Protein AF-0000000068948613 (afdb_homodimer)

InterPro domains:
  IPR011032 GroES-like superfamily [SSF50129] (6-147)
  IPR013149 Alcohol dehydrogenase-like, C-terminal [PF00107] (147-268)
  IPR013154 Alcohol dehydrogenase-like, N-terminal [PF08240] (27-106)
  IPR020843 Enoylreductase domain [SM00829] (12-320)
  IPR036291 NAD(P)-binding domain superfamily [SSF51735] (107-283)

Solvent-accessible surface area (backbone atoms only — not comparable to full-atom values): 31608 Å² total; per-residue (Å²): 69,55,29,37,29,29,37,42,24,88,89,16,25,48,78,44,75,40,79,43,82,74,83,76,49,46,75,52,21,26,24,28,41,29,41,12,16,32,61,58,70,65,53,58,54,51,30,52,65,28,40,64,78,68,68,40,55,41,36,41,14,21,8,30,29,30,66,40,71,16,56,88,53,74,96,70,51,68,66,42,49,32,21,25,48,57,64,30,26,38,26,40,54,34,70,40,51,68,59,33,50,39,79,51,50,88,87,62,50,48,65,49,41,11,54,38,39,54,29,40,30,52,20,37,41,41,43,43,68,69,50,55,66,50,66,58,38,23,35,36,30,36,53,32,52,40,42,40,35,43,34,33,41,34,51,38,36,76,55,41,31,42,49,27,32,34,27,26,71,40,63,70,54,45,64,66,47,40,82,50,43,46,70,40,80,41,42,57,72,78,44,58,65,40,62,54,38,22,65,72,40,80,65,49,26,30,42,30,34,44,31,36,33,33,21,88,47,41,56,50,50,61,68,23,37,15,74,61,10,30,39,31,33,64,43,45,76,67,27,45,50,35,65,42,54,49,56,57,33,21,62,27,29,23,35,42,33,21,41,60,70,87,70,46,51,69,68,56,50,34,49,40,42,46,52,32,44,68,68,43,45,66,41,50,65,68,64,73,60,83,64,58,66,55,47,74,37,51,51,86,41,46,67,60,48,52,55,52,60,71,65,70,71,70,54,38,32,41,31,26,41,38,127,69,54,28,37,30,29,38,43,25,88,89,16,25,48,76,46,75,40,79,42,84,73,82,77,48,46,73,51,19,24,23,27,40,29,40,12,15,32,60,57,71,65,54,58,54,50,30,52,64,28,38,64,78,69,68,41,56,43,38,43,14,22,8,30,29,31,65,39,70,16,57,88,53,74,96,69,52,67,64,42,48,33,21,25,49,57,65,30,24,38,26,40,54,34,67,39,51,69,59,33,50,38,79,53,49,88,89,60,48,48,64,50,42,10,55,38,39,54,29,40,30,51,20,36,41,43,43,43,69,69,50,56,66,48,65,58,38,22,35,36,30,38,53,31,52,41,43,37,36,44,34,33,41,34,52,39,37,76,55,40,31,42,50,26,32,34,29,26,72,39,63,71,54,45,64,67,47,39,82,50,42,46,70,41,81,42,42,57,71,79,45,58,64,41,62,54,38,21,65,73,40,80,66,49,24,30,41,30,34,42,30,37,32,35,21,86,47,40,57,50,51,63,70,24,37,14,72,61,10,31,39,32,34,63,44,46,75,68,28,44,49,34,65,42,54,49,56,56,33,20,61,29,29,24,36,41,33,22,41,61,71,88,69,46,51,71,68,55,49,34,50,40,42,45,53,32,44,67,69,44,44,66,41,52,65,70,65,72,61,83,65,58,66,54,49,76,36,51,51,86,41,45,67,59,48,52,55,51,58,72,64,70,71,71,53,37,32,39,33,26,40,38,127

Radius of gyration: 28.92 Å; Cα contacts (8 Å, |Δi|>4): 1636; chains: 2; bounding box: 49×82×66 Å

Nearest PDB structures (foldseek):
  4dup-assembly1_A  TM=9.110E-01  e=1.287E-34  Rhizobium etli CFN 42
  4rvu-assembly1_D  TM=8.495E-01  e=6.670E-27  Mycobacterium tuberculosis H37Rv
  3jyl-assembly1_A  TM=8.610E-01  e=2.887E-26  Pseudomonas syringae pv. tomato
  1wly-assembly1_A  TM=8.511E-01  e=3.121E-25  Burkholderia sp. WS
  8g7w-assembly2_B  TM=8.603E-01  e=7.932E-24  Micromonospora chalcea subsp. izumensis

Organism: Cupriavidus necator (strain ATCC 17699 / DSM 428 / KCTC 22496 / NCIMB 10442 / H16 / Stanier 337) (NCBI:txid381666)

Sequence (646 aa):
MKAVRVVPGPEGGKVEVQAIPVPVAAAGQVLVRVRAAGLNRGEINQAKELRSGNTITTGVEFAGEIAEVGEGVSGWRKGDRVMGHGRGCQAEYVVADPLALIPVPDGMSWIDAAAFPNVFITAHDALVTNGRLVAGESVLVNGASGGVAMATIQIASLMGARPVIASSRSAAKLDKIIQFGVDVGIDASQDDQVEAVLQATDNKGVDIIIDTVGGPVFEANMKSLAVKGRLVNIARLGSATAQIDLAQLWLKRLQLIGVTFRTRTEQERLECIQACARDMLPFLRAGRVRLPIDRTFAMTDIDAAHAYMKQDQHVGKIVLLVDMKAVRVVPGPEGGKVEVQAIPVPVAAAGQVLVRVRAAGLNRGEINQAKELRSGNTITTGVEFAGEIAEVGEGVSGWRKGDRVMGHGRGCQAEYVVADPLALIPVPDGMSWIDAAAFPNVFITAHDALVTNGRLVAGESVLVNGASGGVAMATIQIASLMGARPVIASSRSAAKLDKIIQFGVDVGIDASQDDQVEAVLQATDNKGVDIIIDTVGGPVFEANMKSLAVKGRLVNIARLGSATAQIDLAQLWLKRLQLIGVTFRTRTEQERLECIQACARDMLPFLRAGRVRLPIDRTFAMTDIDAAHAYMKQDQHVGKIVLLVD

Secondary structure (DSSP, 8-state):
-EEEEEE--TT-PEEEEEE-PPP-PPTT-EEEEEEEEEE-HHHHHHHHH--SS--EE--SEEEEEEEEE-TT--S--TT-EEEEE-SS-SBSEEEE-GGGEEEPPTT--HHHHHTSHHHHHHHHIIIIIIT---TT--EEEESTTSHHHHHHHHHHHHTT-SSEEEEES-HHHHHHHGGGT-SEEEETTTS-HHHHHHHHTTTS-EEEEEESSBHHHHHHHHHHEEEEEEEEE---SSBSEEEEEHHHHHHTT-EEEE--STT--HHHHHHHHHHHHHHHHHHHHTT-----EEEEEEGGGHHHHHHHHHT----SEEEEE--/-EEEEEE--TT-PEEEEEE-PPP---TT-EEEEEEEEEE-HHHHHHHHH--SS--EE--SEEEEEEEEE-TT--S--TT-EEEEE-SS-SBSEEEE-GGGEEEPPTT--HHHHHTSHHHHHHHHIIIIIIT---TT--EEEESTTSHHHHHHHHHHHHTT-SSEEEEES-HHHHHHHGGGT-SEEEETTTS-HHHHHHHHTTTS-EEEEEESSBHHHHHHHHHHEEEEEEEEE---SSBSEEEEEHHHHHHTT-EEEE--STT--HHHHHHHHHHHHHHHHHHHHTT-----EEEEEEGGGHHHHHHHHHTT---SEEEEE--

Structure (mmCIF, N/CA/C/O backbone):
data_AF-0000000068948613-model_v1
#
loop_
_entity.id
_entity.type
_entity.pdbx_description
1 polymer 'Acryloyl-CoA reductase'
#
loop_
_atom_site.group_PDB
_atom_site.id
_atom_site.type_symbol
_atom_site.label_atom_id
_atom_site.label_alt_id
_atom_site.label_comp_id
_atom_site.label_asym_id
_atom_site.label_entity_id
_atom_site.label_seq_id
_atom_site.pdbx_PDB_ins_code
_atom_site.Cartn_x
_atom_site.Cartn_y
_atom_site.Cartn_z
_atom_site.occupancy
_atom_site.B_iso_or_equiv
_atom_site.auth_seq_id
_atom_site.auth_comp_id
_atom_site.auth_asym_id
_atom_site.auth_atom_id
_atom_site.pdbx_PDB_model_num
ATOM 1 N N . MET A 1 1 ? 17.859 -38.312 -17.141 1 97.38 1 MET A N 1
ATOM 2 C CA . MET A 1 1 ? 16.422 -38.031 -16.984 1 97.38 1 MET A CA 1
ATOM 3 C C . MET A 1 1 ? 15.922 -37.094 -18.062 1 97.38 1 MET A C 1
ATOM 5 O O . MET A 1 1 ? 16.688 -36.312 -18.625 1 97.38 1 MET A O 1
ATOM 9 N N . LYS A 1 2 ? 14.617 -37.25 -18.344 1 98.25 2 LYS A N 1
ATOM 10 C CA . LYS A 1 2 ? 14.008 -36.281 -19.281 1 98.25 2 LYS A CA 1
ATOM 11 C C . LYS A 1 2 ? 13.641 -35 -18.578 1 98.25 2 LYS A C 1
ATOM 13 O O . LYS A 1 2 ? 13.18 -35 -17.438 1 98.25 2 LYS A O 1
ATOM 18 N N . ALA A 1 3 ? 13.852 -33.875 -19.234 1 98.5 3 ALA A N 1
ATOM 19 C CA . ALA A 1 3 ? 13.5 -32.531 -18.734 1 98.5 3 ALA A CA 1
ATOM 20 C C . ALA A 1 3 ? 13.141 -31.609 -19.875 1 98.5 3 ALA A C 1
ATOM 22 O O . ALA A 1 3 ? 13.664 -31.734 -20.984 1 98.5 3 ALA A O 1
ATOM 23 N N . VAL A 1 4 ? 12.211 -30.766 -19.641 1 98.5 4 VAL A N 1
ATOM 24 C CA . VAL A 1 4 ? 11.914 -29.688 -20.594 1 98.5 4 VAL A CA 1
ATOM 25 C C . VAL A 1 4 ? 12.961 -28.578 -20.469 1 98.5 4 VAL A C 1
ATOM 27 O O . VAL A 1 4 ? 13.055 -27.922 -19.438 1 98.5 4 VAL A O 1
ATOM 30 N N . ARG A 1 5 ? 13.672 -28.344 -21.516 1 98.25 5 ARG A N 1
ATOM 31 C CA . ARG A 1 5 ? 14.797 -27.406 -21.531 1 98.25 5 ARG A CA 1
ATOM 32 C C . ARG A 1 5 ? 14.508 -26.219 -22.453 1 98.25 5 ARG A C 1
ATOM 34 O O . ARG A 1 5 ? 13.789 -26.359 -23.438 1 98.25 5 ARG A O 1
ATOM 41 N N . VAL A 1 6 ? 15.023 -25.109 -22.078 1 97.94 6 VAL A N 1
ATOM 42 C CA . VAL A 1 6 ? 15.008 -23.938 -22.953 1 97.94 6 VAL A CA 1
ATOM 43 C C . VAL A 1 6 ? 16.438 -23.578 -23.359 1 97.94 6 VAL A C 1
ATOM 45 O O . VAL A 1 6 ? 17.25 -23.172 -22.531 1 97.94 6 VAL A O 1
ATOM 48 N N . VAL A 1 7 ? 16.703 -23.734 -24.609 1 97.75 7 VAL A N 1
ATOM 49 C CA . VAL A 1 7 ? 18.016 -23.406 -25.172 1 97.75 7 VAL A CA 1
ATOM 50 C C . VAL A 1 7 ? 18 -21.984 -25.688 1 97.75 7 VAL A C 1
ATOM 52 O O . VAL A 1 7 ? 17.25 -21.656 -26.609 1 97.75 7 VAL A O 1
ATOM 55 N N . PRO A 1 8 ? 18.891 -21.172 -25.109 1 97.25 8 PRO A N 1
ATOM 56 C CA . PRO A 1 8 ? 18.891 -19.766 -25.547 1 97.25 8 PRO A CA 1
ATOM 57 C C . PRO A 1 8 ? 19.234 -19.609 -27.031 1 97.25 8 PRO A C 1
ATOM 59 O O . PRO A 1 8 ? 19.984 -20.422 -27.578 1 97.25 8 PRO A O 1
ATOM 62 N N . GLY A 1 9 ? 18.625 -18.578 -27.609 1 95.62 9 GLY A N 1
ATOM 63 C CA . GLY A 1 9 ? 18.906 -18.219 -28.984 1 95.62 9 GLY A CA 1
ATOM 64 C C . GLY A 1 9 ? 18.609 -16.766 -29.297 1 95.62 9 GLY A C 1
ATOM 65 O O . GLY A 1 9 ? 17.922 -16.078 -28.516 1 95.62 9 GLY A O 1
ATOM 66 N N . PRO A 1 10 ? 19.141 -16.25 -30.312 1 94.31 10 PRO A N 1
ATOM 67 C CA . PRO A 1 10 ? 19 -14.828 -30.641 1 94.31 10 PRO A CA 1
ATOM 68 C C . PRO A 1 10 ? 17.531 -14.414 -30.797 1 94.31 10 PRO A C 1
ATOM 70 O O . PRO A 1 10 ? 17.188 -13.258 -30.516 1 94.31 10 PRO A O 1
ATOM 73 N N . GLU A 1 11 ? 16.672 -15.312 -31.234 1 94.81 11 GLU A N 1
ATOM 74 C CA . GLU A 1 11 ? 15.258 -15 -31.438 1 94.81 11 GLU A CA 1
ATOM 75 C C . GLU A 1 11 ? 14.414 -15.492 -30.266 1 94.81 11 GLU A C 1
ATOM 77 O O . GLU A 1 11 ? 13.188 -15.508 -30.328 1 94.81 11 GLU A O 1
ATOM 82 N N . GLY A 1 12 ? 15.07 -15.961 -29.297 1 95.75 12 GLY A N 1
ATOM 83 C CA . GLY A 1 12 ? 14.406 -16.547 -28.141 1 95.75 12 GLY A CA 1
ATOM 84 C C . GLY A 1 12 ? 14.828 -17.984 -27.891 1 95.75 12 GLY A C 1
ATOM 85 O O . GLY A 1 12 ? 15.547 -18.578 -28.688 1 95.75 12 GLY A O 1
ATOM 86 N N . GLY A 1 13 ? 14.43 -18.438 -26.797 1 96.75 13 GLY A N 1
ATOM 87 C CA . GLY A 1 13 ? 14.828 -19.781 -26.438 1 96.75 13 GLY A CA 1
ATOM 88 C C . GLY A 1 13 ? 14.055 -20.859 -27.172 1 96.75 13 GLY A C 1
ATOM 89 O O . GLY A 1 13 ? 12.867 -20.688 -27.453 1 96.75 13 GLY A O 1
ATOM 90 N N . LYS A 1 14 ? 14.734 -21.875 -27.5 1 96.62 14 LYS A N 1
ATOM 91 C CA . LYS A 1 14 ? 14.102 -23.047 -28.078 1 96.62 14 LYS A CA 1
ATOM 92 C C . LYS A 1 14 ? 13.75 -24.078 -27 1 96.62 14 LYS A C 1
ATOM 94 O O . LYS A 1 14 ? 14.617 -24.516 -26.25 1 96.62 14 LYS A O 1
ATOM 99 N N . VAL A 1 15 ? 12.461 -24.438 -26.953 1 97.69 15 VAL A N 1
ATOM 100 C CA . VAL A 1 15 ? 11.984 -25.391 -25.969 1 97.69 15 VAL A CA 1
ATOM 101 C C . VAL A 1 15 ? 12.125 -26.812 -26.516 1 97.69 15 VAL A C 1
ATOM 103 O O . VAL A 1 15 ? 11.68 -27.094 -27.641 1 97.69 15 VAL A O 1
ATOM 106 N N . GLU A 1 16 ? 12.664 -27.656 -25.781 1 97.19 16 GLU A N 1
ATOM 107 C CA . GLU A 1 16 ? 12.805 -29.047 -26.203 1 97.19 16 GLU A CA 1
ATOM 108 C C . GLU A 1 16 ? 12.969 -29.984 -25.016 1 97.19 16 GLU A C 1
ATOM 110 O O . GLU A 1 16 ? 13.398 -29.547 -23.938 1 97.19 16 GLU A O 1
ATOM 115 N N . VAL A 1 17 ? 12.633 -31.203 -25.188 1 98.12 17 VAL A N 1
ATOM 116 C CA . VAL A 1 17 ? 12.867 -32.25 -24.172 1 98.12 17 VAL A CA 1
ATOM 117 C C . VAL A 1 17 ? 14.266 -32.812 -24.359 1 98.12 17 VAL A C 1
ATOM 119 O O . VAL A 1 17 ? 14.625 -33.25 -25.453 1 98.12 17 VAL A O 1
ATOM 122 N N . GLN A 1 18 ? 14.992 -32.781 -23.297 1 98.19 18 GLN A N 1
ATOM 123 C CA . GLN A 1 18 ? 16.344 -33.344 -23.344 1 98.19 18 GLN A CA 1
ATOM 124 C C . GLN A 1 18 ? 16.547 -34.375 -22.25 1 98.19 18 GLN A C 1
ATOM 126 O O . GLN A 1 18 ? 15.852 -34.344 -21.234 1 98.19 18 GLN A O 1
ATOM 131 N N . ALA A 1 19 ? 17.469 -35.281 -22.594 1 98.19 19 ALA A N 1
ATOM 132 C CA . ALA A 1 19 ? 17.984 -36.156 -21.547 1 98.19 19 ALA A CA 1
ATOM 133 C C . ALA A 1 19 ? 19.156 -35.5 -20.812 1 98.19 19 ALA A C 1
ATOM 135 O O . ALA A 1 19 ? 20.156 -35.156 -21.422 1 98.19 19 ALA A O 1
ATOM 136 N N . ILE A 1 20 ? 18.969 -35.281 -19.531 1 97.94 20 ILE A N 1
ATOM 137 C CA . ILE A 1 20 ? 20.016 -34.688 -18.719 1 97.94 20 ILE A CA 1
ATOM 138 C C . ILE A 1 20 ? 20.297 -35.531 -17.484 1 97.94 20 ILE A C 1
ATOM 140 O O . ILE A 1 20 ? 19.531 -36.469 -17.172 1 97.94 20 ILE A O 1
ATOM 144 N N . PRO A 1 21 ? 21.422 -35.312 -16.828 1 97.69 21 PRO A N 1
ATOM 145 C CA . PRO A 1 21 ? 21.719 -36.094 -15.633 1 97.69 21 PRO A CA 1
ATOM 146 C C . PRO A 1 21 ? 20.688 -35.875 -14.516 1 97.69 21 PRO A C 1
ATOM 148 O O . PRO A 1 21 ? 20.188 -34.781 -14.352 1 97.69 21 PRO A O 1
ATOM 151 N N . VAL A 1 22 ? 20.406 -36.938 -13.781 1 97.88 22 VAL A N 1
ATOM 152 C CA . VAL A 1 22 ? 19.594 -36.781 -12.578 1 97.88 22 VAL A CA 1
ATOM 153 C C . VAL A 1 22 ? 20.344 -36 -11.523 1 97.88 22 VAL A C 1
ATOM 155 O O . VAL A 1 22 ? 21.516 -36.281 -11.227 1 97.88 22 VAL A O 1
ATOM 158 N N . PRO A 1 23 ? 19.734 -35 -10.969 1 96.81 23 PRO A N 1
ATOM 159 C CA . PRO A 1 23 ? 20.438 -34.281 -9.922 1 96.81 23 PRO A CA 1
ATOM 160 C C . PRO A 1 23 ? 20.562 -35.062 -8.625 1 96.81 23 PRO A C 1
ATOM 162 O O . PRO A 1 23 ? 19.797 -36 -8.383 1 96.81 23 PRO A O 1
ATOM 165 N N . VAL A 1 24 ? 21.531 -34.688 -7.855 1 95.19 24 VAL A N 1
ATOM 166 C CA . VAL A 1 24 ? 21.766 -35.312 -6.555 1 95.19 24 VAL A CA 1
ATOM 167 C C . VAL A 1 24 ? 21.406 -34.312 -5.441 1 95.19 24 VAL A C 1
ATOM 169 O O . VAL A 1 24 ? 21.812 -33.156 -5.484 1 95.19 24 VAL A O 1
ATOM 172 N N . ALA A 1 25 ? 20.656 -34.781 -4.477 1 95.06 25 ALA A N 1
ATOM 173 C CA . ALA A 1 25 ? 20.312 -33.938 -3.346 1 95.06 25 ALA A CA 1
ATOM 174 C C . ALA A 1 25 ? 21.531 -33.656 -2.475 1 95.06 25 ALA A C 1
ATOM 176 O O . ALA A 1 25 ? 22.188 -34.594 -2 1 95.06 25 ALA A O 1
ATOM 177 N N . ALA A 1 26 ? 21.844 -32.406 -2.277 1 96.06 26 ALA A N 1
ATOM 178 C CA . ALA A 1 26 ? 22.875 -32 -1.33 1 96.06 26 ALA A CA 1
ATOM 179 C C . ALA A 1 26 ? 22.344 -32.031 0.102 1 96.06 26 ALA A C 1
ATOM 181 O O . ALA A 1 26 ? 21.172 -32.312 0.332 1 96.06 26 ALA A O 1
ATOM 182 N N . ALA A 1 27 ? 23.312 -31.812 1.024 1 96.94 27 ALA A N 1
ATOM 183 C CA . ALA A 1 27 ? 22.875 -31.609 2.4 1 96.94 27 ALA A CA 1
ATOM 184 C C . ALA A 1 27 ? 21.812 -30.516 2.477 1 96.94 27 ALA A C 1
ATOM 186 O O . ALA A 1 27 ? 21.938 -29.469 1.827 1 96.94 27 ALA A O 1
ATOM 187 N N . GLY A 1 28 ? 20.75 -30.859 3.172 1 97.44 28 GLY A N 1
ATOM 188 C CA . GLY A 1 28 ? 19.688 -29.891 3.365 1 97.44 28 GLY A CA 1
ATOM 189 C C . GLY A 1 28 ? 18.688 -29.859 2.229 1 97.44 28 GLY A C 1
ATOM 190 O O . GLY A 1 28 ? 17.797 -29.016 2.205 1 97.44 28 GLY A O 1
ATOM 191 N N . GLN A 1 29 ? 18.812 -30.812 1.316 1 98 29 GLN A N 1
ATOM 192 C CA . GLN A 1 29 ? 17.922 -30.828 0.165 1 98 29 GLN A CA 1
ATOM 193 C C . GLN A 1 29 ? 17.219 -32.188 0.046 1 98 29 GLN A C 1
ATOM 195 O O . GLN A 1 29 ? 17.594 -33.156 0.722 1 98 29 GLN A O 1
ATOM 200 N N . VAL A 1 30 ? 16.219 -32.281 -0.77 1 98.25 30 VAL A N 1
ATOM 201 C CA . VAL A 1 30 ? 15.531 -33.531 -1.07 1 98.25 30 VAL A CA 1
ATOM 202 C C . VAL A 1 30 ? 15.414 -33.719 -2.582 1 98.25 30 VAL A C 1
ATOM 204 O O . VAL A 1 30 ? 15.312 -32.719 -3.322 1 98.25 30 VAL A O 1
ATOM 207 N N . LEU A 1 31 ? 15.508 -34.875 -2.977 1 98.62 31 LEU A N 1
ATOM 208 C CA . LEU A 1 31 ? 15.219 -35.25 -4.359 1 98.62 31 LEU A CA 1
ATOM 209 C C . LEU A 1 31 ? 13.805 -35.781 -4.496 1 98.62 31 LEU A C 1
ATOM 211 O O . LEU A 1 31 ? 13.414 -36.688 -3.752 1 98.62 31 LEU A O 1
ATOM 215 N N . VAL A 1 32 ? 13.07 -35.25 -5.371 1 98.81 32 VAL A N 1
ATOM 216 C CA . VAL A 1 32 ? 11.695 -35.719 -5.582 1 98.81 32 VAL A CA 1
ATOM 217 C C . VAL A 1 32 ? 11.555 -36.312 -6.977 1 98.81 32 VAL A C 1
ATOM 219 O O . VAL A 1 32 ? 12.008 -35.719 -7.961 1 98.81 32 VAL A O 1
ATOM 222 N N . ARG A 1 33 ? 11.039 -37.5 -7.051 1 98.81 33 ARG A N 1
ATOM 223 C CA . ARG A 1 33 ? 10.594 -38.031 -8.328 1 98.81 33 ARG A CA 1
ATOM 224 C C . ARG A 1 33 ? 9.258 -37.438 -8.75 1 98.81 33 ARG A C 1
ATOM 226 O O . ARG A 1 33 ? 8.227 -37.688 -8.133 1 98.81 33 ARG A O 1
ATOM 233 N N . VAL A 1 34 ? 9.266 -36.688 -9.781 1 98.88 34 VAL A N 1
ATOM 234 C CA . VAL A 1 34 ? 8.094 -35.906 -10.188 1 98.88 34 VAL A CA 1
ATOM 235 C C . VAL A 1 34 ? 7.105 -36.812 -10.914 1 98.88 34 VAL A C 1
ATOM 237 O O . VAL A 1 34 ? 7.488 -37.594 -11.789 1 98.88 34 VAL A O 1
ATOM 240 N N . ARG A 1 35 ? 5.879 -36.719 -10.5 1 98.81 35 ARG A N 1
ATOM 241 C CA . ARG A 1 35 ? 4.809 -37.469 -11.148 1 98.81 35 ARG A CA 1
ATOM 242 C C . ARG A 1 35 ? 3.99 -36.562 -12.07 1 98.81 35 ARG A C 1
ATOM 244 O O . ARG A 1 35 ? 3.486 -37 -13.102 1 98.81 35 ARG A O 1
ATOM 251 N N . ALA A 1 36 ? 3.85 -35.344 -11.734 1 98.88 36 ALA A N 1
ATOM 252 C CA . ALA A 1 36 ? 3.137 -34.344 -12.516 1 98.88 36 ALA A CA 1
ATOM 253 C C . ALA A 1 36 ? 3.682 -32.938 -12.219 1 98.88 36 ALA A C 1
ATOM 255 O O . ALA A 1 36 ? 4.223 -32.688 -11.141 1 98.88 36 ALA A O 1
ATOM 256 N N . ALA A 1 37 ? 3.605 -32.031 -13.172 1 98.69 37 ALA A N 1
ATOM 257 C CA . ALA A 1 37 ? 4.004 -30.641 -13.047 1 98.69 37 ALA A CA 1
ATOM 258 C C . ALA A 1 37 ? 2.953 -29.719 -13.656 1 98.69 37 ALA A C 1
ATOM 260 O O . ALA A 1 37 ? 2.26 -30.094 -14.602 1 98.69 37 ALA A O 1
ATOM 261 N N . GLY A 1 38 ? 2.795 -28.578 -13.062 1 97.62 38 GLY A N 1
ATOM 262 C CA . GLY A 1 38 ? 1.898 -27.609 -13.664 1 97.62 38 GLY A CA 1
ATOM 263 C C . GLY A 1 38 ? 2.541 -26.812 -14.789 1 97.62 38 GLY A C 1
ATOM 264 O O . GLY A 1 38 ? 3.768 -26.734 -14.883 1 97.62 38 GLY A O 1
ATOM 265 N N . LEU A 1 39 ? 1.692 -26.359 -15.711 1 96.94 39 LEU A N 1
ATOM 266 C CA . LEU A 1 39 ? 2.127 -25.453 -16.766 1 96.94 39 LEU A CA 1
ATOM 267 C C . LEU A 1 39 ? 1.625 -24.031 -16.5 1 96.94 39 LEU A C 1
ATOM 269 O O . LEU A 1 39 ? 0.454 -23.828 -16.156 1 96.94 39 LEU A O 1
ATOM 273 N N . ASN A 1 40 ? 2.473 -23.078 -16.578 1 93.69 40 ASN A N 1
ATOM 274 C CA . ASN A 1 40 ? 2.139 -21.672 -16.359 1 93.69 40 ASN A CA 1
ATOM 275 C C . ASN A 1 40 ? 2.525 -20.812 -17.547 1 93.69 40 ASN A C 1
ATOM 277 O O . ASN A 1 40 ? 3.537 -21.062 -18.203 1 93.69 40 ASN A O 1
ATOM 281 N N . ARG A 1 41 ? 1.787 -19.766 -17.766 1 88.75 41 ARG A N 1
ATOM 282 C CA . ARG A 1 41 ? 2.031 -18.844 -18.875 1 88.75 41 ARG A CA 1
ATOM 283 C C . ARG A 1 41 ? 3.412 -18.203 -18.766 1 88.75 41 ARG A C 1
ATOM 285 O O . ARG A 1 41 ? 4.062 -17.953 -19.781 1 88.75 41 ARG A O 1
ATOM 292 N N . GLY A 1 42 ? 3.803 -17.969 -17.594 1 88.75 42 GLY A N 1
ATOM 293 C CA . GLY A 1 42 ? 5.098 -17.344 -17.359 1 88.75 42 GLY A CA 1
ATOM 294 C C . GLY A 1 42 ? 6.254 -18.141 -17.922 1 88.75 42 GLY A C 1
ATOM 295 O O . GLY A 1 42 ? 7.277 -17.578 -18.312 1 88.75 42 GLY A O 1
ATOM 296 N N . GLU A 1 43 ? 6.09 -19.359 -18.062 1 92.06 43 GLU A N 1
ATOM 297 C CA . GLU A 1 43 ? 7.145 -20.219 -18.594 1 92.06 43 GLU A CA 1
ATOM 298 C C . GLU A 1 43 ? 7.316 -20.016 -20.109 1 92.06 43 GLU A C 1
ATOM 300 O O . GLU A 1 43 ? 8.438 -20.031 -20.609 1 92.06 43 GLU A O 1
ATOM 305 N N . ILE A 1 44 ? 6.238 -19.828 -20.734 1 92.44 44 ILE A N 1
ATOM 306 C CA . ILE A 1 44 ? 6.277 -19.562 -22.172 1 92.44 44 ILE A CA 1
ATOM 307 C C . ILE A 1 44 ? 6.949 -18.203 -22.422 1 92.44 44 ILE A C 1
ATOM 309 O O . ILE A 1 44 ? 7.816 -18.094 -23.297 1 92.44 44 ILE A O 1
ATOM 313 N N . ASN A 1 45 ? 6.551 -17.266 -21.609 1 89 45 ASN A N 1
ATOM 314 C CA . ASN A 1 45 ? 7.145 -15.93 -21.734 1 89 45 ASN A CA 1
ATOM 315 C C . ASN A 1 45 ? 8.641 -15.953 -21.438 1 89 45 ASN A C 1
ATOM 317 O O . ASN A 1 45 ? 9.43 -15.32 -22.141 1 89 45 ASN A O 1
ATOM 321 N N . GLN A 1 46 ? 9 -16.641 -20.438 1 89.38 46 GLN A N 1
ATOM 322 C CA . GLN A 1 46 ? 10.406 -16.766 -20.062 1 89.38 46 GLN A CA 1
ATOM 323 C C . GLN A 1 46 ? 11.211 -17.406 -21.203 1 89.38 46 GLN A C 1
ATOM 325 O O . GLN A 1 46 ? 12.32 -16.953 -21.5 1 89.38 46 GLN A O 1
ATOM 330 N N . ALA A 1 47 ? 10.719 -18.406 -21.797 1 93.56 47 ALA A N 1
ATOM 331 C CA . ALA A 1 47 ? 11.398 -19.078 -22.906 1 93.56 47 ALA A CA 1
ATOM 332 C C . ALA A 1 47 ? 11.609 -18.125 -24.078 1 93.56 47 ALA A C 1
ATOM 334 O O . ALA A 1 47 ? 12.703 -18.047 -24.641 1 93.56 47 ALA A O 1
ATOM 335 N N . LYS A 1 48 ? 10.594 -17.359 -24.344 1 93.06 48 LYS A N 1
ATOM 336 C CA . LYS A 1 48 ? 10.648 -16.422 -25.453 1 93.06 48 LYS A CA 1
ATOM 337 C C . LYS A 1 48 ? 11.703 -15.344 -25.203 1 93.06 48 LYS A C 1
ATOM 339 O O . LYS A 1 48 ? 12.289 -14.812 -26.156 1 93.06 48 LYS A O 1
ATOM 344 N N . GLU A 1 49 ? 11.977 -15.102 -23.984 1 92.38 49 GLU A N 1
ATOM 345 C CA . GLU A 1 49 ? 12.867 -14 -23.641 1 92.38 49 GLU A CA 1
ATOM 346 C C . GLU A 1 49 ? 14.297 -14.477 -23.453 1 92.38 49 GLU A C 1
ATOM 348 O O . GLU A 1 49 ? 15.227 -13.672 -23.359 1 92.38 49 GLU A O 1
ATOM 353 N N . LEU A 1 50 ? 14.492 -15.742 -23.406 1 94.75 50 LEU A N 1
ATOM 354 C CA . LEU A 1 50 ? 15.812 -16.281 -23.109 1 94.75 50 LEU A CA 1
ATOM 355 C C . LEU A 1 50 ? 16.703 -16.219 -24.359 1 94.75 50 LEU A C 1
ATOM 357 O O . LEU A 1 50 ? 16.812 -17.203 -25.094 1 94.75 50 LEU A O 1
ATOM 361 N N . ARG A 1 51 ? 17.453 -15.172 -24.562 1 93.06 51 ARG A N 1
ATOM 362 C CA . ARG A 1 51 ? 18.203 -14.93 -25.781 1 93.06 51 ARG A CA 1
ATOM 363 C C . ARG A 1 51 ? 19.672 -15.344 -25.625 1 93.06 51 ARG A C 1
ATOM 365 O O . ARG A 1 51 ? 20.359 -15.594 -26.625 1 93.06 51 ARG A O 1
ATOM 372 N N . SER A 1 52 ? 20.094 -15.312 -24.375 1 94.31 52 SER A N 1
ATOM 373 C CA . SER A 1 52 ? 21.484 -15.641 -24.094 1 94.31 52 SER A CA 1
ATOM 374 C C . SER A 1 52 ? 21.656 -16.312 -22.734 1 94.31 52 SER A C 1
ATOM 376 O O . SER A 1 52 ? 20.672 -16.453 -22 1 94.31 52 SER A O 1
ATOM 378 N N . GLY A 1 53 ? 22.859 -16.875 -22.609 1 94.31 53 GLY A N 1
ATOM 379 C CA . GLY A 1 53 ? 23.141 -17.531 -21.344 1 94.31 53 GLY A CA 1
ATOM 380 C C . GLY A 1 53 ? 23.078 -19.047 -21.438 1 94.31 53 GLY A C 1
ATOM 381 O O . GLY A 1 53 ? 23.312 -19.625 -22.5 1 94.31 53 GLY A O 1
ATOM 382 N N . ASN A 1 54 ? 22.781 -19.656 -20.312 1 95.38 54 ASN A N 1
ATOM 383 C CA . ASN A 1 54 ? 22.797 -21.109 -20.234 1 95.38 54 ASN A CA 1
ATOM 384 C C . ASN A 1 54 ? 21.422 -21.703 -20.531 1 95.38 54 ASN A C 1
ATOM 386 O O . ASN A 1 54 ? 20.406 -21.031 -20.359 1 95.38 54 ASN A O 1
ATOM 390 N N . THR A 1 55 ? 21.453 -22.844 -21.016 1 97.12 55 THR A N 1
ATOM 391 C CA . THR A 1 55 ? 20.219 -23.625 -21.109 1 97.12 55 THR A CA 1
ATOM 392 C C . THR A 1 55 ? 19.609 -23.828 -19.719 1 97.12 55 THR A C 1
ATOM 394 O O . THR A 1 55 ? 20.344 -24.125 -18.766 1 97.12 55 THR A O 1
ATOM 397 N N . ILE A 1 56 ? 18.281 -23.672 -19.672 1 96.94 56 ILE A N 1
ATOM 398 C CA . ILE A 1 56 ? 17.656 -23.812 -18.375 1 96.94 56 ILE A CA 1
ATOM 399 C C . ILE A 1 56 ? 16.562 -24.875 -18.453 1 96.94 56 ILE A C 1
ATOM 401 O O . ILE A 1 56 ? 16.062 -25.203 -19.531 1 96.94 56 ILE A O 1
ATOM 405 N N . THR A 1 57 ? 16.281 -25.531 -17.281 1 97.62 57 THR A N 1
ATOM 406 C CA . THR A 1 57 ? 15.102 -26.375 -17.141 1 97.62 57 THR A CA 1
ATOM 407 C C . THR A 1 57 ? 13.898 -25.547 -16.688 1 97.62 57 THR A C 1
ATOM 409 O O . THR A 1 57 ? 14 -24.75 -15.742 1 97.62 57 THR A O 1
ATOM 412 N N . THR A 1 58 ? 12.703 -25.703 -17.344 1 96.88 58 THR A N 1
ATOM 413 C CA . THR A 1 58 ? 11.547 -24.859 -17.062 1 96.88 58 THR A CA 1
ATOM 414 C C . THR A 1 58 ? 10.656 -25.516 -16 1 96.88 58 THR A C 1
ATOM 416 O O . THR A 1 58 ? 10.883 -26.672 -15.617 1 96.88 58 THR A O 1
ATOM 419 N N . GLY A 1 59 ? 9.742 -24.703 -15.531 1 97.31 59 GLY A N 1
ATOM 420 C CA . GLY A 1 59 ? 8.75 -25.188 -14.578 1 97.31 59 GLY A CA 1
ATOM 421 C C . GLY A 1 59 ? 8.953 -24.641 -13.18 1 97.31 59 GLY A C 1
ATOM 422 O O . GLY A 1 59 ? 10.086 -24.547 -12.703 1 97.31 59 GLY A O 1
ATOM 423 N N . VAL A 1 60 ? 7.758 -24.391 -12.477 1 97.81 60 VAL A N 1
ATOM 424 C CA . VAL A 1 60 ? 7.902 -23.75 -11.172 1 97.81 60 VAL A CA 1
ATOM 425 C C . VAL A 1 60 ? 7.109 -24.531 -10.125 1 97.81 60 VAL A C 1
ATOM 427 O O . VAL A 1 60 ? 7.086 -24.156 -8.945 1 97.81 60 VAL A O 1
ATOM 430 N N . GLU A 1 61 ? 6.434 -25.594 -10.531 1 98.44 61 GLU A N 1
ATOM 431 C CA . GLU A 1 61 ? 5.66 -26.391 -9.578 1 98.44 61 GLU A CA 1
ATOM 432 C C . GLU A 1 61 ? 5.621 -27.859 -9.977 1 98.44 61 GLU A C 1
ATOM 434 O O . GLU A 1 61 ? 5.789 -28.188 -11.148 1 98.44 61 GLU A O 1
ATOM 439 N N . PHE A 1 62 ? 5.422 -28.719 -8.977 1 98.69 62 PHE A N 1
ATOM 440 C CA . PHE A 1 62 ? 5.445 -30.156 -9.211 1 98.69 62 PHE A CA 1
ATOM 441 C C . PHE A 1 62 ? 4.715 -30.891 -8.102 1 98.69 62 PHE A C 1
ATOM 443 O O . PHE A 1 62 ? 4.402 -30.312 -7.062 1 98.69 62 PHE A O 1
ATOM 450 N N . ALA A 1 63 ? 4.383 -32.094 -8.367 1 98.81 63 ALA A N 1
ATOM 451 C CA . ALA A 1 63 ? 3.945 -33.094 -7.379 1 98.81 63 ALA A CA 1
ATOM 452 C C . ALA A 1 63 ? 4.594 -34.438 -7.641 1 98.81 63 ALA A C 1
ATOM 454 O O . ALA A 1 63 ? 4.773 -34.844 -8.797 1 98.81 63 ALA A O 1
ATOM 455 N N . GLY A 1 64 ? 4.945 -35.094 -6.57 1 98.69 64 GLY A N 1
ATOM 456 C CA . GLY A 1 64 ? 5.586 -36.406 -6.711 1 98.69 64 GLY A CA 1
ATOM 457 C C . GLY A 1 64 ? 5.926 -37.031 -5.379 1 98.69 64 GLY A C 1
ATOM 458 O O . GLY A 1 64 ? 5.215 -36.844 -4.391 1 98.69 64 GLY A O 1
ATOM 459 N N . GLU A 1 65 ? 6.953 -37.906 -5.477 1 98.44 65 GLU A N 1
ATOM 460 C CA . GLU A 1 65 ? 7.375 -38.656 -4.301 1 98.44 65 GLU A CA 1
ATOM 461 C C . GLU A 1 65 ? 8.836 -38.375 -3.955 1 98.44 65 GLU A C 1
ATOM 463 O O . GLU A 1 65 ? 9.68 -38.25 -4.844 1 98.44 65 GLU A O 1
ATOM 468 N N . ILE A 1 66 ? 9.055 -38.25 -2.639 1 98.62 66 ILE A N 1
ATOM 469 C CA . ILE A 1 66 ? 10.438 -38.094 -2.223 1 98.62 66 ILE A CA 1
ATOM 470 C C . ILE A 1 66 ? 11.242 -39.312 -2.604 1 98.62 66 ILE A C 1
ATOM 472 O O . ILE A 1 66 ? 10.883 -40.438 -2.236 1 98.62 66 ILE A O 1
ATOM 476 N N . ALA A 1 67 ? 12.281 -39.125 -3.322 1 98.5 67 ALA A N 1
ATOM 477 C CA . ALA A 1 67 ? 13.156 -40.219 -3.764 1 98.5 67 ALA A CA 1
ATOM 478 C C . ALA A 1 67 ? 14.367 -40.344 -2.85 1 98.5 67 ALA A C 1
ATOM 480 O O . ALA A 1 67 ? 14.859 -41.438 -2.615 1 98.5 67 ALA A O 1
ATOM 481 N N . GLU A 1 68 ? 14.898 -39.188 -2.43 1 97.62 68 GLU A N 1
ATOM 482 C CA . GLU A 1 68 ? 16.062 -39.125 -1.552 1 97.62 68 GLU A CA 1
ATOM 483 C C . GLU A 1 68 ? 15.992 -37.938 -0.613 1 97.62 68 GLU A C 1
ATOM 485 O O . GLU A 1 68 ? 15.5 -36.875 -0.992 1 97.62 68 GLU A O 1
ATOM 490 N N . VAL A 1 69 ? 16.5 -38.188 0.581 1 97.44 69 VAL A N 1
ATOM 491 C CA . VAL A 1 69 ? 16.594 -37.125 1.58 1 97.44 69 VAL A CA 1
ATOM 492 C C . VAL A 1 69 ? 18.062 -36.844 1.912 1 97.44 69 VAL A C 1
ATOM 494 O O . VAL A 1 69 ? 18.797 -37.75 2.32 1 97.44 69 VAL A O 1
ATOM 497 N N . GLY A 1 70 ? 18.422 -35.594 1.701 1 96.62 70 GLY A N 1
ATOM 498 C CA . GLY A 1 70 ? 19.812 -35.25 2.002 1 96.62 70 GLY A CA 1
ATOM 499 C C . GLY A 1 70 ? 20.094 -35.188 3.49 1 96.62 70 GLY A C 1
ATOM 500 O O . GLY A 1 70 ? 19.172 -35.188 4.309 1 96.62 70 GLY A O 1
ATOM 501 N N . GLU A 1 71 ? 21.422 -35.094 3.742 1 96.25 71 GLU A N 1
ATOM 502 C CA . GLU A 1 71 ? 21.875 -35.031 5.133 1 96.25 71 GLU A CA 1
ATOM 503 C C . GLU A 1 71 ? 21.281 -33.812 5.848 1 96.25 71 GLU A C 1
ATOM 505 O O . GLU A 1 71 ? 21.203 -32.719 5.281 1 96.25 71 GLU A O 1
ATOM 510 N N . GLY A 1 72 ? 20.797 -34 7.023 1 96.06 72 GLY A N 1
ATOM 511 C CA . GLY A 1 72 ? 20.344 -32.906 7.867 1 96.06 72 GLY A CA 1
ATOM 512 C C . GLY A 1 72 ? 18.875 -32.562 7.656 1 96.06 72 GLY A C 1
ATOM 513 O O . GLY A 1 72 ? 18.328 -31.703 8.352 1 96.06 72 GLY A O 1
ATOM 514 N N . VAL A 1 73 ? 18.297 -33.125 6.656 1 96.12 73 VAL A N 1
ATOM 515 C CA . VAL A 1 73 ? 16.891 -32.875 6.41 1 96.12 73 VAL A CA 1
ATOM 516 C C . VAL A 1 73 ? 16.031 -33.688 7.375 1 96.12 73 VAL A C 1
ATOM 518 O O . VAL A 1 73 ? 16.25 -34.875 7.535 1 96.12 73 VAL A O 1
ATOM 521 N N . SER A 1 74 ? 15.133 -33.031 8.07 1 92.69 74 SER A N 1
ATOM 522 C CA . SER A 1 74 ? 14.172 -33.688 8.953 1 92.69 74 SER A CA 1
ATOM 523 C C . SER A 1 74 ? 12.742 -33.406 8.484 1 92.69 74 SER A C 1
ATOM 525 O O . SER A 1 74 ? 12.5 -32.531 7.672 1 92.69 74 SER A O 1
ATOM 527 N N . GLY A 1 75 ? 11.789 -34.281 8.789 1 93.75 75 GLY A N 1
ATOM 528 C CA . GLY A 1 75 ? 10.383 -34.062 8.523 1 93.75 75 GLY A CA 1
ATOM 529 C C . GLY A 1 75 ? 9.883 -34.75 7.277 1 93.75 75 GLY A C 1
ATOM 530 O O . GLY A 1 75 ? 8.688 -34.75 6.996 1 93.75 75 GLY A O 1
ATOM 531 N N . TRP A 1 76 ? 10.828 -35.25 6.434 1 97.5 76 TRP A N 1
ATOM 532 C CA . TRP A 1 76 ? 10.461 -35.938 5.211 1 97.5 76 TRP A CA 1
ATOM 533 C C . TRP A 1 76 ? 11.18 -37.281 5.125 1 97.5 76 TRP A C 1
ATOM 535 O O . TRP A 1 76 ? 12.281 -37.438 5.652 1 97.5 76 TRP A O 1
ATOM 545 N N . ARG A 1 77 ? 10.562 -38.25 4.449 1 97.25 77 ARG A N 1
ATOM 546 C CA . ARG A 1 77 ? 11.164 -39.562 4.195 1 97.25 77 ARG A CA 1
ATOM 547 C C . ARG A 1 77 ? 10.906 -40.031 2.766 1 97.25 77 ARG A C 1
ATOM 549 O O . ARG A 1 77 ? 9.961 -39.562 2.123 1 97.25 77 ARG A O 1
ATOM 556 N N . LYS A 1 78 ? 11.789 -40.906 2.395 1 97.56 78 LYS A N 1
ATOM 557 C CA . LYS A 1 78 ? 11.57 -41.531 1.091 1 97.56 78 LYS A CA 1
ATOM 558 C C . LYS A 1 78 ? 10.156 -42.094 0.975 1 97.56 78 LYS A C 1
ATOM 560 O O . LYS A 1 78 ? 9.664 -42.75 1.897 1 97.56 78 LYS A O 1
ATOM 565 N N . GLY A 1 79 ? 9.461 -41.719 -0.102 1 98.06 79 GLY A N 1
ATOM 566 C CA . GLY A 1 79 ? 8.125 -42.25 -0.335 1 98.06 79 GLY A CA 1
ATOM 567 C C . GLY A 1 79 ? 7.031 -41.25 0.007 1 98.06 79 GLY A C 1
ATOM 568 O O . GLY A 1 79 ? 5.883 -41.406 -0.404 1 98.06 79 GLY A O 1
ATOM 569 N N . ASP A 1 80 ? 7.371 -40.25 0.81 1 98.44 80 ASP A N 1
ATOM 570 C CA . ASP A 1 80 ? 6.375 -39.219 1.13 1 98.44 80 ASP A CA 1
ATOM 571 C C . ASP A 1 80 ? 5.832 -38.562 -0.139 1 98.44 80 ASP A C 1
ATOM 573 O O . ASP A 1 80 ? 6.59 -38.281 -1.066 1 98.44 80 ASP A O 1
ATOM 577 N N . ARG A 1 81 ? 4.484 -38.375 -0.211 1 98.75 81 ARG A N 1
ATOM 578 C CA . ARG A 1 81 ? 3.848 -37.625 -1.302 1 98.75 81 ARG A CA 1
ATOM 579 C C . ARG A 1 81 ? 3.908 -36.125 -1.06 1 98.75 81 ARG A C 1
ATOM 581 O O . ARG A 1 81 ? 3.416 -35.656 -0.042 1 98.75 81 ARG A O 1
ATOM 588 N N . VAL A 1 82 ? 4.504 -35.406 -2.006 1 98.81 82 VAL A N 1
ATOM 589 C CA . VAL A 1 82 ? 4.707 -33.969 -1.794 1 98.81 82 VAL A CA 1
ATOM 590 C C . VAL A 1 82 ? 4.336 -33.219 -3.059 1 98.81 82 VAL A C 1
ATOM 592 O O . VAL A 1 82 ? 4.34 -33.75 -4.156 1 98.81 82 VAL A O 1
ATOM 595 N N . MET A 1 83 ? 3.914 -32.062 -2.949 1 98.88 83 MET A N 1
ATOM 596 C CA . MET A 1 83 ? 3.852 -31.016 -3.984 1 98.88 83 MET A CA 1
ATOM 597 C C . MET A 1 83 ? 4.703 -29.812 -3.604 1 98.88 83 MET A C 1
ATOM 599 O O . MET A 1 83 ? 5.023 -29.625 -2.43 1 98.88 83 MET A O 1
ATOM 603 N N . GLY A 1 84 ? 5.133 -29.078 -4.586 1 98.56 84 GLY A N 1
ATOM 604 C CA . GLY A 1 84 ? 6.047 -28 -4.227 1 98.56 84 GLY A CA 1
ATOM 605 C C . GLY A 1 84 ? 6.168 -26.938 -5.301 1 98.56 84 GLY A C 1
ATOM 606 O O . GLY A 1 84 ? 5.66 -27.109 -6.41 1 98.56 84 GLY A O 1
ATOM 607 N N . HIS A 1 85 ? 6.668 -25.797 -4.914 1 98.31 85 HIS A N 1
ATOM 608 C CA . HIS A 1 85 ? 7.023 -24.656 -5.754 1 98.31 85 HIS A CA 1
ATOM 609 C C . HIS A 1 85 ? 8.539 -24.469 -5.816 1 98.31 85 HIS A C 1
ATOM 611 O O . HIS A 1 85 ? 9.219 -24.531 -4.793 1 98.31 85 HIS A O 1
ATOM 617 N N . GLY A 1 86 ? 9.062 -24.312 -7.012 1 96.25 86 GLY A N 1
ATOM 618 C CA . GLY A 1 86 ? 10.5 -24.203 -7.18 1 96.25 86 GLY A CA 1
ATOM 619 C C . GLY A 1 86 ? 10.914 -23.891 -8.602 1 96.25 86 GLY A C 1
ATOM 620 O O . GLY A 1 86 ? 10.219 -23.156 -9.305 1 96.25 86 GLY A O 1
ATOM 621 N N . ARG A 1 87 ? 12.117 -24.344 -8.992 1 95.31 87 ARG A N 1
ATOM 622 C CA . ARG A 1 87 ? 12.672 -24.156 -10.328 1 95.31 87 ARG A CA 1
ATOM 623 C C . ARG A 1 87 ? 12.977 -25.5 -10.984 1 95.31 87 ARG A C 1
ATOM 625 O O . ARG A 1 87 ? 13.328 -26.469 -10.312 1 95.31 87 ARG A O 1
ATOM 632 N N . GLY A 1 88 ? 12.867 -25.484 -12.273 1 96.88 88 GLY A N 1
ATOM 633 C CA . GLY A 1 88 ? 13.211 -26.688 -13.031 1 96.88 88 GLY A CA 1
ATOM 634 C C . GLY A 1 88 ? 12.289 -27.859 -12.766 1 96.88 88 GLY A C 1
ATOM 635 O O . GLY A 1 88 ? 12.727 -29 -12.727 1 96.88 88 GLY A O 1
ATOM 636 N N . CYS A 1 89 ? 11.039 -27.578 -12.617 1 98.19 89 CYS A N 1
ATOM 637 C CA . CYS A 1 89 ? 10.102 -28.562 -12.102 1 98.19 89 CYS A CA 1
ATOM 638 C C . CYS A 1 89 ? 9.523 -29.406 -13.234 1 98.19 89 CYS A C 1
ATOM 640 O O . CYS A 1 89 ? 8.852 -30.422 -12.984 1 98.19 89 CYS A O 1
ATOM 642 N N . GLN A 1 90 ? 9.719 -29.016 -14.43 1 98.44 90 GLN A N 1
ATOM 643 C CA . GLN A 1 90 ? 9.297 -29.828 -15.555 1 98.44 90 GLN A CA 1
ATOM 644 C C . GLN A 1 90 ? 10.398 -30.812 -15.969 1 98.44 90 GLN A C 1
ATOM 646 O O . GLN A 1 90 ? 10.953 -30.688 -17.062 1 98.44 90 GLN A O 1
ATOM 651 N N . ALA A 1 91 ? 10.633 -31.75 -15.117 1 98.62 91 ALA A N 1
ATOM 652 C CA . ALA A 1 91 ? 11.664 -32.781 -15.203 1 98.62 91 ALA A CA 1
ATOM 653 C C . ALA A 1 91 ? 11.258 -34.031 -14.414 1 98.62 91 ALA A C 1
ATOM 655 O O . ALA A 1 91 ? 10.344 -33.969 -13.586 1 98.62 91 ALA A O 1
ATOM 656 N N . GLU A 1 92 ? 11.891 -35.125 -14.695 1 98.81 92 GLU A N 1
ATOM 657 C CA . GLU A 1 92 ? 11.547 -36.375 -14.016 1 98.81 92 GLU A CA 1
ATOM 658 C C . GLU A 1 92 ? 11.922 -36.312 -12.539 1 98.81 92 GLU A C 1
ATOM 660 O O . GLU A 1 92 ? 11.305 -37 -11.711 1 98.81 92 GLU A O 1
ATOM 665 N N . TYR A 1 93 ? 12.969 -35.531 -12.227 1 98.69 93 TYR A N 1
ATOM 666 C CA . TYR A 1 93 ? 13.398 -35.312 -10.844 1 98.69 93 TYR A CA 1
ATOM 667 C C . TYR A 1 93 ? 13.672 -33.844 -10.57 1 98.69 93 TYR A C 1
ATOM 669 O O . TYR A 1 93 ? 14.125 -33.125 -11.461 1 98.69 93 TYR A O 1
ATOM 677 N N . VAL A 1 94 ? 13.43 -33.438 -9.359 1 98.38 94 VAL A N 1
ATOM 678 C CA . VAL A 1 94 ? 13.664 -32.062 -8.945 1 98.38 94 VAL A CA 1
ATOM 679 C C . VAL A 1 94 ? 14.289 -32.031 -7.551 1 98.38 94 VAL A C 1
ATOM 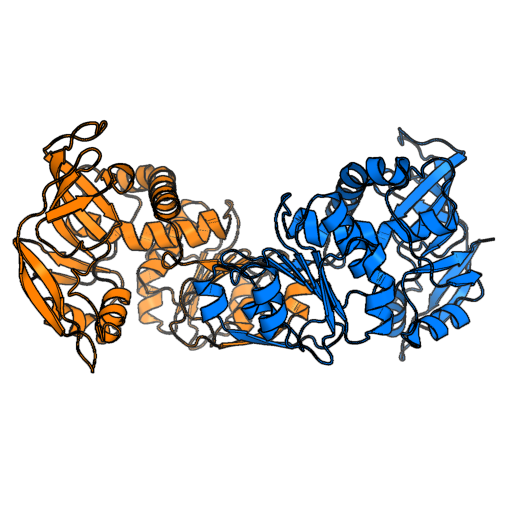681 O O . VAL A 1 94 ? 13.891 -32.812 -6.672 1 98.38 94 VAL A O 1
ATOM 684 N N . VAL A 1 95 ? 15.289 -31.266 -7.383 1 98.31 95 VAL A N 1
ATOM 685 C CA . VAL A 1 95 ? 15.828 -30.984 -6.051 1 98.31 95 VAL A CA 1
ATOM 686 C C . VAL A 1 95 ? 15.078 -29.828 -5.418 1 98.31 95 VAL A C 1
ATOM 688 O O . VAL A 1 95 ? 14.789 -28.828 -6.086 1 98.31 95 VAL A O 1
ATOM 691 N N . ALA A 1 96 ? 14.742 -29.984 -4.16 1 98 96 ALA A N 1
ATOM 692 C CA . ALA A 1 96 ? 13.961 -28.938 -3.502 1 98 96 ALA A CA 1
ATOM 693 C C . ALA A 1 96 ? 14.438 -28.719 -2.068 1 98 96 ALA A C 1
ATOM 695 O O . ALA A 1 96 ? 14.953 -29.641 -1.431 1 98 96 ALA A O 1
ATOM 696 N N . ASP A 1 97 ? 14.297 -27.469 -1.622 1 97.88 97 ASP A N 1
ATOM 697 C CA . ASP A 1 97 ? 14.352 -27.188 -0.19 1 97.88 97 ASP A CA 1
ATOM 698 C C . ASP A 1 97 ? 13.18 -27.844 0.54 1 97.88 97 ASP A C 1
ATOM 700 O O . ASP A 1 97 ? 12.047 -27.797 0.058 1 97.88 97 ASP A O 1
ATOM 704 N N . PRO A 1 98 ? 13.508 -28.438 1.678 1 98.06 98 PRO A N 1
ATOM 705 C CA . PRO A 1 98 ? 12.406 -29.062 2.422 1 98.06 98 PRO A CA 1
ATOM 706 C C . PRO A 1 98 ? 11.258 -28.094 2.695 1 98.06 98 PRO A C 1
ATOM 708 O O . PRO A 1 98 ? 10.094 -28.5 2.736 1 98.06 98 PRO A O 1
ATOM 711 N N . LEU A 1 99 ? 11.531 -26.781 2.82 1 98 99 LEU A N 1
ATOM 712 C CA . LEU A 1 99 ? 10.523 -25.781 3.139 1 98 99 LEU A CA 1
ATOM 713 C C . LEU A 1 99 ? 9.734 -25.375 1.893 1 98 99 LEU A C 1
ATOM 715 O O . LEU A 1 99 ? 8.75 -24.641 1.982 1 98 99 LEU A O 1
ATOM 719 N N . ALA A 1 100 ? 10.133 -25.891 0.764 1 98.44 100 ALA A N 1
ATOM 720 C CA . ALA A 1 100 ? 9.422 -25.609 -0.48 1 98.44 100 ALA A CA 1
ATOM 721 C C . ALA A 1 100 ? 8.352 -26.656 -0.758 1 98.44 100 ALA A C 1
ATOM 723 O O . ALA A 1 100 ? 7.656 -26.594 -1.774 1 98.44 100 ALA A O 1
ATOM 724 N N . LEU A 1 101 ? 8.234 -27.625 0.166 1 98.62 101 LEU A N 1
ATOM 725 C CA . LEU A 1 101 ? 7.355 -28.766 -0.046 1 98.62 101 LEU A CA 1
ATOM 726 C C . LEU A 1 101 ? 6.109 -28.672 0.828 1 98.62 101 LEU A C 1
ATOM 728 O O . LEU A 1 101 ? 6.172 -28.156 1.948 1 98.62 101 LEU A O 1
ATOM 732 N N . ILE A 1 102 ? 5.039 -29.094 0.299 1 98.75 102 ILE A N 1
ATOM 733 C CA . ILE A 1 102 ? 3.752 -29.25 0.969 1 98.75 102 ILE A CA 1
ATOM 734 C C . ILE A 1 102 ? 3.293 -30.703 0.873 1 98.75 102 ILE A C 1
ATOM 736 O O . ILE A 1 102 ? 3.359 -31.312 -0.197 1 98.75 102 ILE A O 1
ATOM 740 N N . PRO A 1 103 ? 2.863 -31.297 1.995 1 98.56 103 PRO A N 1
ATOM 741 C CA . PRO A 1 103 ? 2.367 -32.688 1.896 1 98.56 103 PRO A CA 1
ATOM 742 C C . PRO A 1 103 ? 1.117 -32.781 1.027 1 98.56 103 PRO A C 1
ATOM 744 O O . PRO A 1 103 ? 0.256 -31.906 1.059 1 98.56 103 PRO A O 1
ATOM 747 N N . VAL A 1 104 ? 1.021 -33.844 0.289 1 98.44 104 VAL A N 1
ATOM 748 C CA . VAL A 1 104 ? -0.173 -34.125 -0.5 1 98.44 104 VAL A CA 1
ATOM 749 C C . VAL A 1 104 ? -1.161 -34.938 0.333 1 98.44 104 VAL A C 1
ATOM 751 O O . VAL A 1 104 ? -0.83 -36 0.82 1 98.44 104 VAL A O 1
ATOM 754 N N . PRO A 1 105 ? -2.328 -34.406 0.538 1 97.69 105 PRO A N 1
ATOM 755 C CA . PRO A 1 105 ? -3.324 -35.156 1.292 1 97.69 105 PRO A CA 1
ATOM 756 C C . PRO A 1 105 ? -3.602 -36.531 0.682 1 97.69 105 PRO A C 1
ATOM 758 O O . PRO A 1 105 ? -3.512 -36.719 -0.537 1 97.69 105 PRO A O 1
ATOM 761 N N . ASP A 1 106 ? -4.078 -37.406 1.546 1 94.94 106 ASP A N 1
ATOM 762 C CA . ASP A 1 106 ? -4.426 -38.75 1.098 1 94.94 106 ASP A CA 1
ATOM 763 C C . ASP A 1 106 ? -5.566 -38.719 0.083 1 94.94 106 ASP A C 1
ATOM 765 O O . ASP A 1 106 ? -6.523 -37.938 0.244 1 94.94 106 ASP A O 1
ATOM 769 N N . GLY A 1 107 ? -5.395 -39.406 -0.956 1 94.31 107 GLY A N 1
ATOM 770 C CA . GLY A 1 107 ? -6.465 -39.531 -1.934 1 94.31 107 GLY A CA 1
ATOM 771 C C . GLY A 1 107 ? -6.383 -38.5 -3.041 1 94.31 107 GLY A C 1
ATOM 772 O O . GLY A 1 107 ? -7.031 -38.625 -4.078 1 94.31 107 GLY A O 1
ATOM 773 N N . MET A 1 108 ? -5.602 -37.5 -2.811 1 96.94 108 MET A N 1
ATOM 774 C CA . MET A 1 108 ? -5.438 -36.469 -3.844 1 96.94 108 MET A CA 1
ATOM 775 C C . MET A 1 108 ? -4.57 -37 -4.988 1 96.94 108 MET A C 1
ATOM 777 O O . MET A 1 108 ? -3.514 -37.594 -4.754 1 96.94 108 MET A O 1
ATOM 781 N N . SER A 1 109 ? -5.055 -36.812 -6.223 1 98 109 SER A N 1
ATOM 782 C CA . SER A 1 109 ? -4.305 -37.281 -7.387 1 98 109 SER A CA 1
ATOM 783 C C . SER A 1 109 ? -3.055 -36.438 -7.609 1 98 109 SER A C 1
ATOM 785 O O . SER A 1 109 ? -2.969 -35.312 -7.129 1 98 109 SER A O 1
ATOM 787 N N . TRP A 1 110 ? -2.1 -36.969 -8.305 1 98.25 110 TRP A N 1
ATOM 788 C CA . TRP A 1 110 ? -0.905 -36.219 -8.68 1 98.25 110 TRP A CA 1
ATOM 789 C C . TRP A 1 110 ? -1.264 -35.031 -9.555 1 98.25 110 TRP A C 1
ATOM 791 O O . TRP A 1 110 ? -0.639 -33.969 -9.461 1 98.25 110 TRP A O 1
ATOM 801 N N . ILE A 1 111 ? -2.271 -35.219 -10.43 1 98.25 111 ILE A N 1
ATOM 802 C CA . ILE A 1 111 ? -2.732 -34.156 -11.312 1 98.25 111 ILE A CA 1
ATOM 803 C C . ILE A 1 111 ? -3.256 -32.969 -10.484 1 98.25 111 ILE A C 1
ATOM 805 O O . ILE A 1 111 ? -2.846 -31.828 -10.688 1 98.25 111 ILE A O 1
ATOM 809 N N . ASP A 1 112 ? -4.086 -33.281 -9.5 1 97.69 112 ASP A N 1
ATOM 810 C CA . ASP A 1 112 ? -4.621 -32.219 -8.625 1 97.69 112 ASP A CA 1
ATOM 811 C C . ASP A 1 112 ? -3.508 -31.578 -7.801 1 97.69 112 ASP A C 1
ATOM 813 O O . ASP A 1 112 ? -3.449 -30.359 -7.688 1 97.69 112 ASP A O 1
ATOM 817 N N . ALA A 1 113 ? -2.656 -32.406 -7.309 1 98.44 113 ALA A N 1
ATOM 818 C CA . ALA A 1 113 ? -1.575 -31.906 -6.457 1 98.44 113 ALA A CA 1
ATOM 819 C C . ALA A 1 113 ? -0.664 -30.953 -7.223 1 98.44 113 ALA A C 1
ATOM 821 O O . ALA A 1 113 ? -0.231 -29.938 -6.688 1 98.44 113 ALA A O 1
ATOM 822 N N . ALA A 1 114 ? -0.373 -31.266 -8.461 1 98.44 114 ALA A N 1
ATOM 823 C CA . ALA A 1 114 ? 0.531 -30.438 -9.273 1 98.44 114 ALA A CA 1
ATOM 824 C C . ALA A 1 114 ? -0.121 -29.109 -9.656 1 98.44 114 ALA A C 1
ATOM 826 O O . ALA A 1 114 ? 0.565 -28.172 -10.047 1 98.44 114 ALA A O 1
ATOM 827 N N . ALA A 1 115 ? -1.439 -29.078 -9.586 1 97.62 115 ALA A N 1
ATOM 828 C CA . ALA A 1 115 ? -2.186 -27.891 -10.016 1 97.62 115 ALA A CA 1
ATOM 829 C C . ALA A 1 115 ? -2.318 -26.891 -8.875 1 97.62 115 ALA A C 1
ATOM 831 O O . ALA A 1 115 ? -2.76 -25.75 -9.086 1 97.62 115 ALA A O 1
ATOM 832 N N . PHE A 1 116 ? -1.83 -27.203 -7.695 1 98.19 116 PHE A N 1
ATOM 833 C CA . PHE A 1 116 ? -2.111 -26.406 -6.504 1 98.19 116 PHE A CA 1
ATOM 834 C C . PHE A 1 116 ? -1.007 -25.391 -6.262 1 98.19 116 PHE A C 1
ATOM 836 O O . PHE A 1 116 ? -1.28 -24.203 -6.105 1 98.19 116 PHE A O 1
ATOM 843 N N . PRO A 1 117 ? 0.272 -25.719 -6.195 1 98.5 117 PRO A N 1
ATOM 844 C CA . PRO A 1 117 ? 1.288 -24.891 -5.535 1 98.5 117 PRO A CA 1
ATOM 845 C C . PRO A 1 117 ? 1.36 -23.469 -6.102 1 98.5 117 PRO A C 1
ATOM 847 O O . PRO A 1 117 ? 1.185 -22.5 -5.363 1 98.5 117 PRO A O 1
ATOM 850 N N . ASN A 1 118 ? 1.572 -23.359 -7.336 1 97.62 118 ASN A N 1
ATOM 851 C CA . ASN A 1 118 ? 1.894 -22.047 -7.883 1 97.62 118 ASN A CA 1
ATOM 852 C C . ASN A 1 118 ? 0.721 -21.078 -7.742 1 97.62 118 ASN A C 1
ATOM 854 O O . ASN A 1 118 ? 0.875 -19.984 -7.195 1 97.62 118 ASN A O 1
ATOM 858 N N . VAL A 1 119 ? -0.468 -21.5 -8.148 1 96.94 119 VAL A N 1
ATOM 859 C CA . VAL A 1 119 ? -1.587 -20.562 -8.242 1 96.94 119 VAL A CA 1
ATOM 860 C C . VAL A 1 119 ? -2.113 -20.266 -6.84 1 96.94 119 VAL A C 1
ATOM 862 O O . VAL A 1 119 ? -2.482 -19.125 -6.551 1 96.94 119 VAL A O 1
ATOM 865 N N . PHE A 1 120 ? -2.127 -21.234 -5.922 1 98.38 120 PHE A N 1
ATOM 866 C CA . PHE A 1 120 ? -2.658 -20.969 -4.59 1 98.38 120 PHE A CA 1
ATOM 867 C C . PHE A 1 120 ? -1.646 -20.219 -3.742 1 98.38 120 PHE A C 1
ATOM 869 O O . PHE A 1 120 ? -2.02 -19.359 -2.936 1 98.38 120 PHE A O 1
ATOM 876 N N . ILE A 1 121 ? -0.368 -20.531 -3.926 1 98.62 121 ILE A N 1
ATOM 877 C CA . ILE A 1 121 ? 0.654 -19.766 -3.207 1 98.62 121 ILE A CA 1
ATOM 878 C C . ILE A 1 121 ? 0.634 -18.312 -3.662 1 98.62 121 ILE A C 1
ATOM 880 O O . ILE A 1 121 ? 0.667 -17.406 -2.836 1 98.62 121 ILE A O 1
ATOM 884 N N . THR A 1 122 ? 0.546 -18.094 -4.965 1 97.69 122 THR A N 1
ATOM 885 C CA . THR A 1 122 ? 0.49 -16.75 -5.523 1 97.69 122 THR A CA 1
ATOM 886 C C . THR A 1 122 ? -0.759 -16.016 -5.039 1 97.69 122 THR A C 1
ATOM 888 O O . THR A 1 122 ? -0.679 -14.875 -4.594 1 97.69 122 THR A O 1
ATOM 891 N N . ALA A 1 123 ? -1.878 -16.688 -5.109 1 98.25 123 ALA A N 1
ATOM 892 C CA . ALA A 1 123 ? -3.15 -16.094 -4.703 1 98.25 123 ALA A CA 1
ATOM 893 C C . ALA A 1 123 ? -3.154 -15.781 -3.209 1 98.25 123 ALA A C 1
ATOM 895 O O . ALA A 1 123 ? -3.627 -14.719 -2.795 1 98.25 123 ALA A O 1
ATOM 896 N N . HIS A 1 124 ? -2.674 -16.75 -2.432 1 98.88 124 HIS A N 1
ATOM 897 C CA . HIS A 1 124 ? -2.609 -16.562 -0.988 1 98.88 124 HIS A CA 1
ATOM 898 C C . HIS A 1 124 ? -1.733 -15.359 -0.634 1 98.88 124 HIS A C 1
ATOM 900 O O . HIS A 1 124 ? -2.1 -14.547 0.218 1 98.88 124 HIS A O 1
ATOM 906 N N . ASP A 1 125 ? -0.619 -15.297 -1.261 1 98.69 125 ASP A N 1
ATOM 907 C CA . ASP A 1 125 ? 0.283 -14.18 -1.021 1 98.69 125 ASP A CA 1
ATOM 908 C C . ASP A 1 125 ? -0.381 -12.852 -1.383 1 98.69 125 ASP A C 1
ATOM 910 O O . ASP A 1 125 ? -0.264 -11.867 -0.646 1 98.69 125 ASP A O 1
ATOM 914 N N . ALA A 1 126 ? -1.072 -12.82 -2.467 1 98.75 126 ALA A N 1
ATOM 915 C CA . ALA A 1 126 ? -1.723 -11.602 -2.947 1 98.75 126 ALA A CA 1
ATOM 916 C C . ALA A 1 126 ? -2.869 -11.195 -2.027 1 98.75 126 ALA A C 1
ATOM 918 O O . ALA A 1 126 ? -2.914 -10.055 -1.545 1 98.75 126 ALA A O 1
ATOM 919 N N . LEU A 1 127 ? -3.73 -12.094 -1.72 1 98.88 127 LEU A N 1
ATOM 920 C CA . LEU A 1 127 ? -4.984 -11.773 -1.048 1 98.88 127 LEU A CA 1
ATOM 921 C C . LEU A 1 127 ? -4.789 -11.695 0.462 1 98.88 127 LEU A C 1
ATOM 923 O O . LEU A 1 127 ? -5.25 -10.75 1.104 1 98.88 127 LEU A O 1
ATOM 927 N N . VAL A 1 128 ? -4.121 -12.664 0.977 1 98.81 128 VAL A N 1
ATOM 928 C CA . VAL A 1 128 ? -4.051 -12.789 2.43 1 98.81 128 VAL A CA 1
ATOM 929 C C . VAL A 1 128 ? -2.861 -11.992 2.959 1 98.81 128 VAL A C 1
ATOM 931 O O . VAL A 1 128 ? -3.023 -11.117 3.816 1 98.81 128 VAL A O 1
ATOM 934 N N . THR A 1 129 ? -1.677 -12.273 2.438 1 98.5 129 THR A N 1
ATOM 935 C CA . THR A 1 129 ? -0.483 -11.633 2.977 1 98.5 129 THR A CA 1
ATOM 936 C C . THR A 1 129 ? -0.459 -10.148 2.615 1 98.5 129 THR A C 1
ATOM 938 O O . THR A 1 129 ? -0.31 -9.297 3.492 1 98.5 129 THR A O 1
ATOM 941 N N . ASN A 1 130 ? -0.691 -9.805 1.376 1 98.69 130 ASN A N 1
ATOM 942 C CA . ASN A 1 130 ? -0.568 -8.422 0.936 1 98.69 130 ASN A CA 1
ATOM 943 C C . ASN A 1 130 ? -1.909 -7.695 0.987 1 98.69 130 ASN A C 1
ATOM 945 O O . ASN A 1 130 ? -1.972 -6.527 1.37 1 98.69 130 ASN A O 1
ATOM 949 N N . GLY A 1 131 ? -2.973 -8.398 0.63 1 98.75 131 GLY A N 1
ATOM 950 C CA . GLY A 1 131 ? -4.305 -7.828 0.733 1 98.75 131 GLY A CA 1
ATOM 951 C C . GLY A 1 131 ? -4.801 -7.727 2.164 1 98.75 131 GLY A C 1
ATOM 952 O O . GLY A 1 131 ? -5.746 -6.984 2.447 1 98.75 131 GLY A O 1
ATOM 953 N N . ARG A 1 132 ? -4.258 -8.602 3.066 1 98.62 132 ARG A N 1
ATOM 954 C CA . ARG A 1 132 ? -4.59 -8.617 4.488 1 98.62 132 ARG A CA 1
ATOM 955 C C . ARG A 1 132 ? -6.074 -8.883 4.703 1 98.62 132 ARG A C 1
ATOM 957 O O . ARG A 1 132 ? -6.73 -8.18 5.48 1 98.62 132 ARG A O 1
ATOM 964 N N . LEU A 1 133 ? -6.559 -9.836 4.043 1 98.81 133 LEU A N 1
ATOM 965 C CA . LEU A 1 133 ? -7.973 -10.188 4.078 1 98.81 133 LEU A CA 1
ATOM 966 C C . LEU A 1 133 ? -8.414 -10.523 5.5 1 98.81 133 LEU A C 1
ATOM 968 O O . LEU A 1 133 ? -7.73 -11.266 6.211 1 98.81 133 LEU A O 1
ATOM 972 N N . VAL A 1 134 ? -9.508 -9.961 5.883 1 98.38 134 VAL A N 1
ATOM 973 C CA . VAL A 1 134 ? -10.234 -10.328 7.098 1 98.38 134 VAL A CA 1
ATOM 974 C C . VAL A 1 134 ? -11.641 -10.797 6.738 1 98.38 134 VAL A C 1
ATOM 976 O O . VAL A 1 134 ? -12.258 -10.281 5.801 1 98.38 134 VAL A O 1
ATOM 979 N N . ALA A 1 135 ? -12.07 -11.805 7.484 1 98.5 135 ALA A N 1
ATOM 980 C CA . ALA A 1 135 ? -13.422 -12.312 7.25 1 98.5 135 ALA A CA 1
ATOM 981 C C . ALA A 1 135 ? -14.438 -11.172 7.23 1 98.5 135 ALA A C 1
ATOM 983 O O . ALA A 1 135 ? -14.359 -10.25 8.039 1 98.5 135 ALA A O 1
ATOM 984 N N . GLY A 1 136 ? -15.352 -11.242 6.297 1 98.56 136 GLY A N 1
ATOM 985 C CA . GLY A 1 136 ? -16.391 -10.234 6.184 1 98.56 136 GLY A CA 1
ATOM 986 C C . GLY A 1 136 ? -16.078 -9.164 5.148 1 98.56 136 GLY A C 1
ATOM 987 O O . GLY A 1 136 ? -16.984 -8.445 4.703 1 98.56 136 GLY A O 1
ATOM 988 N N . GLU A 1 137 ? -14.828 -9 4.715 1 98.81 137 GLU A N 1
ATOM 989 C CA . GLU A 1 137 ? -14.445 -8.023 3.705 1 98.81 137 GLU A CA 1
ATOM 990 C C . GLU A 1 137 ? -14.875 -8.469 2.311 1 98.81 137 GLU A C 1
ATOM 992 O O . GLU A 1 137 ? -14.914 -9.672 2.025 1 98.81 137 GLU A O 1
ATOM 997 N N . SER A 1 138 ? -15.164 -7.523 1.491 1 98.88 138 SER A N 1
ATOM 998 C CA . SER A 1 138 ? -15.523 -7.785 0.102 1 98.88 138 SER A CA 1
ATOM 999 C C . SER A 1 138 ? -14.289 -7.832 -0.792 1 98.88 138 SER A C 1
ATOM 1001 O O . SER A 1 138 ? -13.336 -7.082 -0.579 1 98.88 138 SER A O 1
ATOM 1003 N N . VAL A 1 139 ? -14.336 -8.727 -1.803 1 98.88 139 VAL A N 1
ATOM 1004 C CA . VAL A 1 139 ? -13.203 -8.93 -2.701 1 98.88 139 VAL A CA 1
ATOM 1005 C C . VAL A 1 139 ? -13.688 -8.93 -4.148 1 98.88 139 VAL A C 1
ATOM 1007 O O . VAL A 1 139 ? -14.688 -9.578 -4.477 1 98.88 139 VAL A O 1
ATOM 1010 N N . LEU A 1 140 ? -13.055 -8.172 -4.984 1 98.88 140 LEU A N 1
ATOM 1011 C CA . LEU A 1 140 ? -13.242 -8.242 -6.43 1 98.88 140 LEU A CA 1
ATOM 1012 C C . LEU A 1 140 ? -12.016 -8.844 -7.105 1 98.88 140 LEU A C 1
ATOM 1014 O O . LEU A 1 140 ? -10.883 -8.414 -6.852 1 98.88 140 LEU A O 1
ATOM 1018 N N . VAL A 1 141 ? -12.227 -9.805 -7.898 1 98.38 141 VAL A N 1
ATOM 1019 C CA . VAL A 1 141 ? -11.164 -10.422 -8.688 1 98.38 141 VAL A CA 1
ATOM 1020 C C . VAL A 1 141 ? -11.375 -10.117 -10.172 1 98.38 141 VAL A C 1
ATOM 1022 O O . VAL A 1 141 ? -12.344 -10.586 -10.773 1 98.38 141 VAL A O 1
ATOM 1025 N N . ASN A 1 142 ? -10.477 -9.336 -10.719 1 95.62 142 ASN A N 1
ATOM 1026 C CA . ASN A 1 142 ? -10.508 -9.086 -12.156 1 95.62 142 ASN A CA 1
ATOM 1027 C C . ASN A 1 142 ? -9.852 -10.211 -12.945 1 95.62 142 ASN A C 1
ATOM 1029 O O . ASN A 1 142 ? -8.844 -10.773 -12.508 1 95.62 142 ASN A O 1
ATOM 1033 N N . GLY A 1 143 ? -10.328 -10.469 -14.203 1 90.25 143 GLY A N 1
ATOM 1034 C CA . GLY A 1 143 ? -9.789 -11.594 -14.961 1 90.25 143 GLY A CA 1
ATOM 1035 C C . GLY A 1 143 ? -9.977 -12.922 -14.258 1 90.25 143 GLY A C 1
ATOM 1036 O O . GLY A 1 143 ? -9.016 -13.688 -14.109 1 90.25 143 GLY A O 1
ATOM 1037 N N . ALA A 1 144 ? -11.148 -13.297 -13.984 1 88.69 144 ALA A N 1
ATOM 1038 C CA . ALA A 1 144 ? -11.477 -14.258 -12.93 1 88.69 144 ALA A CA 1
ATOM 1039 C C . ALA A 1 144 ? -11.32 -15.695 -13.422 1 88.69 144 ALA A C 1
ATOM 1041 O O . ALA A 1 144 ? -11.422 -16.641 -12.641 1 88.69 144 ALA A O 1
ATOM 1042 N N . SER A 1 145 ? -10.906 -15.891 -14.656 1 85.12 145 SER A N 1
ATOM 1043 C CA . SER A 1 145 ? -10.969 -17.25 -15.172 1 85.12 145 SER A CA 1
ATOM 1044 C C . SER A 1 145 ? -9.586 -17.891 -15.227 1 85.12 145 SER A C 1
ATOM 1046 O O . SER A 1 145 ? -9.445 -19.062 -15.586 1 85.12 145 SER A O 1
ATOM 1048 N N . GLY A 1 146 ? -8.602 -17.203 -14.867 1 86.62 146 GLY A N 1
ATOM 1049 C CA . GLY A 1 146 ? -7.266 -17.766 -14.812 1 86.62 146 GLY A CA 1
ATOM 1050 C C . GLY A 1 146 ? -7.004 -18.547 -13.539 1 86.62 146 GLY A C 1
ATOM 1051 O O . GLY A 1 146 ? -7.801 -18.5 -12.594 1 86.62 146 GLY A O 1
ATOM 1052 N N . GLY A 1 147 ? -5.969 -19.359 -13.539 1 90.12 147 GLY A N 1
ATOM 1053 C CA . GLY A 1 147 ? -5.641 -20.219 -12.406 1 90.12 147 GLY A CA 1
ATOM 1054 C C . GLY A 1 147 ? -5.496 -19.453 -11.109 1 90.12 147 GLY A C 1
ATOM 1055 O O . GLY A 1 147 ? -6.105 -19.812 -10.094 1 90.12 147 GLY A O 1
ATOM 1056 N N . VAL A 1 148 ? -4.75 -18.375 -11.156 1 93.94 148 VAL A N 1
ATOM 1057 C CA . VAL A 1 148 ? -4.512 -17.594 -9.945 1 93.94 148 VAL A CA 1
ATOM 1058 C C . VAL A 1 148 ? -5.805 -16.922 -9.492 1 93.94 148 VAL A C 1
ATOM 1060 O O . VAL A 1 148 ? -6.105 -16.891 -8.297 1 93.94 148 VAL A O 1
ATOM 1063 N N . ALA A 1 149 ? -6.555 -16.438 -10.422 1 94.25 149 ALA A N 1
ATOM 1064 C CA . ALA A 1 149 ? -7.82 -15.789 -10.109 1 94.25 149 ALA A CA 1
ATOM 1065 C C . ALA A 1 149 ? -8.805 -16.766 -9.469 1 94.25 149 ALA A C 1
ATOM 1067 O O . ALA A 1 149 ? -9.445 -16.453 -8.469 1 94.25 149 ALA A O 1
ATOM 1068 N N . MET A 1 150 ? -8.891 -17.922 -10.047 1 95.31 150 MET A N 1
ATOM 1069 C CA . MET A 1 150 ? -9.805 -18.922 -9.508 1 95.31 150 MET A CA 1
ATOM 1070 C C . MET A 1 150 ? -9.359 -19.375 -8.125 1 95.31 150 MET A C 1
ATOM 1072 O O . MET A 1 150 ? -10.188 -19.609 -7.242 1 95.31 150 MET A O 1
ATOM 1076 N N . ALA A 1 151 ? -8.039 -19.516 -7.949 1 97.19 151 ALA A N 1
ATOM 1077 C CA . ALA A 1 151 ? -7.516 -19.797 -6.617 1 97.19 151 ALA A CA 1
ATOM 1078 C C . ALA A 1 151 ? -7.871 -18.688 -5.637 1 97.19 151 ALA A C 1
ATOM 1080 O O . ALA A 1 151 ? -8.266 -18.953 -4.496 1 97.19 151 ALA A O 1
ATOM 1081 N N . THR A 1 152 ? -7.797 -17.453 -6.078 1 98.19 152 THR A N 1
ATOM 1082 C CA . THR A 1 152 ? -8.117 -16.281 -5.258 1 98.19 152 THR A CA 1
ATOM 1083 C C . THR A 1 152 ? -9.578 -16.328 -4.812 1 98.19 152 THR A C 1
ATOM 1085 O O . THR A 1 152 ? -9.883 -16.094 -3.641 1 98.19 152 THR A O 1
ATOM 1088 N N . ILE A 1 153 ? -10.43 -16.641 -5.727 1 98.12 153 ILE A N 1
ATOM 1089 C CA . ILE A 1 153 ? -11.859 -16.734 -5.449 1 98.12 153 ILE A CA 1
ATOM 1090 C C . ILE A 1 153 ? -12.117 -17.781 -4.367 1 98.12 153 ILE A C 1
ATOM 1092 O O . ILE A 1 153 ? -12.836 -17.516 -3.402 1 98.12 153 ILE A O 1
ATOM 1096 N N . GLN A 1 154 ? -11.523 -18.906 -4.504 1 98.38 154 GLN A N 1
ATOM 1097 C CA . GLN A 1 154 ? -11.734 -19.984 -3.537 1 98.38 154 GLN A CA 1
ATOM 1098 C C . GLN A 1 154 ? -11.188 -19.594 -2.166 1 98.38 154 GLN A C 1
ATOM 1100 O O . GLN A 1 154 ? -11.852 -19.797 -1.147 1 98.38 154 GLN A O 1
ATOM 1105 N N . ILE A 1 155 ? -9.945 -19.031 -2.139 1 98.75 155 ILE A N 1
ATOM 1106 C CA . ILE A 1 155 ? -9.352 -18.609 -0.87 1 98.75 155 ILE A CA 1
ATOM 1107 C C . ILE A 1 155 ? -10.25 -17.578 -0.202 1 98.75 155 ILE A C 1
ATOM 1109 O O . ILE A 1 155 ? -10.539 -17.672 0.993 1 98.75 155 ILE A O 1
ATOM 1113 N N . ALA A 1 156 ? -10.695 -16.578 -0.963 1 98.81 156 ALA A N 1
ATOM 1114 C CA . ALA A 1 156 ? -11.562 -15.531 -0.435 1 98.81 156 ALA A CA 1
ATOM 1115 C C . ALA A 1 156 ? -12.828 -16.125 0.186 1 98.81 156 ALA A C 1
ATOM 1117 O O . ALA A 1 156 ? -13.188 -15.789 1.314 1 98.81 156 ALA A O 1
ATOM 1118 N N . SER A 1 157 ? -13.445 -17.016 -0.562 1 98.56 157 SER A N 1
ATOM 1119 C CA . SER A 1 157 ? -14.672 -17.641 -0.093 1 98.56 157 SER A CA 1
ATOM 1120 C C . SER A 1 157 ? -14.438 -18.453 1.175 1 98.56 157 SER A C 1
ATOM 1122 O O . SER A 1 157 ? -15.148 -18.297 2.166 1 98.56 157 SER A O 1
ATOM 1124 N N . LEU A 1 158 ? -13.438 -19.266 1.174 1 98.38 158 LEU A N 1
ATOM 1125 C CA . LEU A 1 158 ? -13.133 -20.156 2.281 1 98.38 158 LEU A CA 1
ATOM 1126 C C . LEU A 1 158 ? -12.758 -19.375 3.531 1 98.38 158 LEU A C 1
ATOM 1128 O O . LEU A 1 158 ? -13.023 -19.812 4.652 1 98.38 158 LEU A O 1
ATOM 1132 N N . MET A 1 159 ? -12.203 -18.188 3.312 1 98.31 159 MET A N 1
ATOM 1133 C CA . MET A 1 159 ? -11.742 -17.391 4.449 1 98.31 159 MET A CA 1
ATOM 1134 C C . MET A 1 159 ? -12.797 -16.391 4.883 1 98.31 159 MET A C 1
ATOM 1136 O O . MET A 1 159 ? -12.539 -15.539 5.738 1 98.31 159 MET A O 1
ATOM 1140 N N . GLY A 1 160 ? -13.883 -16.406 4.277 1 98.44 160 GLY A N 1
ATOM 1141 C CA . GLY A 1 160 ? -15.039 -15.695 4.801 1 98.44 160 GLY A CA 1
ATOM 1142 C C . GLY A 1 160 ? -15.227 -14.328 4.172 1 98.44 160 GLY A C 1
ATOM 1143 O O . GLY A 1 160 ? -15.898 -13.461 4.742 1 98.44 160 GLY A O 1
ATOM 1144 N N . ALA A 1 161 ? -14.633 -14.062 3.043 1 98.69 161 ALA A N 1
ATOM 1145 C CA . ALA A 1 161 ? -14.898 -12.82 2.311 1 98.69 161 ALA A CA 1
ATOM 1146 C C . ALA A 1 161 ? -16.344 -12.758 1.849 1 98.69 161 ALA A C 1
ATOM 1148 O O . ALA A 1 161 ? -16.922 -13.766 1.424 1 98.69 161 ALA A O 1
ATOM 1149 N N . ARG A 1 162 ? -16.938 -11.578 1.901 1 98.19 162 ARG A N 1
ATOM 1150 C CA . ARG A 1 162 ? -18.312 -11.398 1.456 1 98.19 162 ARG A CA 1
ATOM 1151 C C . ARG A 1 162 ? -18.594 -9.945 1.07 1 98.19 162 ARG A C 1
ATOM 1153 O O . ARG A 1 162 ? -18.438 -9.047 1.895 1 98.19 162 ARG A O 1
ATOM 1160 N N . PRO A 1 163 ? -19 -9.727 -0.116 1 98.62 163 PRO A N 1
ATOM 1161 C CA . PRO A 1 163 ? -19.156 -10.664 -1.228 1 98.62 163 PRO A CA 1
ATOM 1162 C C . PRO A 1 163 ? -17.828 -10.953 -1.939 1 98.62 163 PRO A C 1
ATOM 1164 O O . PRO A 1 163 ? -16.906 -10.133 -1.887 1 98.62 163 PRO A O 1
ATOM 1167 N N . VAL A 1 164 ? -17.766 -12.055 -2.498 1 98.81 164 VAL A N 1
ATOM 1168 C CA . VAL A 1 164 ? -16.734 -12.359 -3.484 1 98.81 164 VAL A CA 1
ATOM 1169 C C . VAL A 1 164 ? -17.266 -12.07 -4.887 1 98.81 164 VAL A C 1
ATOM 1171 O O . VAL A 1 164 ? -18.188 -12.734 -5.367 1 98.81 164 VAL A O 1
ATOM 1174 N N . ILE A 1 165 ? -16.672 -11.086 -5.512 1 98.75 165 ILE A N 1
ATOM 1175 C CA . ILE A 1 165 ? -17.109 -10.609 -6.824 1 98.75 165 ILE A CA 1
ATOM 1176 C C . ILE A 1 165 ? -16.078 -11.016 -7.883 1 98.75 165 ILE A C 1
ATOM 1178 O O . ILE A 1 165 ? -14.875 -10.844 -7.688 1 98.75 165 ILE A O 1
ATOM 1182 N N . ALA A 1 166 ? -16.531 -11.617 -8.977 1 98 166 ALA A N 1
ATOM 1183 C CA . ALA A 1 166 ? -15.664 -12.039 -10.078 1 98 166 ALA A CA 1
ATOM 1184 C C . ALA A 1 166 ? -16.031 -11.312 -11.367 1 98 166 ALA A C 1
ATOM 1186 O O . ALA A 1 166 ? -17.219 -11.195 -11.711 1 98 166 ALA A O 1
ATOM 1187 N N . SER A 1 167 ? -15.055 -10.82 -12.008 1 96.44 167 SER A N 1
ATOM 1188 C CA . SER A 1 167 ? -15.281 -10.133 -13.273 1 96.44 167 SER A CA 1
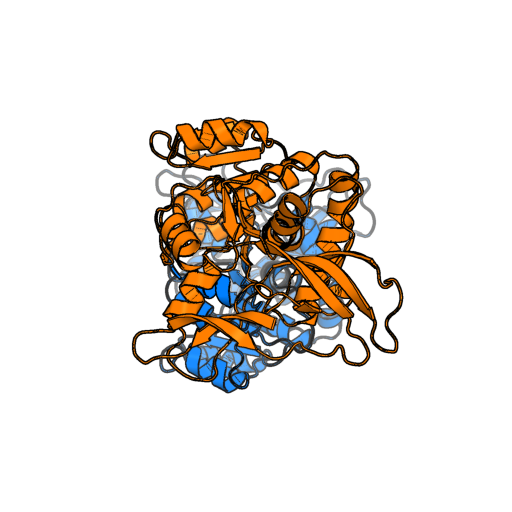ATOM 1189 C C . SER A 1 167 ? -14.578 -10.836 -14.43 1 96.44 167 SER A C 1
ATOM 1191 O O . SER A 1 167 ? -13.438 -11.273 -14.289 1 96.44 167 SER A O 1
ATOM 1193 N N . SER A 1 168 ? -15.266 -11.039 -15.5 1 92.12 168 SER A N 1
ATOM 1194 C CA . SER A 1 168 ? -14.758 -11.617 -16.734 1 92.12 168 SER A CA 1
ATOM 1195 C C . SER A 1 168 ? -15.461 -11.031 -17.953 1 92.12 168 SER A C 1
ATOM 1197 O O . SER A 1 168 ? -16.609 -10.609 -17.859 1 92.12 168 SER A O 1
ATOM 1199 N N . ARG A 1 169 ? -14.812 -11.031 -19.109 1 91.69 169 ARG A N 1
ATOM 1200 C CA . ARG A 1 169 ? -15.43 -10.547 -20.344 1 91.69 169 ARG A CA 1
ATOM 1201 C C . ARG A 1 169 ? -16.266 -11.633 -21 1 91.69 169 ARG A C 1
ATOM 1203 O O . ARG A 1 169 ? -16.984 -11.375 -21.969 1 91.69 169 ARG A O 1
ATOM 1210 N N . SER A 1 170 ? -16.141 -12.828 -20.469 1 89.5 170 SER A N 1
ATOM 1211 C CA . SER A 1 170 ? -16.859 -13.969 -21.016 1 89.5 170 SER A CA 1
ATOM 1212 C C . SER A 1 170 ? -17.938 -14.453 -20.062 1 89.5 170 SER A C 1
ATOM 1214 O O . SER A 1 170 ? -17.641 -14.961 -18.984 1 89.5 170 SER A O 1
ATOM 1216 N N . ALA A 1 171 ? -19.094 -14.367 -20.531 1 90.81 171 ALA A N 1
ATOM 1217 C CA . ALA A 1 171 ? -20.219 -14.859 -19.734 1 90.81 171 ALA A CA 1
ATOM 1218 C C . ALA A 1 171 ? -20.094 -16.359 -19.484 1 90.81 171 ALA A C 1
ATOM 1220 O O . ALA A 1 171 ? -20.406 -16.844 -18.391 1 90.81 171 ALA A O 1
ATOM 1221 N N . ALA A 1 172 ? -19.625 -17.031 -20.484 1 91 172 ALA A N 1
ATOM 1222 C CA . ALA A 1 172 ? -19.484 -18.484 -20.391 1 91 172 ALA A CA 1
ATOM 1223 C C . ALA A 1 172 ? -18.453 -18.859 -19.344 1 91 172 ALA A C 1
ATOM 1225 O O . ALA A 1 172 ? -18.672 -19.797 -18.562 1 91 172 ALA A O 1
ATOM 1226 N N . LYS A 1 173 ? -17.375 -18.156 -19.266 1 89.25 173 LYS A N 1
ATOM 1227 C CA . LYS A 1 173 ? -16.344 -18.422 -18.266 1 89.25 173 LYS A CA 1
ATOM 1228 C C . LYS A 1 173 ? -16.812 -18.062 -16.875 1 89.25 173 LYS A C 1
ATOM 1230 O O . LYS A 1 173 ? -16.531 -18.781 -15.906 1 89.25 173 LYS A O 1
ATOM 1235 N N . LEU A 1 174 ? -17.531 -16.984 -16.812 1 92.06 174 LEU A N 1
ATOM 1236 C CA . LEU A 1 174 ? -18.078 -16.562 -15.531 1 92.06 174 LEU A CA 1
ATOM 1237 C C . LEU A 1 174 ? -19.016 -17.625 -14.969 1 92.06 174 LEU A C 1
ATOM 1239 O O . LEU A 1 174 ? -18.953 -17.953 -13.781 1 92.06 174 LEU A O 1
ATOM 1243 N N . ASP A 1 175 ? -19.828 -18.203 -15.836 1 92.44 175 ASP A N 1
ATOM 1244 C CA . ASP A 1 175 ? -20.766 -19.25 -15.422 1 92.44 175 ASP A CA 1
ATOM 1245 C C . ASP A 1 175 ? -20.031 -20.453 -14.867 1 92.44 175 ASP A C 1
ATOM 1247 O O . ASP A 1 175 ? -20.5 -21.109 -13.93 1 92.44 175 ASP A O 1
ATOM 1251 N N . LYS A 1 176 ? -18.875 -20.656 -15.414 1 89.19 176 LYS A N 1
ATOM 1252 C CA . LYS A 1 176 ? -18.094 -21.828 -15.008 1 89.19 176 LYS A CA 1
ATOM 1253 C C . LYS A 1 176 ? -17.469 -21.609 -13.641 1 89.19 176 LYS A C 1
ATOM 1255 O O . LYS A 1 176 ? -17.203 -22.578 -12.914 1 89.19 176 LYS A O 1
ATOM 1260 N N . ILE A 1 177 ? -17.266 -20.344 -13.289 1 92 177 ILE A N 1
ATOM 1261 C CA . ILE A 1 177 ? -16.438 -20.141 -12.102 1 92 177 ILE A CA 1
ATOM 1262 C C . ILE A 1 177 ? -17.344 -19.812 -10.906 1 92 177 ILE A C 1
ATOM 1264 O O . ILE A 1 177 ? -16.875 -19.75 -9.766 1 92 177 ILE A O 1
ATOM 1268 N N . ILE A 1 178 ? -18.609 -19.688 -11.102 1 91.19 178 ILE A N 1
ATOM 1269 C CA . ILE A 1 178 ? -19.562 -19.375 -10.039 1 91.19 178 ILE A CA 1
ATOM 1270 C C . ILE A 1 178 ? -19.469 -20.422 -8.938 1 91.19 178 ILE A C 1
ATOM 1272 O O . ILE A 1 178 ? -19.547 -20.094 -7.746 1 91.19 178 ILE A O 1
ATOM 1276 N N . GLN A 1 179 ? -19.234 -21.609 -9.312 1 91.69 179 GLN A N 1
ATOM 1277 C CA . GLN A 1 179 ? -19.219 -22.75 -8.391 1 91.69 179 GLN A CA 1
ATOM 1278 C C . GLN A 1 179 ? -18.031 -22.672 -7.438 1 91.69 179 GLN A C 1
ATOM 1280 O O . GLN A 1 179 ? -17.984 -23.391 -6.434 1 91.69 179 GLN A O 1
ATOM 1285 N N . PHE A 1 180 ? -17.125 -21.844 -7.699 1 93.69 180 PHE A N 1
ATOM 1286 C CA . PHE A 1 180 ? -15.906 -21.812 -6.906 1 93.69 180 PHE A CA 1
ATOM 1287 C C . PHE A 1 180 ? -16.031 -20.812 -5.762 1 93.69 180 PHE A C 1
ATOM 1289 O O . PHE A 1 180 ? -15.062 -20.578 -5.027 1 93.69 180 PHE A O 1
ATOM 1296 N N . GLY A 1 181 ? -17.188 -20.203 -5.543 1 95.81 181 GLY A N 1
ATOM 1297 C CA . GLY A 1 181 ? -17.406 -19.344 -4.391 1 95.81 181 GLY A CA 1
ATOM 1298 C C . GLY A 1 181 ? -17.719 -17.906 -4.762 1 95.81 181 GLY A C 1
ATOM 1299 O O . GLY A 1 181 ? -17.609 -17 -3.93 1 95.81 181 GLY A O 1
ATOM 1300 N N . VAL A 1 182 ? -18.156 -17.719 -5.953 1 97.44 182 VAL A N 1
ATOM 1301 C CA . VAL A 1 182 ? -18.5 -16.375 -6.422 1 97.44 182 VAL A CA 1
ATOM 1302 C C . VAL A 1 182 ? -19.891 -15.992 -5.926 1 97.44 182 VAL A C 1
ATOM 1304 O O . VAL A 1 182 ? -20.844 -16.75 -6.094 1 97.44 182 VAL A O 1
ATOM 1307 N N . ASP A 1 183 ? -19.984 -14.859 -5.301 1 97.94 183 ASP A N 1
ATOM 1308 C CA . ASP A 1 183 ? -21.281 -14.336 -4.875 1 97.94 183 ASP A CA 1
ATOM 1309 C C . ASP A 1 183 ? -21.922 -13.492 -5.973 1 97.94 183 ASP A C 1
ATOM 1311 O O . ASP A 1 183 ? -23.141 -13.516 -6.156 1 97.94 183 ASP A O 1
ATOM 1315 N N . VAL A 1 184 ? -21.094 -12.719 -6.664 1 97.69 184 VAL A N 1
ATOM 1316 C CA . VAL A 1 184 ? -21.562 -11.805 -7.691 1 97.69 184 VAL A CA 1
ATOM 1317 C C . VAL A 1 184 ? -20.656 -11.883 -8.914 1 97.69 184 VAL A C 1
ATOM 1319 O O . VAL A 1 184 ? -19.422 -11.789 -8.797 1 97.69 184 VAL A O 1
ATOM 1322 N N . GLY A 1 185 ? -21.219 -12.164 -10.047 1 97 185 GLY A N 1
ATOM 1323 C CA . GLY A 1 185 ? -20.5 -12.133 -11.305 1 97 185 GLY A CA 1
ATOM 1324 C C . GLY A 1 185 ? -20.734 -10.859 -12.102 1 97 185 GLY A C 1
ATOM 1325 O O . GLY A 1 185 ? -21.859 -10.359 -12.164 1 97 185 GLY A O 1
ATOM 1326 N N . ILE A 1 186 ? -19.672 -10.289 -12.57 1 97.19 186 ILE A N 1
ATOM 1327 C CA . ILE A 1 186 ? -19.75 -9.117 -13.438 1 97.19 186 ILE A CA 1
ATOM 1328 C C . ILE A 1 186 ? -19.312 -9.484 -14.852 1 97.19 186 ILE A C 1
ATOM 1330 O O . ILE A 1 186 ? -18.156 -9.852 -15.07 1 97.19 186 ILE A O 1
ATOM 1334 N N . ASP A 1 187 ? -20.203 -9.383 -15.812 1 96 187 ASP A N 1
ATOM 1335 C CA . ASP A 1 187 ? -19.844 -9.492 -17.219 1 96 187 ASP A CA 1
ATOM 1336 C C . ASP A 1 187 ? -19.266 -8.18 -17.75 1 96 187 ASP A C 1
ATOM 1338 O O . ASP A 1 187 ? -20.016 -7.309 -18.203 1 96 187 ASP A O 1
ATOM 1342 N N . ALA A 1 188 ? -18.016 -8.102 -17.75 1 92.06 188 ALA A N 1
ATOM 1343 C CA . ALA A 1 188 ? -17.312 -6.852 -18.031 1 92.06 188 ALA A CA 1
ATOM 1344 C C . ALA A 1 188 ? -17.516 -6.422 -19.484 1 92.06 188 ALA A C 1
ATOM 1346 O O . ALA A 1 188 ? -17.188 -5.297 -19.859 1 92.06 188 ALA A O 1
ATOM 1347 N N . SER A 1 189 ? -18.062 -7.285 -20.297 1 91.62 189 SER A N 1
ATOM 1348 C CA . SER A 1 189 ? -18.391 -6.914 -21.672 1 91.62 189 SER A CA 1
ATOM 1349 C C . SER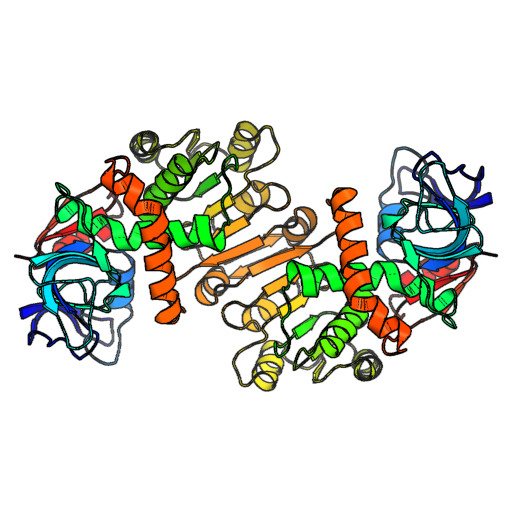 A 1 189 ? -19.703 -6.145 -21.75 1 91.62 189 SER A C 1
ATOM 1351 O O . SER A 1 189 ? -19.984 -5.473 -22.734 1 91.62 189 SER A O 1
ATOM 1353 N N . GLN A 1 190 ? -20.438 -6.223 -20.766 1 94.06 190 GLN A N 1
ATOM 1354 C CA . GLN A 1 190 ? -21.766 -5.629 -20.797 1 94.06 190 GLN A CA 1
ATOM 1355 C C . GLN A 1 190 ? -21.984 -4.66 -19.641 1 94.06 190 GLN A C 1
ATOM 1357 O O . GLN A 1 190 ? -22.719 -3.682 -19.766 1 94.06 190 GLN A O 1
ATOM 1362 N N . ASP A 1 191 ? -21.391 -5.02 -18.562 1 93.88 191 ASP A N 1
ATOM 1363 C CA . ASP A 1 191 ? -21.672 -4.297 -17.328 1 93.88 191 ASP A CA 1
ATOM 1364 C C . ASP A 1 191 ? -20.578 -3.291 -17.016 1 93.88 191 ASP A C 1
ATOM 1366 O O . ASP A 1 191 ? -19.406 -3.512 -17.344 1 93.88 191 ASP A O 1
ATOM 1370 N N . ASP A 1 192 ? -21.016 -2.201 -16.438 1 96.94 192 ASP A N 1
ATOM 1371 C CA . ASP A 1 192 ? -20.047 -1.273 -15.852 1 96.94 192 ASP A CA 1
ATOM 1372 C C . ASP A 1 192 ? -19.547 -1.776 -14.492 1 96.94 192 ASP A C 1
ATOM 1374 O O . ASP A 1 192 ? -20.328 -1.961 -13.562 1 96.94 192 ASP A O 1
ATOM 1378 N N . GLN A 1 193 ? -18.328 -1.968 -14.328 1 97.94 193 GLN A N 1
ATOM 1379 C CA . GLN A 1 193 ? -17.75 -2.543 -13.125 1 97.94 193 GLN A CA 1
ATOM 1380 C C . GLN A 1 193 ? -18.078 -1.704 -11.891 1 97.94 193 GLN A C 1
ATOM 1382 O O . GLN A 1 193 ? -18.469 -2.244 -10.852 1 97.94 193 GLN A O 1
ATOM 1387 N N . VAL A 1 194 ? -17.875 -0.398 -11.969 1 98.69 194 VAL A N 1
ATOM 1388 C CA . VAL A 1 194 ? -18.062 0.496 -10.828 1 98.69 194 VAL A CA 1
ATOM 1389 C C . VAL A 1 194 ? -19.5 0.399 -10.32 1 98.69 194 VAL A C 1
ATOM 1391 O O . VAL A 1 194 ? -19.734 0.21 -9.125 1 98.69 194 VAL A O 1
ATOM 1394 N N . GLU A 1 195 ? -20.422 0.495 -11.211 1 98.44 195 GLU A N 1
ATOM 1395 C CA . GLU A 1 195 ? -21.828 0.409 -10.844 1 98.44 195 GLU A CA 1
ATOM 1396 C C . GLU A 1 195 ? -22.156 -0.941 -10.219 1 98.44 195 GLU A C 1
ATOM 1398 O O . GLU A 1 195 ? -22.828 -1.005 -9.188 1 98.44 195 GLU A O 1
ATOM 1403 N N . ALA A 1 196 ? -21.703 -2.023 -10.852 1 98.25 196 ALA A N 1
ATOM 1404 C CA . ALA A 1 196 ? -21.969 -3.369 -10.352 1 98.25 196 ALA A CA 1
ATOM 1405 C C . ALA A 1 196 ? -21.391 -3.561 -8.953 1 98.25 196 ALA A C 1
ATOM 1407 O O . ALA A 1 196 ? -22.047 -4.145 -8.078 1 98.25 196 ALA A O 1
ATOM 1408 N N . VAL A 1 197 ? -20.188 -3.076 -8.711 1 98.69 197 VAL A N 1
ATOM 1409 C CA . VAL A 1 197 ? -19.516 -3.209 -7.422 1 98.69 197 VAL A CA 1
ATOM 1410 C C . VAL A 1 197 ? -20.266 -2.412 -6.359 1 98.69 197 VAL A C 1
ATOM 1412 O O . VAL A 1 197 ? -20.516 -2.908 -5.258 1 98.69 197 VAL A O 1
ATOM 1415 N N . LEU A 1 198 ? -20.594 -1.146 -6.68 1 98.56 198 LEU A N 1
ATOM 1416 C CA . LEU A 1 198 ? -21.312 -0.302 -5.727 1 98.56 198 LEU A CA 1
ATOM 1417 C C . LEU A 1 198 ? -22.656 -0.923 -5.344 1 98.56 198 LEU A C 1
ATOM 1419 O O . LEU A 1 198 ? -23.031 -0.912 -4.172 1 98.56 198 LEU A O 1
ATOM 1423 N N . GLN A 1 199 ? -23.312 -1.481 -6.348 1 98.19 199 GLN A N 1
ATOM 1424 C CA . GLN A 1 199 ? -24.578 -2.164 -6.074 1 98.19 199 GLN A CA 1
ATOM 1425 C C . GLN A 1 199 ? -24.359 -3.361 -5.152 1 98.19 199 GLN A C 1
ATOM 1427 O O . GLN A 1 199 ? -25.125 -3.57 -4.211 1 98.19 199 GLN A O 1
ATOM 1432 N N . ALA A 1 200 ? -23.312 -4.086 -5.367 1 98.31 200 ALA A N 1
ATOM 1433 C CA . ALA A 1 200 ? -23.047 -5.32 -4.633 1 98.31 200 ALA A CA 1
ATOM 1434 C C . ALA A 1 200 ? -22.547 -5.023 -3.225 1 98.31 200 ALA A C 1
ATOM 1436 O O . ALA A 1 200 ? -22.5 -5.914 -2.373 1 98.31 200 ALA A O 1
ATOM 1437 N N . THR A 1 201 ? -22.125 -3.777 -2.926 1 98.44 201 THR A N 1
ATOM 1438 C CA . THR A 1 201 ? -21.484 -3.453 -1.657 1 98.44 201 THR A CA 1
ATOM 1439 C C . THR A 1 201 ? -22.219 -2.32 -0.951 1 98.44 201 THR A C 1
ATOM 1441 O O . THR A 1 201 ? -21.625 -1.566 -0.182 1 98.44 201 THR A O 1
ATOM 1444 N N . ASP A 1 202 ? -23.469 -2.088 -1.288 1 98 202 ASP A N 1
ATOM 1445 C CA . ASP A 1 202 ? -24.312 -1.06 -0.684 1 98 202 ASP A CA 1
ATOM 1446 C C . ASP A 1 202 ? -23.656 0.32 -0.809 1 98 202 ASP A C 1
ATOM 1448 O O . ASP A 1 202 ? -23.594 1.068 0.167 1 98 202 ASP A O 1
ATOM 1452 N N . ASN A 1 203 ? -23 0.522 -1.931 1 98.12 203 ASN A N 1
ATOM 1453 C CA . ASN A 1 203 ? -22.438 1.8 -2.361 1 98.12 203 ASN A CA 1
ATOM 1454 C C . ASN A 1 203 ? -21.172 2.141 -1.595 1 98.12 203 ASN A C 1
ATOM 1456 O O . ASN A 1 203 ? -20.719 3.291 -1.595 1 98.12 203 ASN A O 1
ATOM 1460 N N . LYS A 1 204 ? -20.547 1.232 -0.95 1 97.88 204 LYS A N 1
ATOM 1461 C CA . LYS A 1 204 ? -19.328 1.464 -0.173 1 97.88 204 LYS A CA 1
ATOM 1462 C C . LYS A 1 204 ? -18.078 1.302 -1.04 1 97.88 204 LYS A C 1
ATOM 1464 O O . LYS A 1 204 ? -17.078 1.966 -0.81 1 97.88 204 LYS A O 1
ATOM 1469 N N . GLY A 1 205 ? -18.156 0.334 -2.006 1 98.69 205 GLY A N 1
ATOM 1470 C CA . GLY A 1 205 ? -16.984 -0.165 -2.711 1 98.69 205 GLY A CA 1
ATOM 1471 C C . GLY A 1 205 ? -16.422 -1.431 -2.1 1 98.69 205 GLY A C 1
ATOM 1472 O O . GLY A 1 205 ? -16.812 -1.831 -1.004 1 98.69 205 GLY A O 1
ATOM 1473 N N . VAL A 1 206 ? -15.547 -2.045 -2.791 1 98.88 206 VAL A N 1
ATOM 1474 C CA . VAL A 1 206 ? -14.977 -3.297 -2.305 1 98.88 206 VAL A CA 1
ATOM 1475 C C . VAL A 1 206 ? -13.742 -3.004 -1.45 1 98.88 206 VAL A C 1
ATOM 1477 O O . VAL A 1 206 ? -13.062 -1.998 -1.658 1 98.88 206 VAL A O 1
ATOM 1480 N N . ASP A 1 207 ? -13.43 -3.902 -0.536 1 98.88 207 ASP A N 1
ATOM 1481 C CA . ASP A 1 207 ? -12.297 -3.721 0.37 1 98.88 207 ASP A CA 1
ATOM 1482 C C . ASP A 1 207 ? -10.977 -4.086 -0.314 1 98.88 207 ASP A C 1
ATOM 1484 O O . ASP A 1 207 ? -9.953 -3.436 -0.09 1 98.88 207 ASP A O 1
ATOM 1488 N N . ILE A 1 208 ? -11.016 -5.172 -1.145 1 98.94 208 ILE A N 1
ATOM 1489 C CA . ILE A 1 208 ? -9.805 -5.656 -1.789 1 98.94 208 ILE A CA 1
ATOM 1490 C C . ILE A 1 208 ? -10.086 -5.965 -3.258 1 98.94 208 ILE A C 1
ATOM 1492 O O . ILE A 1 208 ? -11.117 -6.551 -3.588 1 98.94 208 ILE A O 1
ATOM 1496 N N . ILE A 1 209 ? -9.234 -5.539 -4.113 1 98.94 209 ILE A N 1
ATOM 1497 C CA . ILE A 1 209 ? -9.25 -5.965 -5.508 1 98.94 209 ILE A CA 1
ATOM 1498 C C . ILE A 1 209 ? -7.969 -6.738 -5.828 1 98.94 209 ILE A C 1
ATOM 1500 O O . ILE A 1 209 ? -6.867 -6.262 -5.555 1 98.94 209 ILE A O 1
ATOM 1504 N N . ILE A 1 210 ? -8.102 -7.922 -6.305 1 98.81 210 ILE A N 1
ATOM 1505 C CA . ILE A 1 210 ? -7.008 -8.672 -6.906 1 98.81 210 ILE A CA 1
ATOM 1506 C C . ILE A 1 210 ? -7.059 -8.531 -8.422 1 98.81 210 ILE A C 1
ATOM 1508 O O . ILE A 1 210 ? -8.008 -8.984 -9.062 1 98.81 210 ILE A O 1
ATOM 1512 N N . ASP A 1 211 ? -6.023 -7.965 -8.93 1 97.81 211 ASP A N 1
ATOM 1513 C CA . ASP A 1 211 ? -6.059 -7.547 -10.328 1 97.81 211 ASP A CA 1
ATOM 1514 C C . ASP A 1 211 ? -5.039 -8.328 -11.156 1 97.81 211 ASP A C 1
ATOM 1516 O O . ASP A 1 211 ? -3.836 -8.258 -10.898 1 97.81 211 ASP A O 1
ATOM 1520 N N . THR A 1 212 ? -5.52 -9.031 -12.172 1 93.88 212 THR A N 1
ATOM 1521 C CA . THR A 1 212 ? -4.645 -9.734 -13.094 1 93.88 212 THR A CA 1
ATOM 1522 C C . THR A 1 212 ? -4.664 -9.078 -14.469 1 93.88 212 THR A C 1
ATOM 1524 O O . THR A 1 212 ? -3.949 -9.5 -15.383 1 93.88 212 THR A O 1
ATOM 1527 N N . VAL A 1 213 ? -5.402 -7.988 -14.648 1 93.81 213 VAL A N 1
ATOM 1528 C CA . VAL A 1 213 ? -5.66 -7.41 -15.961 1 93.81 213 VAL A CA 1
ATOM 1529 C C . VAL A 1 213 ? -4.781 -6.176 -16.172 1 93.81 213 VAL A C 1
ATOM 1531 O O . VAL A 1 213 ? -4.121 -6.039 -17.203 1 93.81 213 VAL A O 1
ATOM 1534 N N . GLY A 1 214 ? -4.82 -5.285 -15.203 1 96.06 214 GLY A N 1
ATOM 1535 C CA . GLY A 1 214 ? -3.969 -4.105 -15.266 1 96.06 214 GLY A CA 1
ATOM 1536 C C . GLY A 1 214 ? -4.652 -2.91 -15.898 1 96.06 214 GLY A C 1
ATOM 1537 O O . GLY A 1 214 ? -5.762 -2.543 -15.508 1 96.06 214 GLY A O 1
ATOM 1538 N N . GLY A 1 215 ? -4.043 -2.303 -16.891 1 95.81 215 GLY A N 1
ATOM 1539 C CA . GLY A 1 215 ? -4.32 -1.002 -17.484 1 95.81 215 GLY A CA 1
ATOM 1540 C C . GLY A 1 215 ? -5.789 -0.797 -17.812 1 95.81 215 GLY A C 1
ATOM 1541 O O . GLY A 1 215 ? -6.406 0.158 -17.328 1 95.81 215 GLY A O 1
ATOM 1542 N N . PRO A 1 216 ? -6.426 -1.692 -18.531 1 95.19 216 PRO A N 1
ATOM 1543 C CA . PRO A 1 216 ? -7.777 -1.462 -19.062 1 95.19 216 PRO A CA 1
ATOM 1544 C C . PRO A 1 216 ? -8.82 -1.305 -17.953 1 95.19 216 PRO A C 1
ATOM 1546 O O . PRO A 1 216 ? -9.867 -0.697 -18.172 1 95.19 216 PRO A O 1
ATOM 1549 N N . VAL A 1 217 ? -8.5 -1.825 -16.766 1 96.88 217 VAL A N 1
ATOM 1550 C CA . VAL A 1 217 ? -9.516 -1.795 -15.711 1 96.88 217 VAL A CA 1
ATOM 1551 C C . VAL A 1 217 ? -9.023 -0.961 -14.531 1 96.88 217 VAL A C 1
ATOM 1553 O O . VAL A 1 217 ? -9.727 -0.808 -13.531 1 96.88 217 VAL A O 1
ATOM 1556 N N . PHE A 1 218 ? -7.891 -0.395 -14.617 1 98.31 218 PHE A N 1
ATOM 1557 C CA . PHE A 1 218 ? -7.219 0.252 -13.5 1 98.31 218 PHE A CA 1
ATOM 1558 C C . PHE A 1 218 ? -8.07 1.391 -12.945 1 98.31 218 PHE A C 1
ATOM 1560 O O . PHE A 1 218 ? -8.32 1.453 -11.742 1 98.31 218 PHE A O 1
ATOM 1567 N N . GLU A 1 219 ? -8.492 2.295 -13.773 1 97.94 219 GLU A N 1
ATOM 1568 C CA . GLU A 1 219 ? -9.281 3.436 -13.328 1 97.94 219 GLU A CA 1
ATOM 1569 C C . GLU A 1 219 ? -10.594 2.982 -12.688 1 97.94 219 GLU A C 1
ATOM 1571 O O . GLU A 1 219 ? -11.008 3.529 -11.664 1 97.94 219 GLU A O 1
ATOM 1576 N N . ALA A 1 220 ? -11.258 2.016 -13.312 1 98.19 220 ALA A N 1
ATOM 1577 C CA . ALA A 1 220 ? -12.469 1.452 -12.727 1 98.19 220 ALA A CA 1
ATOM 1578 C C . ALA A 1 220 ? -12.18 0.805 -11.375 1 98.19 220 ALA A C 1
ATOM 1580 O O . ALA A 1 220 ? -12.992 0.878 -10.461 1 98.19 220 ALA A O 1
ATOM 1581 N N . ASN A 1 221 ? -11.031 0.096 -11.25 1 98.69 221 ASN A N 1
ATOM 1582 C CA . ASN A 1 221 ? -10.617 -0.476 -9.977 1 98.69 221 ASN A CA 1
ATOM 1583 C C . ASN A 1 221 ? -10.516 0.592 -8.891 1 98.69 221 ASN A C 1
ATOM 1585 O O . ASN A 1 221 ? -11.055 0.423 -7.797 1 98.69 221 ASN A O 1
ATOM 1589 N N . MET A 1 222 ? -9.898 1.691 -9.227 1 98.62 222 MET A N 1
ATOM 1590 C CA . MET A 1 222 ? -9.727 2.779 -8.266 1 98.62 222 MET A CA 1
ATOM 1591 C C . MET A 1 222 ? -11.078 3.293 -7.785 1 98.62 222 MET A C 1
ATOM 1593 O O . MET A 1 222 ? -11.266 3.533 -6.59 1 98.62 222 MET A O 1
ATOM 1597 N N . LYS A 1 223 ? -11.969 3.438 -8.664 1 98.62 223 LYS A N 1
ATOM 1598 C CA . LYS A 1 223 ? -13.305 3.959 -8.359 1 98.62 223 LYS A CA 1
ATOM 1599 C C . LYS A 1 223 ? -14.125 2.936 -7.578 1 98.62 223 LYS A C 1
ATOM 1601 O O . LYS A 1 223 ? -15.031 3.303 -6.824 1 98.62 223 LYS A O 1
ATOM 1606 N N . SER A 1 224 ? -13.805 1.662 -7.719 1 98.88 224 SER A N 1
ATOM 1607 C CA . SER A 1 224 ? -14.586 0.573 -7.141 1 98.88 224 SER A CA 1
ATOM 1608 C C . SER A 1 224 ? -14.164 0.291 -5.703 1 98.88 224 SER A C 1
ATOM 1610 O O . SER A 1 224 ? -14.844 -0.44 -4.98 1 98.88 224 SER A O 1
ATOM 1612 N N . LEU A 1 225 ? -13.055 0.853 -5.293 1 98.88 225 LEU A N 1
ATOM 1613 C CA . LEU A 1 2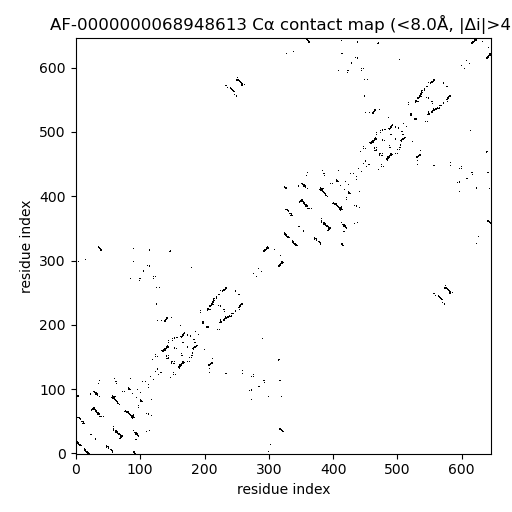25 ? -12.516 0.555 -3.971 1 98.88 225 LEU A CA 1
ATOM 1614 C C . LEU A 1 225 ? -13.195 1.403 -2.9 1 98.88 225 LEU A C 1
ATOM 1616 O O . LEU A 1 225 ? -13.484 2.58 -3.127 1 98.88 225 LEU A O 1
ATOM 1620 N N . ALA A 1 226 ? -13.406 0.812 -1.74 1 98.81 226 ALA A N 1
ATOM 1621 C CA . ALA A 1 226 ? -13.867 1.526 -0.55 1 98.81 226 ALA A CA 1
ATOM 1622 C C . ALA A 1 226 ? -12.742 2.359 0.055 1 98.81 226 ALA A C 1
ATOM 1624 O O . ALA A 1 226 ? -11.57 2.201 -0.316 1 98.81 226 ALA A O 1
ATOM 1625 N N . VAL A 1 227 ? -13.086 3.283 0.941 1 98.62 227 VAL A N 1
ATOM 1626 C CA . VAL A 1 227 ? -12.078 3.979 1.733 1 98.62 227 VAL A CA 1
ATOM 1627 C C . VAL A 1 227 ? -11.188 2.961 2.436 1 98.62 227 VAL A C 1
ATOM 1629 O O . VAL A 1 227 ? -11.672 1.983 3.008 1 98.62 227 VAL A O 1
ATOM 1632 N N . LYS A 1 228 ? -9.898 3.107 2.32 1 98.5 228 LYS A N 1
ATOM 1633 C CA . LYS A 1 228 ? -8.875 2.232 2.879 1 98.5 228 LYS A CA 1
ATOM 1634 C C . LYS A 1 228 ? -8.758 0.935 2.082 1 98.5 228 LYS A C 1
ATOM 1636 O O . LYS A 1 228 ? -8.195 -0.048 2.562 1 98.5 228 LYS A O 1
ATOM 1641 N N . GLY A 1 229 ? -9.375 0.909 0.855 1 98.81 229 GLY A N 1
ATOM 1642 C CA . GLY A 1 229 ? -9.289 -0.267 0.002 1 98.81 229 GLY A CA 1
ATOM 1643 C C . GLY A 1 229 ? -7.879 -0.587 -0.441 1 98.81 229 GLY A C 1
ATOM 1644 O O . GLY A 1 229 ? -7.023 0.299 -0.494 1 98.81 229 GLY A O 1
ATOM 1645 N N . ARG A 1 230 ? -7.633 -1.841 -0.774 1 98.88 230 ARG A N 1
ATOM 1646 C CA . ARG A 1 230 ? -6.348 -2.324 -1.269 1 98.88 230 ARG A CA 1
ATOM 1647 C C . ARG A 1 230 ? -6.484 -2.914 -2.668 1 98.88 230 ARG A C 1
ATOM 1649 O O . ARG A 1 230 ? -7.34 -3.768 -2.906 1 98.88 230 ARG A O 1
ATOM 1656 N N . LEU A 1 231 ? -5.746 -2.428 -3.545 1 98.94 231 LEU A N 1
ATOM 1657 C CA . LEU A 1 231 ? -5.602 -3.025 -4.867 1 98.94 231 LEU A CA 1
ATOM 1658 C C . LEU A 1 231 ? -4.289 -3.795 -4.977 1 98.94 231 LEU A C 1
ATOM 1660 O O . LEU A 1 231 ? -3.209 -3.211 -4.855 1 98.94 231 LEU A O 1
ATOM 1664 N N . VAL A 1 232 ? -4.344 -5.055 -5.18 1 98.88 232 VAL A N 1
ATOM 1665 C CA . VAL A 1 232 ? -3.164 -5.902 -5.34 1 98.88 232 VAL A CA 1
ATOM 1666 C C . VAL A 1 232 ? -3.035 -6.34 -6.797 1 98.88 232 VAL A C 1
ATOM 1668 O O . VAL A 1 232 ? -3.889 -7.066 -7.312 1 98.88 232 VAL A O 1
ATOM 1671 N N . ASN A 1 233 ? -2.031 -5.879 -7.441 1 98.44 233 ASN A N 1
ATOM 1672 C CA . ASN A 1 233 ? -1.768 -6.215 -8.836 1 98.44 233 ASN A CA 1
ATOM 1673 C C . ASN A 1 233 ? -0.784 -7.375 -8.961 1 98.44 233 ASN A C 1
ATOM 1675 O O . ASN A 1 233 ? 0.344 -7.293 -8.469 1 98.44 233 ASN A O 1
ATOM 1679 N N . ILE A 1 234 ? -1.147 -8.414 -9.641 1 95.62 234 ILE A N 1
ATOM 1680 C CA . ILE A 1 234 ? -0.288 -9.594 -9.711 1 95.62 234 ILE A CA 1
ATOM 1681 C C . ILE A 1 234 ? 0.104 -9.852 -11.164 1 95.62 234 ILE A C 1
ATOM 1683 O O . ILE A 1 234 ? 0.979 -10.68 -11.438 1 95.62 234 ILE A O 1
ATOM 1687 N N . ALA A 1 235 ? -0.641 -9.227 -12.148 1 91.25 235 ALA A N 1
ATOM 1688 C CA . ALA A 1 235 ? -0.361 -9.406 -13.57 1 91.25 235 ALA A CA 1
ATOM 1689 C C . ALA A 1 235 ? -0.911 -8.234 -14.383 1 91.25 235 ALA A C 1
ATOM 1691 O O . ALA A 1 235 ? -1.461 -7.281 -13.82 1 91.25 235 ALA A O 1
ATOM 1692 N N . ARG A 1 236 ? -0.616 -8.219 -15.633 1 92.19 236 ARG A N 1
ATOM 1693 C CA . ARG A 1 236 ? -1.033 -7.176 -16.578 1 92.19 236 ARG A CA 1
ATOM 1694 C C . ARG A 1 236 ? -1.45 -7.781 -17.906 1 92.19 236 ARG A C 1
ATOM 1696 O O . ARG A 1 236 ? -0.931 -7.402 -18.953 1 92.19 236 ARG A O 1
ATOM 1703 N N . LEU A 1 237 ? -2.422 -8.602 -17.844 1 83.88 237 LEU A N 1
ATOM 1704 C CA . LEU A 1 237 ? -2.869 -9.328 -19.031 1 83.88 237 LEU A CA 1
ATOM 1705 C C . LEU A 1 237 ? -3.332 -8.367 -20.125 1 83.88 237 LEU A C 1
ATOM 1707 O O . LEU A 1 237 ? -3.271 -8.688 -21.312 1 83.88 237 LEU A O 1
ATOM 1711 N N . GLY A 1 238 ? -3.787 -7.207 -19.766 1 86 238 GLY A N 1
ATOM 1712 C CA . GLY A 1 238 ? -4.234 -6.207 -20.719 1 86 238 GLY A CA 1
ATOM 1713 C C . GLY A 1 238 ? -3.15 -5.215 -21.094 1 86 238 GLY A C 1
ATOM 1714 O O . GLY A 1 238 ? -2.717 -5.168 -22.25 1 86 238 GLY A O 1
ATOM 1715 N N . SER A 1 239 ? -2.805 -4.414 -20.203 1 92.5 239 SER A N 1
ATOM 1716 C CA . SER A 1 239 ? -1.763 -3.406 -20.391 1 92.5 239 SER A CA 1
ATOM 1717 C C . SER A 1 239 ? -1.074 -3.08 -19.062 1 92.5 239 SER A C 1
ATOM 1719 O O . SER A 1 239 ? -1.64 -3.303 -18 1 92.5 239 SER A O 1
ATOM 1721 N N . ALA A 1 240 ? 0.082 -2.523 -19.266 1 94.94 240 ALA A N 1
ATOM 1722 C CA . ALA A 1 240 ? 0.886 -2.229 -18.094 1 94.94 240 ALA A CA 1
ATOM 1723 C C . ALA A 1 240 ? 0.81 -0.748 -17.734 1 94.94 240 ALA A C 1
ATOM 1725 O O . ALA A 1 240 ? 1.46 -0.298 -16.781 1 94.94 240 ALA A O 1
ATOM 1726 N N . THR A 1 241 ? 0.075 -0.024 -18.422 1 96.5 241 THR A N 1
ATOM 1727 C CA . THR A 1 241 ? 0.038 1.413 -18.172 1 96.5 241 THR A CA 1
ATOM 1728 C C . THR A 1 241 ? -1.4 1.896 -18.016 1 96.5 241 THR A C 1
ATOM 1730 O O . THR A 1 241 ? -2.324 1.327 -18.594 1 96.5 241 THR A O 1
ATOM 1733 N N . ALA A 1 242 ? -1.572 2.834 -17.203 1 97.19 242 ALA A N 1
ATOM 1734 C CA . ALA A 1 242 ? -2.867 3.471 -16.984 1 97.19 242 ALA A CA 1
ATOM 1735 C C . ALA A 1 242 ? -2.695 4.887 -16.438 1 97.19 242 ALA A C 1
ATOM 1737 O O . ALA A 1 242 ? -1.571 5.344 -16.219 1 97.19 242 ALA A O 1
ATOM 1738 N N . GLN A 1 243 ? -3.76 5.574 -16.406 1 97.5 243 GLN A N 1
ATOM 1739 C CA . GLN A 1 243 ? -3.77 6.855 -15.703 1 97.5 243 GLN A CA 1
ATOM 1740 C C . GLN A 1 243 ? -4.148 6.68 -14.234 1 97.5 243 GLN A C 1
ATOM 1742 O O . GLN A 1 243 ? -5.059 5.914 -13.914 1 97.5 243 GLN A O 1
ATOM 1747 N N . ILE A 1 244 ? -3.43 7.297 -13.398 1 98.19 244 ILE A N 1
ATOM 1748 C CA . ILE A 1 244 ? -3.76 7.242 -11.977 1 98.19 244 ILE A CA 1
ATOM 1749 C C . ILE A 1 244 ? -4.293 8.594 -11.516 1 98.19 244 ILE A C 1
ATOM 1751 O O . ILE A 1 244 ? -3.729 9.641 -11.859 1 98.19 244 ILE A O 1
ATOM 1755 N N . ASP A 1 245 ? -5.371 8.609 -10.836 1 98.25 245 ASP A N 1
ATOM 1756 C CA . ASP A 1 245 ? -5.914 9.773 -10.133 1 98.25 245 ASP A CA 1
ATOM 1757 C C . ASP A 1 245 ? -5.438 9.805 -8.688 1 98.25 245 ASP A C 1
ATOM 1759 O O . ASP A 1 245 ? -5.984 9.109 -7.828 1 98.25 245 ASP A O 1
ATOM 1763 N N . LEU A 1 246 ? -4.531 10.641 -8.367 1 98.19 246 LEU A N 1
ATOM 1764 C CA . LEU A 1 246 ? -3.93 10.719 -7.039 1 98.19 246 LEU A CA 1
ATOM 1765 C C . LEU A 1 246 ? -4.91 11.312 -6.035 1 98.19 246 LEU A C 1
ATOM 1767 O O . LEU A 1 246 ? -4.746 11.141 -4.824 1 98.19 246 LEU A O 1
ATOM 1771 N N . ALA A 1 247 ? -5.875 12.055 -6.523 1 97.06 247 ALA A N 1
ATOM 1772 C CA . ALA A 1 247 ? -6.91 12.555 -5.617 1 97.06 247 ALA A CA 1
ATOM 1773 C C . ALA A 1 247 ? -7.723 11.398 -5.035 1 97.06 247 ALA A C 1
ATOM 1775 O O . ALA A 1 247 ? -8.07 11.414 -3.854 1 97.06 247 ALA A O 1
ATOM 1776 N N . GLN A 1 248 ? -7.984 10.406 -5.852 1 97.62 248 GLN A N 1
ATOM 1777 C CA . GLN A 1 248 ? -8.711 9.227 -5.383 1 97.62 248 GLN A CA 1
ATOM 1778 C C . GLN A 1 248 ? -7.855 8.406 -4.426 1 97.62 248 GLN A C 1
ATOM 1780 O O . GLN A 1 248 ? -8.344 7.938 -3.395 1 97.62 248 GLN A O 1
ATOM 1785 N N . LEU A 1 249 ? -6.586 8.211 -4.836 1 98.62 249 LEU A N 1
ATOM 1786 C CA . LEU A 1 249 ? -5.656 7.512 -3.953 1 98.62 249 LEU A CA 1
ATOM 1787 C C . LEU A 1 249 ? -5.629 8.156 -2.572 1 98.62 249 LEU A C 1
ATOM 1789 O O . LEU A 1 249 ? -5.738 7.461 -1.557 1 98.62 249 LEU A O 1
ATOM 1793 N N . TRP A 1 250 ? -5.562 9.438 -2.598 1 97.62 250 TRP A N 1
ATOM 1794 C CA . TRP A 1 250 ? -5.453 10.266 -1.4 1 97.62 250 TRP A CA 1
ATOM 1795 C C . TRP A 1 250 ? -6.754 10.25 -0.608 1 97.62 250 TRP A C 1
ATOM 1797 O O . TRP A 1 250 ? -6.777 9.828 0.551 1 97.62 250 TRP A O 1
ATOM 1807 N N . LEU A 1 251 ? -7.855 10.578 -1.176 1 97.06 251 LEU A N 1
ATOM 1808 C CA . LEU A 1 251 ? -9.133 10.773 -0.492 1 97.06 251 LEU A CA 1
ATOM 1809 C C . LEU A 1 251 ? -9.648 9.461 0.084 1 97.06 251 LEU A C 1
ATOM 1811 O O . LEU A 1 251 ? -10.211 9.438 1.18 1 97.06 251 LEU A O 1
ATOM 1815 N N . LYS A 1 252 ? -9.398 8.367 -0.629 1 98.5 252 LYS A N 1
ATOM 1816 C CA . LYS A 1 252 ? -9.891 7.07 -0.178 1 98.5 252 LYS A CA 1
ATOM 1817 C C . LYS A 1 252 ? -8.844 6.348 0.666 1 98.5 252 LYS A C 1
ATOM 1819 O O . LYS A 1 252 ? -9.102 5.262 1.185 1 98.5 252 LYS A O 1
ATOM 1824 N N . ARG A 1 253 ? -7.719 6.973 0.746 1 98.62 253 ARG A N 1
ATOM 1825 C CA . ARG A 1 253 ? -6.637 6.359 1.508 1 98.62 253 ARG A CA 1
ATOM 1826 C C . ARG A 1 253 ? -6.371 4.934 1.028 1 98.62 253 ARG A C 1
ATOM 1828 O O . ARG A 1 253 ? -6.293 4.008 1.835 1 98.62 253 ARG A O 1
ATOM 1835 N N . LEU A 1 254 ? -6.211 4.785 -0.266 1 98.88 254 LEU A N 1
ATOM 1836 C CA . LEU A 1 254 ? -6.016 3.48 -0.889 1 98.88 254 LEU A CA 1
ATOM 1837 C C . LEU A 1 254 ? -4.582 3 -0.702 1 98.88 254 LEU A C 1
ATOM 1839 O O . LEU A 1 254 ? -3.689 3.795 -0.396 1 98.88 254 LEU A O 1
ATOM 1843 N N . GLN A 1 255 ? -4.387 1.725 -0.848 1 98.88 255 GLN A N 1
ATOM 1844 C CA . GLN A 1 255 ? -3.076 1.104 -1.016 1 98.88 255 GLN A CA 1
ATOM 1845 C C . GLN A 1 255 ? -3.01 0.302 -2.312 1 98.88 255 GLN A C 1
ATOM 1847 O O . GLN A 1 255 ? -3.807 -0.615 -2.523 1 98.88 255 GLN A O 1
ATOM 1852 N N . LEU A 1 256 ? -2.189 0.681 -3.213 1 98.94 256 LEU A N 1
ATOM 1853 C CA . LEU A 1 256 ? -1.87 -0.086 -4.41 1 98.94 256 LEU A CA 1
ATOM 1854 C C . LEU A 1 256 ? -0.588 -0.889 -4.219 1 98.94 256 LEU A C 1
ATOM 1856 O O . LEU A 1 256 ? 0.455 -0.328 -3.877 1 98.94 256 LEU A O 1
ATOM 1860 N N . ILE A 1 257 ? -0.664 -2.17 -4.465 1 98.88 257 ILE A N 1
ATOM 1861 C CA . ILE A 1 257 ? 0.404 -3.082 -4.07 1 98.88 257 ILE A CA 1
ATOM 1862 C C . ILE A 1 257 ? 0.78 -3.979 -5.246 1 98.88 257 ILE A C 1
ATOM 1864 O O . ILE A 1 257 ? -0.091 -4.574 -5.883 1 98.88 257 ILE A O 1
ATOM 1868 N N . GLY A 1 258 ? 2.051 -4.043 -5.531 1 98.69 258 GLY A N 1
ATOM 1869 C CA . GLY A 1 258 ? 2.547 -5.02 -6.484 1 98.69 258 GLY A CA 1
ATOM 1870 C C . GLY A 1 258 ? 2.986 -6.32 -5.836 1 98.69 258 GLY A C 1
ATOM 1871 O O . GLY A 1 258 ? 3.574 -6.309 -4.75 1 98.69 258 GLY A O 1
ATOM 1872 N N . VAL A 1 259 ? 2.699 -7.398 -6.484 1 98 259 VAL A N 1
ATOM 1873 C CA . VAL A 1 259 ? 3.068 -8.703 -5.953 1 98 259 VAL A CA 1
ATOM 1874 C C . VAL A 1 259 ? 3.672 -9.562 -7.062 1 98 259 VAL A C 1
ATOM 1876 O O . VAL A 1 259 ? 3.092 -9.688 -8.148 1 98 259 VAL A O 1
ATOM 1879 N N . THR A 1 260 ? 4.801 -10.094 -6.816 1 96.31 260 THR A N 1
ATOM 1880 C CA . THR A 1 260 ? 5.445 -11.016 -7.746 1 96.31 260 THR A CA 1
ATOM 1881 C C . THR A 1 260 ? 6.469 -11.891 -7.02 1 96.31 260 THR A C 1
ATOM 1883 O O . THR A 1 260 ? 6.949 -11.523 -5.945 1 96.31 260 THR A O 1
ATOM 1886 N N . PHE A 1 261 ? 6.73 -12.953 -7.547 1 94.94 261 PHE A N 1
ATOM 1887 C CA . PHE A 1 261 ? 7.789 -13.797 -7.016 1 94.94 261 PHE A CA 1
ATOM 1888 C C . PHE A 1 261 ? 9.125 -13.477 -7.676 1 94.94 261 PHE A C 1
ATOM 1890 O O . PHE A 1 261 ? 10.18 -13.906 -7.203 1 94.94 261 PHE A O 1
ATOM 1897 N N . ARG A 1 262 ? 9.109 -12.719 -8.719 1 92.06 262 ARG A N 1
ATOM 1898 C CA . ARG A 1 262 ? 10.289 -12.477 -9.547 1 92.06 262 ARG A CA 1
ATOM 1899 C C . ARG A 1 262 ? 11.383 -11.781 -8.75 1 92.06 262 ARG A C 1
ATOM 1901 O O . ARG A 1 262 ? 12.57 -11.992 -9 1 92.06 262 ARG A O 1
ATOM 1908 N N . THR A 1 263 ? 10.992 -10.992 -7.809 1 96.12 263 THR A N 1
ATOM 1909 C CA . THR A 1 263 ? 11.977 -10.219 -7.07 1 96.12 263 THR A CA 1
ATOM 1910 C C . THR A 1 263 ? 12.008 -10.641 -5.605 1 96.12 263 THR A C 1
ATOM 1912 O O . THR A 1 263 ? 12.43 -9.867 -4.742 1 96.12 263 THR A O 1
ATOM 1915 N N . ARG A 1 264 ? 11.516 -11.789 -5.328 1 96.88 264 ARG A N 1
ATOM 1916 C CA . ARG A 1 264 ? 11.617 -12.32 -3.971 1 96.88 264 ARG A CA 1
ATOM 1917 C C . ARG A 1 264 ? 12.945 -13.047 -3.764 1 96.88 264 ARG A C 1
ATOM 1919 O O . ARG A 1 264 ? 13.422 -13.742 -4.664 1 96.88 264 ARG A O 1
ATOM 1926 N N . THR A 1 265 ? 13.461 -12.914 -2.594 1 97.06 265 THR A N 1
ATOM 1927 C CA . THR A 1 265 ? 14.555 -13.789 -2.174 1 97.06 265 THR A CA 1
ATOM 1928 C C . THR A 1 265 ? 14.055 -15.219 -1.962 1 97.06 265 THR A C 1
ATOM 1930 O O . THR A 1 265 ? 12.852 -15.445 -1.854 1 97.06 265 THR A O 1
ATOM 1933 N N . GLU A 1 266 ? 14.93 -16.109 -1.973 1 97.25 266 GLU A N 1
ATOM 1934 C CA . GLU A 1 266 ? 14.555 -17.5 -1.706 1 97.25 266 GLU A CA 1
ATOM 1935 C C . GLU A 1 266 ? 13.859 -17.625 -0.355 1 97.25 266 GLU A C 1
ATOM 1937 O O . GLU A 1 266 ? 12.859 -18.344 -0.232 1 97.25 266 GLU A O 1
ATOM 1942 N N . GLN A 1 267 ? 14.367 -16.922 0.638 1 97.88 267 GLN A N 1
ATOM 1943 C CA . GLN A 1 267 ? 13.742 -16.969 1.957 1 97.88 267 GLN A CA 1
ATOM 1944 C C . GLN A 1 267 ? 12.312 -16.438 1.908 1 97.88 267 GLN A C 1
ATOM 1946 O O . GLN A 1 267 ? 11.406 -17.031 2.512 1 97.88 267 GLN A O 1
ATOM 1951 N N . GLU A 1 268 ? 12.078 -15.375 1.191 1 98 268 GLU A N 1
ATOM 1952 C CA . GLU A 1 268 ? 10.734 -14.82 1.036 1 98 268 GLU A CA 1
ATOM 1953 C C . GLU A 1 268 ? 9.812 -15.812 0.323 1 98 268 GLU A C 1
ATOM 1955 O O . GLU A 1 268 ? 8.648 -15.953 0.69 1 98 268 GLU A O 1
ATOM 1960 N N . ARG A 1 269 ? 10.359 -16.375 -0.698 1 97.94 269 ARG A N 1
ATOM 1961 C CA . ARG A 1 269 ? 9.594 -17.375 -1.434 1 97.94 269 ARG A CA 1
ATOM 1962 C C . ARG A 1 269 ? 9.164 -18.516 -0.518 1 97.94 269 ARG A C 1
ATOM 1964 O O . ARG A 1 269 ? 7.988 -18.906 -0.51 1 97.94 269 ARG A O 1
ATOM 1971 N N . LEU A 1 270 ? 10.102 -19.031 0.278 1 98.5 270 LEU A N 1
ATOM 1972 C CA . LEU A 1 270 ? 9.82 -20.141 1.188 1 98.5 270 LEU A CA 1
ATOM 1973 C C . LEU A 1 270 ? 8.781 -19.734 2.227 1 98.5 270 LEU A C 1
ATOM 1975 O O . LEU A 1 270 ? 7.914 -20.531 2.588 1 98.5 270 LEU A O 1
ATOM 1979 N N . GLU A 1 271 ? 8.812 -18.5 2.666 1 98.62 271 GLU A N 1
ATOM 1980 C CA . GLU A 1 271 ? 7.832 -18 3.627 1 98.62 271 GLU A CA 1
ATOM 1981 C C . GLU A 1 271 ? 6.43 -17.984 3.027 1 98.62 271 GLU A C 1
ATOM 1983 O O . GLU A 1 271 ? 5.453 -18.297 3.709 1 98.62 271 GLU A O 1
ATOM 1988 N N . CYS A 1 272 ? 6.344 -17.594 1.766 1 98.56 272 CYS A N 1
ATOM 1989 C CA . CYS A 1 272 ? 5.051 -17.609 1.084 1 98.56 272 CYS A CA 1
ATOM 1990 C C . CYS A 1 272 ? 4.484 -19.016 1.005 1 98.56 272 CYS A C 1
ATOM 1992 O O . CYS A 1 272 ? 3.289 -19.219 1.227 1 98.56 272 CYS A O 1
ATOM 1994 N N . ILE A 1 273 ? 5.359 -19.953 0.701 1 98.69 273 ILE A N 1
ATOM 1995 C CA . ILE A 1 273 ? 4.945 -21.344 0.564 1 98.69 273 ILE A CA 1
ATOM 1996 C C . ILE A 1 273 ? 4.445 -21.859 1.908 1 98.69 273 ILE A C 1
ATOM 1998 O O . ILE A 1 273 ? 3.361 -22.453 1.988 1 98.69 273 ILE A O 1
ATOM 2002 N N . GLN A 1 274 ? 5.176 -21.578 2.936 1 98.69 274 GLN A N 1
ATOM 2003 C CA . GLN A 1 274 ? 4.824 -22.062 4.266 1 98.69 274 GLN A CA 1
ATOM 2004 C C . GLN A 1 274 ? 3.545 -21.406 4.773 1 98.69 274 GLN A C 1
ATOM 2006 O O . GLN A 1 274 ? 2.721 -22.047 5.422 1 98.69 274 GLN A O 1
ATOM 2011 N N . ALA A 1 275 ? 3.357 -20.156 4.5 1 98.75 275 ALA A N 1
ATOM 2012 C CA . ALA A 1 275 ? 2.143 -19.453 4.902 1 98.75 275 ALA A CA 1
ATOM 2013 C C . ALA A 1 275 ? 0.917 -20.031 4.199 1 98.75 275 ALA A C 1
ATOM 2015 O O . ALA A 1 275 ? -0.114 -20.281 4.832 1 98.75 275 ALA A O 1
ATOM 2016 N N . CYS A 1 276 ? 1.044 -20.219 2.939 1 98.75 276 CYS A N 1
ATOM 2017 C CA . CYS A 1 276 ? -0.055 -20.797 2.182 1 98.75 276 CYS A CA 1
ATOM 2018 C C . CYS A 1 276 ? -0.379 -22.203 2.689 1 98.75 276 CYS A C 1
ATOM 2020 O O . CYS A 1 276 ? -1.547 -22.547 2.887 1 98.75 276 CYS A O 1
ATOM 2022 N N . ALA A 1 277 ? 0.686 -22.984 2.883 1 98.69 277 ALA A N 1
ATOM 2023 C CA . ALA A 1 277 ? 0.493 -24.344 3.379 1 98.69 277 ALA A CA 1
ATOM 2024 C C . ALA A 1 277 ? -0.238 -24.344 4.719 1 98.69 277 ALA A C 1
ATOM 2026 O O . ALA A 1 277 ? -1.206 -25.078 4.906 1 98.69 277 ALA A O 1
ATOM 2027 N N . ARG A 1 278 ? 0.203 -23.5 5.613 1 98.44 278 ARG A N 1
ATOM 2028 C CA . ARG A 1 278 ? -0.404 -23.391 6.934 1 98.44 278 ARG A CA 1
ATOM 2029 C C . ARG A 1 278 ? -1.896 -23.094 6.828 1 98.44 278 ARG A C 1
ATOM 2031 O O . ARG A 1 278 ? -2.713 -23.734 7.488 1 98.44 278 ARG A O 1
ATOM 2038 N N . ASP A 1 279 ? -2.264 -22.266 5.961 1 98.5 279 ASP A N 1
ATOM 2039 C CA . ASP A 1 279 ? -3.635 -21.766 5.926 1 98.5 279 ASP A CA 1
ATOM 2040 C C . ASP A 1 279 ? -4.52 -22.656 5.059 1 98.5 279 ASP A C 1
ATOM 2042 O O . ASP A 1 279 ? -5.719 -22.797 5.32 1 98.5 279 ASP A O 1
ATOM 2046 N N . MET A 1 280 ? -3.953 -23.312 4.035 1 98.44 280 MET A N 1
ATOM 2047 C CA . MET A 1 280 ? -4.801 -23.953 3.027 1 98.44 280 MET A CA 1
ATOM 2048 C C . MET A 1 280 ? -4.84 -25.453 3.217 1 98.44 280 MET A C 1
ATOM 2050 O O . MET A 1 280 ? -5.754 -26.125 2.732 1 98.44 280 MET A O 1
ATOM 2054 N N . LEU A 1 281 ? -3.873 -26.062 3.904 1 98.19 281 LEU A N 1
ATOM 2055 C CA . LEU A 1 281 ? -3.789 -27.516 4.027 1 98.19 281 LEU A CA 1
ATOM 2056 C C . LEU A 1 281 ? -5.035 -28.078 4.703 1 98.19 281 LEU A C 1
ATOM 2058 O O . LEU A 1 281 ? -5.551 -29.125 4.293 1 98.19 281 LEU A O 1
ATOM 2062 N N . PRO A 1 282 ? -5.547 -27.422 5.812 1 98 282 PRO A N 1
ATOM 2063 C CA . PRO A 1 282 ? -6.773 -27.938 6.418 1 98 282 PRO A CA 1
ATOM 2064 C C . PRO A 1 282 ? -7.93 -28.031 5.43 1 98 282 PRO A C 1
ATOM 2066 O O . PRO A 1 282 ? -8.68 -29.016 5.43 1 98 282 PRO A O 1
ATOM 2069 N N . PHE A 1 283 ? -8.07 -27.047 4.555 1 97.88 283 PHE A N 1
ATOM 2070 C CA . PHE A 1 283 ? -9.141 -27.062 3.559 1 97.88 283 PHE A CA 1
ATOM 2071 C C . PHE A 1 283 ? -8.891 -28.141 2.518 1 97.88 283 PHE A C 1
ATOM 2073 O O . PHE A 1 283 ? -9.836 -28.797 2.055 1 97.88 283 PHE A O 1
ATOM 2080 N N . LEU A 1 284 ? -7.629 -28.281 2.121 1 97.19 284 LEU A N 1
ATOM 2081 C CA . LEU A 1 284 ? -7.266 -29.328 1.162 1 97.19 284 LEU A CA 1
ATOM 2082 C C . LEU A 1 284 ? -7.59 -30.703 1.712 1 97.19 284 LEU A C 1
ATOM 2084 O O . LEU A 1 284 ? -8.188 -31.531 1.016 1 97.19 284 LEU A O 1
ATOM 2088 N N . ARG A 1 285 ? -7.273 -30.938 2.934 1 97.06 285 ARG A N 1
ATOM 2089 C CA . ARG A 1 285 ? -7.508 -32.219 3.588 1 97.06 285 ARG A CA 1
ATOM 2090 C C . ARG A 1 285 ? -9 -32.5 3.713 1 97.06 285 ARG A C 1
ATOM 2092 O O . ARG A 1 285 ? -9.43 -33.656 3.621 1 97.06 285 ARG A O 1
ATOM 2099 N N . ALA A 1 286 ? -9.758 -31.484 3.895 1 97 286 ALA A N 1
ATOM 2100 C CA . ALA A 1 286 ? -11.203 -31.609 4.074 1 97 286 ALA A CA 1
ATOM 2101 C C . ALA A 1 286 ? -11.914 -31.703 2.73 1 97 286 ALA A C 1
ATOM 2103 O O . ALA A 1 286 ? -13.141 -31.828 2.682 1 97 286 ALA A O 1
ATOM 2104 N N . GLY A 1 287 ? -11.188 -31.578 1.643 1 95.44 287 GLY A N 1
ATOM 2105 C CA . GLY A 1 287 ? -11.773 -31.672 0.316 1 95.44 287 GLY A CA 1
ATOM 2106 C C . GLY A 1 287 ? -12.57 -30.453 -0.076 1 95.44 287 GLY A C 1
ATOM 2107 O O . GLY A 1 287 ? -13.508 -30.531 -0.876 1 95.44 287 GLY A O 1
ATOM 2108 N N . ARG A 1 288 ? -12.195 -29.266 0.452 1 96.31 288 ARG A N 1
ATOM 2109 C CA . ARG A 1 288 ? -12.984 -28.047 0.233 1 96.31 288 ARG A CA 1
ATOM 2110 C C . ARG A 1 288 ? -12.328 -27.156 -0.814 1 96.31 288 ARG A C 1
ATOM 2112 O O . ARG A 1 288 ? -12.812 -26.047 -1.089 1 96.31 288 ARG A O 1
ATOM 2119 N N . VAL A 1 289 ? -11.234 -27.594 -1.361 1 97 289 VAL A N 1
ATOM 2120 C CA . VAL A 1 289 ? -10.555 -26.875 -2.434 1 97 289 VAL A CA 1
ATOM 2121 C C . VAL A 1 289 ? -10.727 -27.625 -3.75 1 97 289 VAL A C 1
ATOM 2123 O O . VAL A 1 289 ? -10.5 -28.844 -3.812 1 97 289 VAL A O 1
ATOM 2126 N N . ARG A 1 290 ? -11.117 -26.875 -4.699 1 93.94 290 ARG A N 1
ATOM 2127 C CA . ARG A 1 290 ? -11.234 -27.438 -6.039 1 93.94 290 ARG A CA 1
ATOM 2128 C C . ARG A 1 290 ? -10.055 -27.031 -6.914 1 93.94 290 ARG A C 1
ATOM 2130 O O . ARG A 1 290 ? -9.602 -25.875 -6.852 1 93.94 290 ARG A O 1
ATOM 2137 N N . LEU A 1 291 ? -9.562 -27.938 -7.645 1 94.12 291 LEU A N 1
ATOM 2138 C CA . LEU A 1 291 ? -8.445 -27.703 -8.547 1 94.12 291 LEU A CA 1
ATOM 2139 C C . LEU A 1 291 ? -8.867 -27.891 -10 1 94.12 291 LEU A C 1
ATOM 2141 O O . LEU A 1 291 ? -8.672 -28.969 -10.57 1 94.12 291 LEU A O 1
ATOM 2145 N N . PRO A 1 292 ? -9.414 -26.875 -10.562 1 90.5 292 PRO A N 1
ATOM 2146 C CA . PRO A 1 292 ? -9.898 -27.047 -11.93 1 90.5 292 PRO A CA 1
ATOM 2147 C C . PRO A 1 292 ? -8.781 -27.375 -12.914 1 90.5 292 PRO A C 1
ATOM 2149 O O . PRO A 1 292 ? -7.844 -26.594 -13.086 1 90.5 292 PRO A O 1
ATOM 2152 N N . ILE A 1 293 ? -8.891 -28.516 -13.461 1 95 293 ILE A N 1
ATOM 2153 C CA . ILE A 1 293 ? -7.941 -28.984 -14.469 1 95 293 ILE A CA 1
ATOM 2154 C C . ILE A 1 293 ? -8.57 -28.875 -15.859 1 95 293 ILE A C 1
ATOM 2156 O O . ILE A 1 293 ? -9.633 -29.453 -16.109 1 95 293 ILE A O 1
ATOM 2160 N N . ASP A 1 294 ? -7.961 -28.078 -16.703 1 93.69 294 ASP A N 1
ATOM 2161 C CA . ASP A 1 294 ? -8.461 -27.984 -18.062 1 93.69 294 ASP A CA 1
ATOM 2162 C C . ASP A 1 294 ? -8.062 -29.219 -18.875 1 93.69 294 ASP A C 1
ATOM 2164 O O . ASP A 1 294 ? -8.922 -29.875 -19.469 1 93.69 294 ASP A O 1
ATOM 2168 N N . ARG A 1 295 ? -6.707 -29.516 -18.875 1 95.38 295 ARG A N 1
ATOM 2169 C CA . ARG A 1 295 ? -6.207 -30.641 -19.641 1 95.38 295 ARG A CA 1
ATOM 2170 C C . ARG A 1 295 ? -4.84 -31.094 -19.141 1 95.38 295 ARG A C 1
ATOM 2172 O O . ARG A 1 295 ? -4.148 -30.344 -18.453 1 95.38 295 ARG A O 1
ATOM 2179 N N . THR A 1 296 ? -4.602 -32.375 -19.5 1 98.19 296 THR A N 1
ATOM 2180 C CA . THR A 1 296 ? -3.268 -32.906 -19.234 1 98.19 296 THR A CA 1
ATOM 2181 C C . THR A 1 296 ? -2.525 -33.188 -20.531 1 98.19 296 THR A C 1
ATOM 2183 O O . THR A 1 296 ? -3.148 -33.406 -21.562 1 98.19 296 THR A O 1
ATOM 2186 N N . PHE A 1 297 ? -1.289 -33.031 -20.531 1 98.56 297 PHE A N 1
ATOM 2187 C CA . PHE A 1 297 ? -0.372 -33.469 -21.578 1 98.56 297 PHE A CA 1
ATOM 2188 C C . PHE A 1 297 ? 0.771 -34.281 -21 1 98.56 297 PHE A C 1
ATOM 2190 O O . PHE A 1 297 ? 1.118 -34.156 -19.828 1 98.56 297 PHE A O 1
ATOM 2197 N N . ALA A 1 298 ? 1.321 -35.188 -21.828 1 98.56 298 ALA A N 1
ATOM 2198 C CA . ALA A 1 298 ? 2.627 -35.719 -21.453 1 98.56 298 ALA A CA 1
ATOM 2199 C C . ALA A 1 298 ? 3.686 -34.625 -21.438 1 98.56 298 ALA A C 1
ATOM 2201 O O . ALA A 1 298 ? 3.695 -33.75 -22.297 1 98.56 298 ALA A O 1
ATOM 2202 N N . MET A 1 299 ? 4.52 -34.656 -20.406 1 98.38 299 MET A N 1
ATOM 2203 C CA . MET A 1 299 ? 5.59 -33.656 -20.344 1 98.38 299 MET A CA 1
ATOM 2204 C C . MET A 1 299 ? 6.375 -33.625 -21.641 1 98.38 299 MET A C 1
ATOM 2206 O O . MET A 1 299 ? 6.82 -32.562 -22.062 1 98.38 299 MET A O 1
ATOM 2210 N N . THR A 1 300 ? 6.484 -34.75 -22.328 1 98 300 THR A N 1
ATOM 2211 C CA . THR A 1 300 ? 7.238 -34.875 -23.578 1 98 300 THR A CA 1
ATOM 2212 C C . THR A 1 300 ? 6.488 -34.219 -24.719 1 98 300 THR A C 1
ATOM 2214 O O . THR A 1 300 ? 7.055 -34 -25.797 1 98 300 THR A O 1
ATOM 2217 N N . ASP A 1 301 ? 5.254 -33.938 -24.531 1 98.12 301 ASP A N 1
ATOM 2218 C CA . ASP A 1 301 ? 4.453 -33.219 -25.531 1 98.12 301 ASP A CA 1
ATOM 2219 C C . ASP A 1 301 ? 4.344 -31.734 -25.172 1 98.12 301 ASP A C 1
ATOM 2221 O O . ASP A 1 301 ? 3.277 -31.141 -25.312 1 98.12 301 ASP A O 1
ATOM 2225 N N . ILE A 1 302 ? 5.406 -31.172 -24.688 1 97.94 302 ILE A N 1
ATOM 2226 C CA . ILE A 1 302 ? 5.438 -29.812 -24.172 1 97.94 302 ILE A CA 1
ATOM 2227 C C . ILE A 1 302 ? 5.055 -28.844 -25.281 1 97.94 302 ILE A C 1
ATOM 2229 O O . ILE A 1 302 ? 4.402 -27.828 -25.031 1 97.94 302 ILE A O 1
ATOM 2233 N N . ASP A 1 303 ? 5.383 -29.109 -26.516 1 97.06 303 ASP A N 1
ATOM 2234 C CA . ASP A 1 303 ? 5.047 -28.234 -27.641 1 97.06 303 ASP A CA 1
ATOM 2235 C C . ASP A 1 303 ? 3.533 -28.125 -27.812 1 97.06 303 ASP A C 1
ATOM 2237 O O . ASP A 1 303 ? 3.004 -27.031 -28.016 1 97.06 303 ASP A O 1
ATOM 2241 N N . ALA A 1 304 ? 2.943 -29.25 -27.75 1 97.62 304 ALA A N 1
ATOM 2242 C CA . ALA A 1 304 ? 1.488 -29.266 -27.859 1 97.62 304 ALA A CA 1
ATOM 2243 C C . ALA A 1 304 ? 0.837 -28.531 -26.688 1 97.62 304 ALA A C 1
ATOM 2245 O O . ALA A 1 304 ? -0.146 -27.812 -26.875 1 97.62 304 ALA A O 1
ATOM 2246 N N . ALA A 1 305 ? 1.357 -28.719 -25.5 1 97.75 305 ALA A N 1
ATOM 2247 C CA . ALA A 1 305 ? 0.833 -28.047 -24.312 1 97.75 305 ALA A CA 1
ATOM 2248 C C . ALA A 1 305 ? 0.976 -26.531 -24.438 1 97.75 305 ALA A C 1
ATOM 2250 O O . ALA A 1 305 ? 0.036 -25.781 -24.156 1 97.75 305 ALA A O 1
ATOM 2251 N N . HIS A 1 306 ? 2.172 -26.062 -24.859 1 97.06 306 HIS A N 1
ATOM 2252 C CA . HIS A 1 306 ? 2.41 -24.641 -25.078 1 97.06 306 HIS A CA 1
ATOM 2253 C C . HIS A 1 306 ? 1.46 -24.078 -26.125 1 97.06 306 HIS A C 1
ATOM 2255 O O . HIS A 1 306 ? 0.881 -23 -25.922 1 97.06 306 HIS A O 1
ATOM 2261 N N . ALA A 1 307 ? 1.279 -24.766 -27.203 1 96.75 307 ALA A N 1
ATOM 2262 C CA . ALA A 1 307 ? 0.388 -24.312 -28.266 1 96.75 307 ALA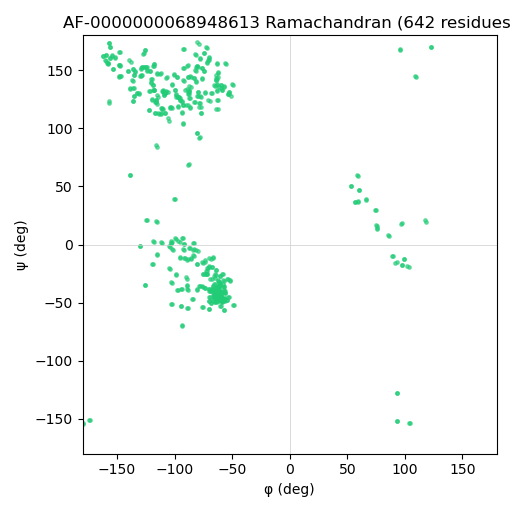 A CA 1
ATOM 2263 C C . ALA A 1 307 ? -1.045 -24.172 -27.766 1 96.75 307 ALA A C 1
ATOM 2265 O O . ALA A 1 307 ? -1.734 -23.203 -28.094 1 96.75 307 ALA A O 1
ATOM 2266 N N . TYR A 1 308 ? -1.386 -25.141 -27 1 96.31 308 TYR A N 1
ATOM 2267 C CA . TYR A 1 308 ? -2.74 -25.109 -26.469 1 96.31 308 TYR A CA 1
ATOM 2268 C C . TYR A 1 308 ? -2.934 -23.906 -25.547 1 96.31 308 TYR A C 1
ATOM 2270 O O . TYR A 1 308 ? -3.928 -23.188 -25.656 1 96.31 308 TYR A O 1
ATOM 2278 N N . MET A 1 309 ? -2.041 -23.672 -24.609 1 93.94 309 MET A N 1
ATOM 2279 C CA . MET A 1 309 ? -2.145 -22.547 -23.688 1 93.94 309 MET A CA 1
ATOM 2280 C C . MET A 1 309 ? -2.217 -21.219 -24.438 1 93.94 309 MET A C 1
ATOM 2282 O O . MET A 1 309 ? -2.951 -20.312 -24.047 1 93.94 309 MET A O 1
ATOM 2286 N N . LYS A 1 310 ? -1.508 -21.125 -25.516 1 92.88 310 LYS A N 1
ATOM 2287 C CA . LYS A 1 310 ? -1.437 -19.891 -26.281 1 92.88 310 LYS A CA 1
ATOM 2288 C C . LYS A 1 310 ? -2.785 -19.578 -26.922 1 92.88 310 LYS A C 1
ATOM 2290 O O . LYS A 1 310 ? -3.025 -18.438 -27.328 1 92.88 310 LYS A O 1
ATOM 2295 N N . GLN A 1 311 ? -3.613 -20.594 -27.031 1 90.06 311 GLN A N 1
ATOM 2296 C CA . GLN A 1 311 ? -4.941 -20.359 -27.594 1 90.06 311 GLN A CA 1
ATOM 2297 C C . GLN A 1 311 ? -5.801 -19.547 -26.641 1 90.06 311 GLN A C 1
ATOM 2299 O O . GLN A 1 311 ? -6.84 -19 -27.031 1 90.06 311 GLN A O 1
ATOM 2304 N N . ASP A 1 312 ? -5.418 -19.484 -25.328 1 83.12 312 ASP A N 1
ATOM 2305 C CA . ASP A 1 312 ? -6.074 -18.688 -24.312 1 83.12 312 ASP A CA 1
ATOM 2306 C C . ASP A 1 312 ? -7.543 -19.078 -24.156 1 83.12 312 ASP A C 1
ATOM 2308 O O . ASP A 1 312 ? -8.406 -18.203 -24 1 83.12 312 ASP A O 1
ATOM 2312 N N . GLN A 1 313 ? -7.797 -20.359 -24.281 1 83.38 313 GLN A N 1
ATOM 2313 C CA . GLN A 1 313 ? -9.18 -20.812 -24.203 1 83.38 313 GLN A CA 1
ATOM 2314 C C . GLN A 1 313 ? -9.398 -21.703 -22.984 1 83.38 313 GLN A C 1
ATOM 2316 O O . GLN A 1 313 ? -10.539 -21.984 -22.625 1 83.38 313 GLN A O 1
ATOM 2321 N N . HIS A 1 314 ? -8.328 -22 -22.391 1 86.44 314 HIS A N 1
ATOM 2322 C CA . HIS A 1 314 ? -8.453 -22.938 -21.297 1 86.44 314 HIS A CA 1
ATOM 2323 C C . HIS A 1 314 ? -9.039 -22.266 -20.047 1 86.44 314 HIS A C 1
ATOM 2325 O O . HIS A 1 314 ? -8.945 -21.047 -19.891 1 86.44 314 HIS A O 1
ATOM 2331 N N . VAL A 1 315 ? -9.727 -23.016 -19.203 1 87.06 315 VAL A N 1
ATOM 2332 C CA . VAL A 1 315 ? -10.234 -22.625 -17.891 1 87.06 315 VAL A CA 1
ATOM 2333 C C . VAL A 1 315 ? -9.578 -23.469 -16.812 1 87.06 315 VAL A C 1
ATOM 2335 O O . VAL A 1 315 ? -9.75 -24.688 -16.781 1 87.06 315 VAL A O 1
ATOM 2338 N N . GLY A 1 316 ? -8.781 -22.797 -16.016 1 90.31 316 GLY A N 1
ATOM 2339 C CA . GLY A 1 316 ? -8.062 -23.531 -14.984 1 90.31 316 GLY A CA 1
ATOM 2340 C C . GLY A 1 316 ? -6.676 -23.969 -15.43 1 90.31 316 GLY A C 1
ATOM 2341 O O . GLY A 1 316 ? -6.047 -23.312 -16.25 1 90.31 316 GLY A O 1
ATOM 2342 N N . LYS A 1 317 ? -6.152 -25.078 -14.875 1 95.12 317 LYS A N 1
ATOM 2343 C CA . LYS A 1 317 ? -4.746 -25.438 -15 1 95.12 317 LYS A CA 1
ATOM 2344 C C . LYS A 1 317 ? -4.539 -26.469 -16.109 1 95.12 317 LYS A C 1
ATOM 2346 O O . LYS A 1 317 ? -5.402 -27.312 -16.344 1 95.12 317 LYS A O 1
ATOM 2351 N N . ILE A 1 318 ? -3.469 -26.359 -16.781 1 96.88 318 ILE A N 1
ATOM 2352 C CA . ILE A 1 318 ? -2.91 -27.406 -17.625 1 96.88 318 ILE A CA 1
ATOM 2353 C C . ILE A 1 318 ? -1.801 -28.141 -16.859 1 96.88 318 ILE A C 1
ATOM 2355 O O . ILE A 1 318 ? -0.93 -27.5 -16.266 1 96.88 318 ILE A O 1
ATOM 2359 N N . VAL A 1 319 ? -1.884 -29.469 -16.828 1 98.5 319 VAL A N 1
ATOM 2360 C CA . VAL A 1 319 ? -0.941 -30.25 -16.047 1 98.5 319 VAL A CA 1
ATOM 2361 C C . VAL A 1 319 ? -0.151 -31.188 -16.953 1 98.5 319 VAL A C 1
ATOM 2363 O O . VAL A 1 319 ? -0.713 -31.781 -17.875 1 98.5 319 VAL A O 1
ATOM 2366 N N . LEU A 1 320 ? 1.118 -31.281 -16.734 1 98.75 320 LEU A N 1
ATOM 2367 C CA . LEU A 1 320 ? 2.014 -32.188 -17.438 1 98.75 320 LEU A CA 1
ATOM 2368 C C . LEU A 1 320 ? 2.223 -33.469 -16.656 1 98.75 320 LEU A C 1
ATOM 2370 O O . LEU A 1 320 ? 2.602 -33.438 -15.492 1 98.75 320 LEU A O 1
ATOM 2374 N N . LEU A 1 321 ? 1.984 -34.562 -17.328 1 98.69 321 LEU A N 1
ATOM 2375 C CA . LEU A 1 321 ? 2.244 -35.875 -16.719 1 98.69 321 LEU A CA 1
ATOM 2376 C C . LEU A 1 321 ? 3.682 -36.312 -16.969 1 98.69 321 LEU A C 1
ATOM 2378 O O . LEU A 1 321 ? 4.168 -36.219 -18.094 1 98.69 321 LEU A O 1
ATOM 2382 N N . VAL A 1 322 ? 4.281 -36.688 -15.82 1 97.44 322 VAL A N 1
ATOM 2383 C CA . VAL A 1 322 ? 5.68 -37.125 -15.906 1 97.44 322 VAL A CA 1
ATOM 2384 C C . VAL A 1 322 ? 5.777 -38.625 -15.773 1 97.44 322 VAL A C 1
ATOM 2386 O O . VAL A 1 322 ? 5.223 -39.219 -14.836 1 97.44 322 VAL A O 1
ATOM 2389 N N . ASP A 1 323 ? 6.027 -39.406 -16.766 1 82.31 323 ASP A N 1
ATOM 2390 C CA . ASP A 1 323 ? 6.074 -40.875 -16.828 1 82.31 323 ASP A CA 1
ATOM 2391 C C . ASP A 1 323 ? 7.125 -41.438 -15.875 1 82.31 323 ASP A C 1
ATOM 2393 O O . ASP A 1 323 ? 8.18 -40.812 -15.68 1 82.31 323 ASP A O 1
ATOM 2397 N N . MET B 1 1 ? -16.891 35.75 21.859 1 97.31 1 MET B N 1
ATOM 2398 C CA . MET B 1 1 ? -15.492 35.594 21.5 1 97.31 1 MET B CA 1
ATOM 2399 C C . MET B 1 1 ? -15.266 35.875 20.016 1 97.31 1 MET B C 1
ATOM 2401 O O . MET B 1 1 ? -16.188 35.719 19.219 1 97.31 1 MET B O 1
ATOM 2405 N N . LYS B 1 2 ? -14.031 36.281 19.719 1 98.25 2 LYS B N 1
ATOM 2406 C CA . LYS B 1 2 ? -13.672 36.438 18.312 1 98.25 2 LYS B CA 1
ATOM 2407 C C . LYS B 1 2 ? -13.305 35.094 17.688 1 98.25 2 LYS B C 1
ATOM 2409 O O . LYS B 1 2 ? -12.656 34.25 18.312 1 98.25 2 LYS B O 1
ATOM 2414 N N . ALA B 1 3 ? -13.734 34.875 16.453 1 98.5 3 ALA B N 1
ATOM 2415 C CA . ALA B 1 3 ? -13.414 33.688 15.688 1 98.5 3 ALA B CA 1
ATOM 2416 C C . ALA B 1 3 ? -13.344 34 14.195 1 98.5 3 ALA B C 1
ATOM 2418 O O . ALA B 1 3 ? -14.039 34.875 13.703 1 98.5 3 ALA B O 1
ATOM 2419 N N . VAL B 1 4 ? -12.469 33.344 13.523 1 98.5 4 VAL B N 1
ATOM 2420 C CA . VAL B 1 4 ? -12.43 33.438 12.07 1 98.5 4 VAL B CA 1
ATOM 2421 C C . VAL B 1 4 ? -13.531 32.562 11.477 1 98.5 4 VAL B C 1
ATOM 2423 O O . VAL B 1 4 ? -13.492 31.328 11.609 1 98.5 4 VAL B O 1
ATOM 2426 N N . ARG B 1 5 ? -14.43 33.156 10.789 1 98.25 5 ARG B N 1
ATOM 2427 C CA . ARG B 1 5 ? -15.609 32.469 10.258 1 98.25 5 ARG B CA 1
ATOM 2428 C C . ARG B 1 5 ? -15.594 32.469 8.734 1 98.25 5 ARG B C 1
ATOM 2430 O O . ARG B 1 5 ? -15.047 33.375 8.102 1 98.25 5 ARG B O 1
ATOM 2437 N N . VAL B 1 6 ? -16.125 31.422 8.195 1 97.94 6 VAL B N 1
ATOM 2438 C CA . VAL B 1 6 ? -16.375 31.344 6.758 1 97.94 6 VAL B CA 1
ATOM 2439 C C . VAL B 1 6 ? -17.875 31.312 6.484 1 97.94 6 VAL B C 1
ATOM 2441 O O . VAL B 1 6 ? -18.547 30.344 6.824 1 97.94 6 VAL B O 1
ATOM 2444 N N . VAL B 1 7 ? -18.344 32.375 5.887 1 97.75 7 VAL B N 1
ATOM 2445 C CA . VAL B 1 7 ? -19.75 32.469 5.531 1 97.75 7 VAL B CA 1
ATOM 2446 C C . VAL B 1 7 ? -19.969 31.984 4.105 1 97.75 7 VAL B C 1
ATOM 2448 O O . VAL B 1 7 ? -19.406 32.531 3.152 1 97.75 7 VAL B O 1
ATOM 2451 N N . PRO B 1 8 ? -20.812 30.938 4 1 97.19 8 PRO B N 1
ATOM 2452 C CA . PRO B 1 8 ? -21 30.375 2.658 1 97.19 8 PRO B CA 1
ATOM 2453 C C . PRO B 1 8 ? -21.609 31.391 1.688 1 97.19 8 PRO B C 1
ATOM 2455 O O . PRO B 1 8 ? -22.391 32.25 2.102 1 97.19 8 PRO B O 1
ATOM 2458 N N . GLY B 1 9 ? -21.219 31.234 0.435 1 95.5 9 GLY B N 1
ATOM 2459 C CA . GLY B 1 9 ? -21.766 32.031 -0.644 1 95.5 9 GLY B CA 1
ATOM 2460 C C . GLY B 1 9 ? -21.656 31.375 -2.002 1 95.5 9 GLY B C 1
ATOM 2461 O O . GLY B 1 9 ? -20.922 30.406 -2.162 1 95.5 9 GLY B O 1
ATOM 2462 N N . PRO B 1 10 ? -22.406 31.781 -2.926 1 94.19 10 PRO B N 1
ATOM 2463 C CA . PRO B 1 10 ? -22.453 31.141 -4.246 1 94.19 10 PRO B CA 1
ATOM 2464 C C . PRO B 1 10 ? -21.078 31.109 -4.926 1 94.19 10 PRO B C 1
ATOM 2466 O O . PRO B 1 10 ? -20.797 30.203 -5.699 1 94.19 10 PRO B O 1
ATOM 2469 N N . GLU B 1 11 ? -20.234 32.094 -4.664 1 94.69 11 GLU B N 1
ATOM 2470 C CA . GLU B 1 11 ? -18.906 32.188 -5.277 1 94.69 11 GLU B CA 1
ATOM 2471 C C . GLU B 1 11 ? -17.828 31.656 -4.332 1 94.69 11 GLU B C 1
ATOM 2473 O O . GLU B 1 11 ? -16.641 31.828 -4.594 1 94.69 11 GLU B O 1
ATOM 2478 N N . GLY B 1 12 ? -18.25 31.156 -3.262 1 95.62 12 GLY B N 1
ATOM 2479 C CA . GLY B 1 12 ? -17.344 30.703 -2.217 1 95.62 12 GLY B CA 1
ATOM 2480 C C . GLY B 1 12 ? -17.594 31.391 -0.884 1 95.62 12 GLY B C 1
ATOM 2481 O O . GLY B 1 12 ? -18.391 32.312 -0.796 1 95.62 12 GLY B O 1
ATOM 2482 N N . GLY B 1 13 ? -16.969 30.875 0.049 1 96.75 13 GLY B N 1
ATOM 2483 C CA . GLY B 1 13 ? -17.172 31.422 1.384 1 96.75 13 GLY B CA 1
ATOM 2484 C C . GLY B 1 13 ? -16.453 32.719 1.613 1 96.75 13 GLY B C 1
ATOM 2485 O O . GLY B 1 13 ? -15.359 32.938 1.093 1 96.75 13 GLY B O 1
ATOM 2486 N N . LYS B 1 14 ? -17.078 33.562 2.324 1 96.56 14 LYS B N 1
ATOM 2487 C CA . LYS B 1 14 ? -16.453 34.812 2.764 1 96.56 14 LYS B CA 1
ATOM 2488 C C . LYS B 1 14 ? -15.828 34.656 4.148 1 96.56 14 LYS B C 1
ATOM 2490 O O . LYS B 1 14 ? -16.516 34.281 5.105 1 96.56 14 LYS B O 1
ATOM 2495 N N . VAL B 1 15 ? -14.531 34.938 4.219 1 97.75 15 VAL B N 1
ATOM 2496 C CA . VAL B 1 15 ? -13.812 34.844 5.484 1 97.75 15 VAL B CA 1
ATOM 2497 C C . VAL B 1 15 ? -13.922 36.156 6.254 1 97.75 15 VAL B C 1
ATOM 2499 O O . VAL B 1 15 ? -13.664 37.219 5.703 1 97.75 15 VAL B O 1
ATOM 2502 N N . GLU B 1 16 ? -14.258 36.062 7.457 1 97.19 16 GLU B N 1
ATOM 2503 C CA . GLU B 1 16 ? -14.352 37.281 8.281 1 97.19 16 GLU B CA 1
ATOM 2504 C C . GLU B 1 16 ? -14.219 36.938 9.766 1 97.19 16 GLU B C 1
ATOM 2506 O O . GLU B 1 16 ? -14.477 35.781 10.172 1 97.19 16 GLU B O 1
ATOM 2511 N N . VAL B 1 17 ? -13.805 37.875 10.547 1 98.12 17 VAL B N 1
ATOM 2512 C CA . VAL B 1 17 ? -13.766 37.719 11.992 1 98.12 17 VAL B CA 1
ATOM 2513 C C . VAL B 1 17 ? -15.109 38.125 12.594 1 98.12 17 VAL B C 1
ATOM 2515 O O . VAL B 1 17 ? -15.625 39.219 12.312 1 98.12 17 VAL B O 1
ATOM 2518 N N . GLN B 1 18 ? -15.641 37.25 13.344 1 98.12 18 GLN B N 1
ATOM 2519 C CA . GLN B 1 18 ? -16.922 37.531 13.977 1 98.12 18 GLN B CA 1
ATOM 2520 C C . GLN B 1 18 ? -16.859 37.312 15.484 1 98.12 18 GLN B C 1
ATOM 2522 O O . GLN B 1 18 ? -16 36.562 15.977 1 98.12 18 GLN B O 1
ATOM 2527 N N . ALA B 1 19 ? -17.734 38.062 16.125 1 98.19 19 ALA B N 1
ATOM 2528 C CA . ALA B 1 19 ? -17.984 37.781 17.531 1 98.19 19 ALA B CA 1
ATOM 2529 C C . ALA B 1 19 ? -19.062 36.719 17.688 1 98.19 19 ALA B C 1
ATOM 2531 O O . ALA B 1 19 ? -20.188 36.906 17.234 1 98.19 19 ALA B O 1
ATOM 2532 N N . ILE B 1 20 ? -18.672 35.594 18.281 1 97.94 20 ILE B N 1
ATOM 2533 C CA . ILE B 1 20 ? -19.609 34.5 18.5 1 97.94 20 ILE B CA 1
ATOM 2534 C C . ILE B 1 20 ? -19.609 34.094 19.969 1 97.94 20 ILE B C 1
ATOM 2536 O O . ILE B 1 20 ? -18.719 34.5 20.719 1 97.94 20 ILE B O 1
ATOM 2540 N N . PRO B 1 21 ? -20.609 33.344 20.391 1 97.69 21 PRO B N 1
ATOM 2541 C CA . PRO B 1 21 ? -20.609 32.906 21.797 1 97.69 21 PRO B CA 1
ATOM 2542 C C . PRO B 1 21 ? -19.438 31.984 22.125 1 97.69 21 PRO B C 1
ATOM 2544 O O . PRO B 1 21 ? -19 31.188 21.281 1 97.69 21 PRO B O 1
ATOM 2547 N N . VAL B 1 22 ? -18.938 32.094 23.344 1 97.88 22 VAL B N 1
ATOM 2548 C CA . VAL B 1 22 ? -17.938 31.156 23.828 1 97.88 22 VAL B CA 1
ATOM 2549 C C . VAL B 1 22 ? -18.562 29.781 24 1 97.88 22 VAL B C 1
ATOM 2551 O O . VAL B 1 22 ? -19.625 29.641 24.609 1 97.88 22 VAL B O 1
ATOM 2554 N N . PRO B 1 23 ? -17.953 28.781 23.484 1 96.88 23 PRO B N 1
ATOM 2555 C CA . PRO B 1 23 ? -18.516 27.438 23.672 1 96.88 23 PRO B CA 1
ATOM 2556 C C . PRO B 1 23 ? -18.344 26.938 25.109 1 96.88 23 PRO B C 1
ATOM 2558 O O . PRO B 1 23 ? -17.469 27.406 25.828 1 96.88 23 PRO B O 1
ATOM 2561 N N . VAL B 1 24 ? -19.188 26.031 25.469 1 95.38 24 VAL B N 1
ATOM 2562 C CA . VAL B 1 24 ? -19.125 25.406 26.781 1 95.38 24 VAL B CA 1
ATOM 2563 C C . VAL B 1 24 ? -18.672 23.953 26.641 1 95.38 24 VAL B C 1
ATOM 2565 O O . VAL B 1 24 ? -19.172 23.219 25.797 1 95.38 24 VAL B O 1
ATOM 2568 N N . ALA B 1 25 ? -17.719 23.562 27.469 1 95.25 25 ALA B N 1
ATOM 2569 C CA . ALA B 1 25 ? -17.266 22.188 27.438 1 95.25 25 ALA B CA 1
ATOM 2570 C C . ALA B 1 25 ? -18.328 21.25 28 1 95.25 25 ALA B C 1
ATOM 2572 O O . ALA B 1 25 ? -18.812 21.422 29.109 1 95.25 25 ALA B O 1
ATOM 2573 N N . ALA B 1 26 ? -18.703 20.266 27.203 1 96.12 26 ALA B N 1
ATOM 2574 C CA . ALA B 1 26 ? -19.594 19.219 27.688 1 96.12 26 ALA B CA 1
ATOM 2575 C C . ALA B 1 26 ? -18.812 18.172 28.484 1 96.12 26 ALA B C 1
ATOM 2577 O O . ALA B 1 26 ? -17.594 18.281 28.641 1 96.12 26 ALA B O 1
ATOM 2578 N N . ALA B 1 27 ? -19.625 17.234 29.062 1 96.94 27 ALA B N 1
ATOM 2579 C CA . ALA B 1 27 ? -18.969 16.094 29.672 1 96.94 27 ALA B CA 1
ATOM 2580 C C . ALA B 1 27 ? -18 15.422 28.688 1 96.94 27 ALA B C 1
ATOM 2582 O O . ALA B 1 27 ? -18.328 15.25 27.5 1 96.94 27 ALA B O 1
ATOM 2583 N N . GLY B 1 28 ? -16.797 15.203 29.203 1 97.44 28 GLY B N 1
ATOM 2584 C CA . GLY B 1 28 ? -15.82 14.516 28.391 1 97.44 28 GLY B CA 1
ATOM 2585 C C . GLY B 1 28 ? -15.039 15.453 27.484 1 97.44 28 GLY B C 1
ATOM 2586 O O . GLY B 1 28 ? -14.234 15.008 26.672 1 97.44 28 GLY B O 1
ATOM 2587 N N . GLN B 1 29 ? -15.242 16.75 27.672 1 98 29 GLN B N 1
ATOM 2588 C CA . GLN B 1 29 ? -14.562 17.719 26.828 1 98 29 GLN B CA 1
ATOM 2589 C C . GLN B 1 29 ? -13.781 18.734 27.656 1 98 29 GLN B C 1
ATOM 2591 O O . GLN B 1 29 ? -13.953 18.797 28.891 1 98 29 GLN B O 1
ATOM 2596 N N . VAL B 1 30 ? -12.938 19.5 27.062 1 98.31 30 VAL B N 1
ATOM 2597 C CA . VAL B 1 30 ? -12.211 20.594 27.703 1 98.31 30 VAL B CA 1
ATOM 2598 C C . VAL B 1 30 ? -12.352 21.875 26.891 1 98.31 30 VAL B C 1
ATOM 2600 O O . VAL B 1 30 ? -12.477 21.812 25.656 1 98.31 30 VAL B O 1
ATOM 2603 N N . LEU B 1 31 ? -12.406 22.922 27.562 1 98.62 31 LEU B N 1
ATOM 2604 C CA . LEU B 1 31 ? -12.336 24.234 26.938 1 98.62 31 LEU B CA 1
ATOM 2605 C C . LEU B 1 31 ? -10.93 24.812 27.031 1 98.62 31 LEU B C 1
ATOM 2607 O O . LEU B 1 31 ? -10.336 24.844 28.109 1 98.62 31 LEU B O 1
ATOM 2611 N N . VAL B 1 32 ? -10.406 25.188 25.953 1 98.81 32 VAL B N 1
ATOM 2612 C CA . VAL B 1 32 ? -9.062 25.734 25.906 1 98.81 32 VAL B CA 1
ATOM 2613 C C . VAL B 1 32 ? -9.117 27.203 25.484 1 98.81 32 VAL B C 1
ATOM 2615 O O . VAL B 1 32 ? -9.789 27.547 24.516 1 98.81 32 VAL B O 1
ATOM 2618 N N . ARG B 1 33 ? -8.516 28.062 26.25 1 98.81 33 ARG B N 1
ATOM 2619 C CA . ARG B 1 33 ? -8.258 29.422 25.812 1 98.81 33 ARG B CA 1
ATOM 2620 C C . ARG B 1 33 ? -7.074 29.469 24.844 1 98.81 33 ARG B C 1
ATOM 2622 O O . ARG B 1 33 ? -5.93 29.25 25.25 1 98.81 33 ARG B O 1
ATOM 2629 N N . VAL B 1 34 ? -7.328 29.797 23.641 1 98.88 34 VAL B N 1
ATOM 2630 C CA . VAL B 1 34 ? -6.32 29.719 22.578 1 98.88 34 VAL B CA 1
ATOM 2631 C C . VAL B 1 34 ? -5.395 30.922 22.656 1 98.88 34 VAL B C 1
ATOM 2633 O O . VAL B 1 34 ? -5.859 32.062 22.797 1 98.88 34 VAL B O 1
ATOM 2636 N N . ARG B 1 35 ? -4.133 30.641 22.609 1 98.81 35 ARG B N 1
ATOM 2637 C CA . ARG B 1 35 ? -3.133 31.703 22.594 1 98.81 35 ARG B CA 1
ATOM 2638 C C . ARG B 1 35 ? -2.57 31.906 21.203 1 98.81 35 ARG B C 1
ATOM 2640 O O . ARG B 1 35 ? -2.209 33.031 20.828 1 98.81 35 ARG B O 1
ATOM 2647 N N . ALA B 1 36 ? -2.475 30.891 20.438 1 98.88 36 ALA B N 1
ATOM 2648 C CA . ALA B 1 36 ? -1.998 30.891 19.062 1 98.88 36 ALA B CA 1
ATOM 2649 C C . ALA B 1 36 ? -2.598 29.734 18.266 1 98.88 36 ALA B C 1
ATOM 2651 O O . ALA B 1 36 ? -2.965 28.703 18.828 1 98.88 36 ALA B O 1
ATOM 2652 N N . ALA B 1 37 ? -2.762 29.906 16.984 1 98.69 37 ALA B N 1
ATOM 2653 C CA . ALA B 1 37 ? -3.248 28.891 16.047 1 98.69 37 ALA B CA 1
ATOM 2654 C C . ALA B 1 37 ? -2.404 28.859 14.773 1 98.69 37 ALA B C 1
ATOM 2656 O O . ALA B 1 37 ? -1.861 29.891 14.359 1 98.69 37 ALA B O 1
ATOM 2657 N N . GLY B 1 38 ? -2.252 27.703 14.242 1 97.62 38 GLY B N 1
ATOM 2658 C CA . GLY B 1 38 ? -1.562 27.609 12.961 1 97.62 38 GLY B CA 1
ATOM 2659 C C . GLY B 1 38 ? -2.457 27.938 11.781 1 97.62 38 GLY B C 1
ATOM 2660 O O . GLY B 1 38 ? -3.684 27.859 11.883 1 97.62 38 GLY B O 1
ATOM 2661 N N . LEU B 1 39 ? -1.822 28.406 10.711 1 96.94 39 LEU B N 1
ATOM 2662 C CA . LEU B 1 39 ? -2.51 28.609 9.438 1 96.94 39 LEU B CA 1
ATOM 2663 C C . LEU B 1 39 ? -2.092 27.547 8.43 1 96.94 39 LEU B C 1
ATOM 2665 O O . LEU B 1 39 ? -0.902 27.25 8.281 1 96.94 39 LEU B O 1
ATOM 2669 N N . ASN B 1 40 ? -3.031 26.922 7.785 1 93.75 40 ASN B N 1
ATOM 2670 C CA . ASN B 1 40 ? -2.785 25.891 6.781 1 93.75 40 ASN B CA 1
ATOM 2671 C C . ASN B 1 40 ? -3.449 26.25 5.453 1 93.75 40 ASN B C 1
ATOM 2673 O O . ASN B 1 40 ? -4.527 26.844 5.426 1 93.75 40 ASN B O 1
ATOM 2677 N N . ARG B 1 41 ? -2.855 25.797 4.391 1 88.94 41 ARG B N 1
ATOM 2678 C CA . ARG B 1 41 ? -3.373 26.047 3.053 1 88.94 41 ARG B CA 1
ATOM 2679 C C . ARG B 1 41 ? -4.766 25.453 2.879 1 88.94 41 ARG B C 1
ATOM 2681 O O . ARG B 1 41 ? -5.605 26.016 2.174 1 88.94 41 ARG B O 1
ATOM 2688 N N . GLY B 1 42 ? -4.961 24.375 3.488 1 88.81 42 GLY B N 1
ATOM 2689 C CA . GLY B 1 42 ? -6.246 23.703 3.395 1 88.81 42 GLY B CA 1
ATOM 2690 C C . GLY B 1 42 ? -7.41 24.562 3.859 1 88.81 42 GLY B C 1
ATOM 2691 O O . GLY B 1 42 ? -8.531 24.422 3.365 1 88.81 42 GLY B O 1
ATOM 2692 N N . GLU B 1 43 ? -7.164 25.453 4.664 1 92 43 GLU B N 1
ATOM 2693 C CA . GLU B 1 43 ? -8.211 26.328 5.18 1 92 43 GLU B CA 1
ATOM 2694 C C . GLU B 1 43 ? -8.656 27.344 4.121 1 92 43 GLU B C 1
ATOM 2696 O O . GLU B 1 43 ? -9.844 27.672 4.023 1 92 43 GLU B O 1
ATOM 2701 N N . ILE B 1 44 ? -7.727 27.781 3.4 1 92.5 44 ILE B N 1
ATOM 2702 C CA . ILE B 1 44 ? -8.031 28.703 2.311 1 92.5 44 ILE B CA 1
ATOM 2703 C C . ILE B 1 44 ? -8.859 27.984 1.246 1 92.5 44 ILE B C 1
ATOM 2705 O O . ILE B 1 44 ? -9.875 28.5 0.775 1 92.5 44 ILE B O 1
ATOM 2709 N N . ASN B 1 45 ? -8.414 26.781 0.954 1 89.06 45 ASN B N 1
ATOM 2710 C CA . ASN B 1 45 ? -9.133 25.984 -0.032 1 89.06 45 ASN B CA 1
ATOM 2711 C C . ASN B 1 45 ? -10.547 25.656 0.442 1 89.06 45 ASN B C 1
ATOM 2713 O O . ASN B 1 45 ? -11.5 25.719 -0.336 1 89.06 45 ASN B O 1
ATOM 2717 N N . GLN B 1 46 ? -10.664 25.297 1.646 1 89.25 46 GLN B N 1
ATOM 2718 C CA . GLN B 1 46 ? -11.961 24.984 2.229 1 89.25 46 GLN B CA 1
ATOM 2719 C C . GLN B 1 46 ? -12.898 26.188 2.152 1 89.25 46 GLN B C 1
ATOM 2721 O O . GLN B 1 46 ? -14.078 26.047 1.828 1 89.25 46 GLN B O 1
ATOM 2726 N N . ALA B 1 47 ? -12.43 27.344 2.461 1 93.56 47 ALA B N 1
ATOM 2727 C CA . ALA B 1 47 ? -13.234 28.562 2.402 1 93.56 47 ALA B CA 1
ATOM 2728 C C . ALA B 1 47 ? -13.727 28.828 0.982 1 93.56 47 ALA B C 1
ATOM 2730 O O . ALA B 1 47 ? -14.906 29.125 0.774 1 93.56 47 ALA B O 1
ATOM 2731 N N . LYS B 1 48 ? -12.844 28.625 0.062 1 93 48 LYS B N 1
ATOM 2732 C CA . LYS B 1 48 ? -13.172 28.859 -1.339 1 93 48 LYS B CA 1
ATOM 2733 C C . LYS B 1 48 ? -14.258 27.906 -1.823 1 93 48 LYS B C 1
ATOM 2735 O O . LYS B 1 48 ? -15.047 28.25 -2.705 1 93 48 LYS B O 1
ATOM 2740 N N . GLU B 1 49 ? -14.328 26.797 -1.203 1 92.19 49 GLU B N 1
ATOM 2741 C CA . GLU B 1 49 ? -15.227 25.75 -1.681 1 92.19 49 GLU B CA 1
ATOM 2742 C C . GLU B 1 49 ? -16.562 25.797 -0.941 1 92.19 49 GLU B C 1
ATOM 2744 O O . GLU B 1 49 ? -17.531 25.141 -1.345 1 92.19 49 GLU B O 1
ATOM 2749 N N . LEU B 1 50 ? -16.641 26.531 0.09 1 94.69 50 LEU B N 1
ATOM 2750 C CA . LEU B 1 50 ? -17.844 26.547 0.914 1 94.69 50 LEU B CA 1
ATOM 2751 C C . LEU B 1 50 ? -18.938 27.391 0.26 1 94.69 50 LEU B C 1
ATOM 2753 O O . LEU B 1 50 ? -19.094 28.578 0.568 1 94.69 50 LEU B O 1
ATOM 2757 N N . ARG B 1 51 ? -19.812 26.812 -0.53 1 92.81 51 ARG B N 1
ATOM 2758 C CA . ARG B 1 51 ? -20.781 27.531 -1.341 1 92.81 51 ARG B CA 1
ATOM 2759 C C . ARG B 1 51 ? -22.156 27.562 -0.665 1 92.81 51 ARG B C 1
ATOM 2761 O O . ARG B 1 51 ? -22.984 28.422 -0.946 1 92.81 51 ARG B O 1
ATOM 2768 N N . SER B 1 52 ? -22.344 26.531 0.164 1 94 52 SER B N 1
ATOM 2769 C CA . SER B 1 52 ? -23.641 26.406 0.831 1 94 52 SER B CA 1
ATOM 2770 C C . SER B 1 52 ? -23.5 25.781 2.213 1 94 52 SER B C 1
ATOM 2772 O O . SER B 1 52 ? -22.391 25.391 2.609 1 94 52 SER B O 1
ATOM 2774 N N . GLY B 1 53 ? -24.609 25.938 2.936 1 94.25 53 GLY B N 1
ATOM 2775 C CA . GLY B 1 53 ? -24.609 25.359 4.27 1 94.25 53 GLY B CA 1
ATOM 2776 C C . GLY B 1 53 ? -24.422 26.391 5.367 1 94.25 53 GLY B C 1
ATOM 2777 O O . GLY B 1 53 ? -24.797 27.547 5.203 1 94.25 53 GLY B O 1
ATOM 2778 N N . ASN B 1 54 ? -23.891 25.938 6.465 1 95.31 54 ASN B N 1
ATOM 2779 C CA . ASN B 1 54 ? -23.766 26.812 7.629 1 95.31 54 ASN B CA 1
ATOM 2780 C C . ASN B 1 54 ? -22.406 27.516 7.652 1 95.31 54 ASN B C 1
ATOM 2782 O O . ASN B 1 54 ? -21.438 27.047 7.055 1 95.31 54 ASN B O 1
ATOM 2786 N N . THR B 1 55 ? -22.422 28.625 8.242 1 97.06 55 THR B N 1
ATOM 2787 C CA . THR B 1 55 ? -21.156 29.281 8.57 1 97.06 55 THR B CA 1
ATOM 2788 C C . THR B 1 55 ? -20.312 28.406 9.477 1 97.06 55 THR B C 1
ATOM 2790 O O . THR B 1 55 ? -20.828 27.781 10.406 1 97.06 55 THR B O 1
ATOM 2793 N N . ILE B 1 56 ? -19.016 28.375 9.133 1 96.88 56 ILE B N 1
ATOM 2794 C CA . ILE B 1 56 ? -18.156 27.516 9.93 1 96.88 56 ILE B CA 1
ATOM 2795 C C . ILE B 1 56 ? -17 28.344 10.516 1 96.88 56 ILE B C 1
ATOM 2797 O O . ILE B 1 56 ? -16.688 29.422 10 1 96.88 56 ILE B O 1
ATOM 2801 N N . THR B 1 57 ? -16.469 27.891 11.68 1 97.62 57 THR B N 1
ATOM 2802 C CA . THR B 1 57 ? -15.219 28.406 12.211 1 97.62 57 THR B CA 1
ATOM 2803 C C . THR B 1 57 ? -14.031 27.641 11.641 1 97.62 57 THR B C 1
ATOM 2805 O O . THR B 1 57 ? -14.023 26.406 11.633 1 97.62 57 THR B O 1
ATOM 2808 N N . THR B 1 58 ? -12.961 28.344 11.141 1 96.88 58 THR B N 1
ATOM 2809 C CA . THR B 1 58 ? -11.836 27.688 10.477 1 96.88 58 THR B CA 1
ATOM 2810 C C . THR B 1 58 ? -10.734 27.359 11.477 1 96.88 58 THR B C 1
ATOM 2812 O O . THR B 1 58 ? -10.789 27.781 12.641 1 96.88 58 THR B O 1
ATOM 2815 N N . GLY B 1 59 ? -9.82 26.562 10.977 1 97.31 59 GLY B N 1
ATOM 2816 C CA . GLY B 1 59 ? -8.648 26.219 11.758 1 97.31 59 GLY B CA 1
ATOM 2817 C C . GLY B 1 59 ? -8.656 24.781 12.242 1 97.31 59 GLY B C 1
ATOM 2818 O O . GLY B 1 59 ? -9.695 24.266 12.664 1 97.31 59 GLY B O 1
ATOM 2819 N N . VAL B 1 60 ? -7.383 24.172 12.289 1 97.81 60 VAL B N 1
ATOM 2820 C CA . VAL B 1 60 ? -7.352 22.75 12.625 1 97.81 60 VAL B CA 1
ATOM 2821 C C . VAL B 1 60 ? -6.328 22.5 13.734 1 97.81 60 VAL B C 1
ATOM 2823 O O . VAL B 1 60 ? -6.133 21.375 14.164 1 97.81 60 VAL B O 1
ATOM 2826 N N . GLU B 1 61 ? -5.648 23.547 14.18 1 98.44 61 GLU B N 1
ATOM 2827 C CA . GLU B 1 61 ? -4.652 23.391 15.234 1 98.44 61 GLU B CA 1
ATOM 2828 C C . GLU B 1 61 ? -4.566 24.625 16.109 1 98.44 61 GLU B C 1
ATOM 2830 O O . GLU B 1 61 ? -4.918 25.734 15.68 1 98.44 61 GLU B O 1
ATOM 2835 N N . PHE B 1 62 ? -4.113 24.422 17.359 1 98.69 62 PHE B N 1
ATOM 2836 C CA . PHE B 1 62 ? -4.051 25.516 18.312 1 98.69 62 PHE B CA 1
ATOM 2837 C C . PHE B 1 62 ? -3.076 25.203 19.438 1 98.69 62 PHE B C 1
ATOM 2839 O O . PHE B 1 62 ? -2.639 24.062 19.578 1 98.69 62 PHE B O 1
ATOM 2846 N N . ALA B 1 63 ? -2.691 26.188 20.141 1 98.81 63 ALA B N 1
ATOM 2847 C CA . ALA B 1 63 ? -2.002 26.109 21.438 1 98.81 63 ALA B CA 1
ATOM 2848 C C . ALA B 1 63 ? -2.562 27.109 22.422 1 98.81 63 ALA B C 1
ATOM 2850 O O . ALA B 1 63 ? -2.91 28.234 22.047 1 98.81 63 ALA B O 1
ATOM 2851 N N . GLY B 1 64 ? -2.666 26.672 23.641 1 98.69 64 GLY B N 1
ATOM 2852 C CA . GLY B 1 64 ? -3.201 27.562 24.672 1 98.69 64 GLY B CA 1
ATOM 2853 C C . GLY B 1 64 ? -3.25 26.922 26.047 1 98.69 64 GLY B C 1
ATOM 2854 O O . GLY B 1 64 ? -2.396 26.094 26.375 1 98.69 64 GLY B O 1
ATOM 2855 N N . GLU B 1 65 ? -4.203 27.453 26.828 1 98.44 65 GLU B N 1
ATOM 2856 C CA . GLU B 1 65 ? -4.348 27 28.203 1 98.44 65 GLU B CA 1
ATOM 2857 C C . GLU B 1 65 ? -5.742 26.422 28.453 1 98.44 65 GLU B C 1
ATOM 2859 O O . GLU B 1 65 ? -6.738 26.969 27.969 1 98.44 65 GLU B O 1
ATOM 2864 N N . ILE B 1 66 ? -5.738 25.328 29.219 1 98.62 66 ILE B N 1
ATOM 2865 C CA . ILE B 1 66 ? -7.043 24.781 29.594 1 98.62 66 ILE B CA 1
ATOM 2866 C C . ILE B 1 66 ? -7.793 25.797 30.453 1 98.62 66 ILE B C 1
ATOM 2868 O O . ILE B 1 66 ? -7.277 26.266 31.469 1 98.62 66 ILE B O 1
ATOM 2872 N N . ALA B 1 67 ? -8.945 26.141 30.031 1 98.5 67 ALA B N 1
ATOM 2873 C CA . ALA B 1 67 ? -9.789 27.094 30.75 1 98.5 67 ALA B CA 1
ATOM 2874 C C . ALA B 1 67 ? -10.805 26.391 31.625 1 98.5 67 ALA B C 1
ATOM 2876 O O . ALA B 1 67 ? -11.148 26.875 32.719 1 98.5 67 ALA B O 1
ATOM 2877 N N . GLU B 1 68 ? -11.352 25.281 31.078 1 97.75 68 GLU B N 1
ATOM 2878 C CA . GLU B 1 68 ? -12.344 24.484 31.797 1 97.75 68 GLU B CA 1
ATOM 2879 C C . GLU B 1 68 ? -12.211 23 31.438 1 97.75 68 GLU B C 1
ATOM 2881 O O . GLU B 1 68 ? -11.883 22.656 30.312 1 97.75 68 GLU B O 1
ATOM 2886 N N . VAL B 1 69 ? -12.484 22.203 32.469 1 97.5 69 VAL B N 1
ATOM 2887 C CA . VAL B 1 69 ? -12.484 20.75 32.281 1 97.5 69 VAL B CA 1
ATOM 2888 C C . VAL B 1 69 ? -13.883 20.203 32.531 1 97.5 69 VAL B C 1
ATOM 2890 O O . VAL B 1 69 ? -14.453 20.406 33.594 1 97.5 69 VAL B O 1
ATOM 2893 N N . GLY B 1 70 ? -14.383 19.547 31.516 1 96.69 70 GLY B N 1
ATOM 2894 C CA . GLY B 1 70 ? -15.711 18.969 31.672 1 96.69 70 GLY B CA 1
ATOM 2895 C C . GLY B 1 70 ? -15.734 17.766 32.594 1 96.69 70 GLY B C 1
ATOM 2896 O O . GLY B 1 70 ? -14.68 17.219 32.938 1 96.69 70 GLY B O 1
ATOM 2897 N N . GLU B 1 71 ? -17 17.391 32.906 1 96.31 71 GLU B N 1
ATOM 2898 C CA . GLU B 1 71 ? -17.188 16.25 33.812 1 96.31 71 GLU B CA 1
ATOM 2899 C C . GLU B 1 71 ? -16.594 14.977 33.219 1 96.31 71 GLU B C 1
ATOM 2901 O O . GLU B 1 71 ? -16.719 14.727 32 1 96.31 71 GLU B O 1
ATOM 2906 N N . GLY B 1 72 ? -15.898 14.234 34 1 96.06 72 GLY B N 1
ATOM 2907 C CA . GLY B 1 72 ? -15.391 12.938 33.594 1 96.06 72 GLY B CA 1
ATOM 2908 C C . GLY B 1 72 ? -14.023 13 32.938 1 96.06 72 GLY B C 1
ATOM 2909 O O . GLY B 1 72 ? -13.438 11.969 32.594 1 96.06 72 GLY B O 1
ATOM 2910 N N . VAL B 1 73 ? -13.586 14.18 32.656 1 96.12 73 VAL B N 1
ATOM 2911 C CA . VAL B 1 73 ? -12.266 14.312 32.062 1 96.12 73 VAL B CA 1
ATOM 2912 C C . VAL B 1 73 ? -11.188 14.164 33.125 1 96.12 73 VAL B C 1
ATOM 2914 O O . VAL B 1 73 ? -11.258 14.789 34.188 1 96.12 73 VAL B O 1
ATOM 2917 N N . SER B 1 74 ? -10.25 13.281 32.875 1 92.75 74 SER B N 1
ATOM 2918 C CA . SER B 1 74 ? -9.086 13.102 33.75 1 92.75 74 SER B CA 1
ATOM 2919 C C . SER B 1 74 ? -7.789 13.414 33.031 1 92.75 74 SER B C 1
ATOM 2921 O O . SER B 1 74 ? -7.77 13.484 31.797 1 92.75 74 SER B O 1
ATOM 2923 N N . GLY B 1 75 ? -6.734 13.812 33.719 1 93.75 75 GLY B N 1
ATOM 2924 C CA . GLY B 1 75 ? -5.414 13.984 33.125 1 93.75 75 GLY B CA 1
ATOM 2925 C C . GLY B 1 75 ? -5.094 15.438 32.781 1 93.75 75 GLY B C 1
ATOM 2926 O O . GLY B 1 75 ? -3.963 15.758 32.438 1 93.75 75 GLY B O 1
ATOM 2927 N N . TRP B 1 76 ? -6.125 16.312 32.812 1 97.5 76 TRP B N 1
ATOM 2928 C CA . TRP B 1 76 ? -5.926 17.719 32.531 1 97.5 76 TRP B CA 1
ATOM 2929 C C . TRP B 1 76 ? -6.535 18.578 33.656 1 97.5 76 TRP B C 1
ATOM 2931 O O . TRP B 1 76 ? -7.512 18.188 34.281 1 97.5 76 TRP B O 1
ATOM 2941 N N . ARG B 1 77 ? -5.973 19.781 33.844 1 97.25 77 ARG B N 1
ATOM 2942 C CA . ARG B 1 77 ? -6.504 20.75 34.812 1 97.25 77 ARG B CA 1
ATOM 2943 C C . ARG B 1 77 ? -6.457 22.172 34.219 1 97.25 77 ARG B C 1
ATOM 2945 O O . ARG B 1 77 ? -5.684 22.438 33.312 1 97.25 77 ARG B O 1
ATOM 2952 N N . LYS B 1 78 ? -7.309 22.938 34.844 1 97.56 78 LYS B N 1
ATOM 2953 C CA . LYS B 1 78 ? -7.273 24.359 34.469 1 97.56 78 LYS B CA 1
ATOM 2954 C C . LYS B 1 78 ? -5.855 24.906 34.594 1 97.56 78 LYS B C 1
ATOM 2956 O O . LYS B 1 78 ? -5.152 24.656 35.562 1 97.56 78 LYS B O 1
ATOM 2961 N N . GLY B 1 79 ? -5.395 25.562 33.531 1 98.06 79 GLY B N 1
ATOM 2962 C CA . GLY B 1 79 ? -4.078 26.172 33.531 1 98.06 79 GLY B CA 1
ATOM 2963 C C . GLY B 1 79 ? -3.029 25.375 32.781 1 98.06 79 GLY B C 1
ATOM 2964 O O . GLY B 1 79 ? -1.96 25.891 32.469 1 98.06 79 GLY B O 1
ATOM 2965 N N . ASP B 1 80 ? -3.309 24.094 32.562 1 98.44 80 ASP B N 1
ATOM 2966 C CA . ASP B 1 80 ? -2.363 23.281 31.812 1 98.44 80 ASP B CA 1
ATOM 2967 C C . ASP B 1 80 ? -2.104 23.891 30.422 1 98.44 80 ASP B C 1
ATOM 2969 O O . ASP B 1 80 ? -3.033 24.344 29.766 1 98.44 80 ASP B O 1
ATOM 2973 N N . ARG B 1 81 ? -0.813 23.922 29.984 1 98.75 81 ARG B N 1
ATOM 2974 C CA . ARG B 1 81 ? -0.44 24.344 28.641 1 98.75 81 ARG B CA 1
ATOM 2975 C C . ARG B 1 81 ? -0.583 23.188 27.656 1 98.75 81 ARG B C 1
ATOM 2977 O O . ARG B 1 81 ? 0.041 22.141 27.812 1 98.75 81 ARG B O 1
ATOM 2984 N N . VAL B 1 82 ? -1.407 23.406 26.609 1 98.81 82 VAL B N 1
ATOM 2985 C CA . VAL B 1 82 ? -1.689 22.312 25.688 1 98.81 82 VAL B CA 1
ATOM 2986 C C . VAL B 1 82 ? -1.612 22.828 24.25 1 98.81 82 VAL B C 1
ATOM 2988 O O . VAL B 1 82 ? -1.756 24.031 24 1 98.81 82 VAL B O 1
ATOM 2991 N N . MET B 1 83 ? -1.276 22.047 23.359 1 98.88 83 MET B N 1
ATOM 2992 C CA . MET B 1 83 ? -1.486 22.188 21.922 1 98.88 83 MET B CA 1
ATOM 2993 C C . MET B 1 83 ? -2.355 21.062 21.375 1 98.88 83 MET B C 1
ATOM 2995 O O . MET B 1 83 ? -2.477 20 22 1 98.88 83 MET B O 1
ATOM 2999 N N . GLY B 1 84 ? -3.018 21.312 20.281 1 98.56 84 GLY B N 1
ATOM 3000 C CA . GLY B 1 84 ? -3.943 20.281 19.844 1 98.56 84 GLY B CA 1
ATOM 3001 C C . GLY B 1 84 ? -4.34 20.422 18.391 1 98.56 84 GLY B C 1
ATOM 3002 O O . GLY B 1 84 ? -4.016 21.422 17.734 1 98.56 84 GLY B O 1
ATOM 3003 N N . HIS B 1 85 ? -4.867 19.344 17.844 1 98.38 85 HIS B N 1
ATOM 3004 C CA . HIS B 1 85 ? -5.457 19.25 16.516 1 98.38 85 HIS B CA 1
ATOM 3005 C C . HIS B 1 85 ? -6.969 19.047 16.594 1 98.38 85 HIS B C 1
ATOM 3007 O O . HIS B 1 85 ? -7.453 18.25 17.406 1 98.38 85 HIS B O 1
ATOM 3013 N N . GLY B 1 86 ? -7.707 19.828 15.828 1 96.25 86 GLY B N 1
ATOM 3014 C CA . GLY B 1 86 ? -9.156 19.781 15.891 1 96.25 86 GLY B CA 1
ATOM 3015 C C . GLY B 1 86 ? -9.836 20.625 14.836 1 96.25 86 GLY B C 1
ATOM 3016 O O . GLY B 1 86 ? -9.344 20.75 13.719 1 96.25 86 GLY B O 1
ATOM 3017 N N . ARG B 1 87 ? -11.062 21.125 15.164 1 95.19 87 ARG B N 1
ATOM 3018 C CA . ARG B 1 87 ? -11.852 21.984 14.297 1 95.19 87 ARG B CA 1
ATOM 3019 C C . ARG B 1 87 ? -12.148 23.328 14.969 1 95.19 87 ARG B C 1
ATOM 3021 O O . ARG B 1 87 ? -12.297 23.391 16.188 1 95.19 87 ARG B O 1
ATOM 3028 N N . GLY B 1 88 ? -12.258 24.297 14.148 1 96.94 88 GLY B N 1
ATOM 3029 C CA . GLY B 1 88 ? -12.633 25.609 14.656 1 96.94 88 GLY B CA 1
ATOM 3030 C C . GLY B 1 88 ? -11.578 26.219 15.562 1 96.94 88 GLY B C 1
ATOM 3031 O O . GLY B 1 88 ? -11.906 26.891 16.547 1 96.94 88 GLY B O 1
ATOM 3032 N N . CYS B 1 89 ? -10.352 26.047 15.219 1 98.12 89 CYS B N 1
ATOM 3033 C CA . CYS B 1 89 ? -9.258 26.344 16.125 1 98.12 89 CYS B CA 1
ATOM 3034 C C . CYS B 1 89 ? -8.812 27.797 15.984 1 98.12 89 CYS B C 1
ATOM 3036 O O . CYS B 1 89 ? -8.031 28.297 16.797 1 98.12 89 CYS B O 1
ATOM 3038 N N . GLN B 1 90 ? -9.242 28.438 14.961 1 98.44 90 GLN B N 1
ATOM 3039 C CA . GLN B 1 90 ? -8.961 29.875 14.82 1 98.44 90 GLN B CA 1
ATOM 3040 C C . GLN B 1 90 ? -10.023 30.719 15.508 1 98.44 90 GLN B C 1
ATOM 3042 O O . GLN B 1 90 ? -10.781 31.438 14.844 1 98.44 90 GLN B O 1
ATOM 3047 N N . ALA B 1 91 ? -10.016 30.641 16.812 1 98.62 91 ALA B N 1
ATOM 3048 C CA . ALA B 1 91 ? -10.953 31.281 17.734 1 98.62 91 ALA B CA 1
ATOM 3049 C C . ALA B 1 91 ? -10.305 31.5 19.094 1 98.62 91 ALA B C 1
ATOM 3051 O O . ALA B 1 91 ? -9.266 30.906 19.406 1 98.62 91 ALA B O 1
ATOM 3052 N N . GLU B 1 92 ? -10.898 32.344 19.875 1 98.81 92 GLU B N 1
ATOM 3053 C CA . GLU B 1 92 ? -10.336 32.656 21.188 1 98.81 92 GLU B CA 1
ATOM 3054 C C . GLU B 1 92 ? -10.445 31.453 22.125 1 98.81 92 GLU B C 1
ATOM 3056 O O . GLU B 1 92 ? -9.641 31.297 23.047 1 98.81 92 GLU B O 1
ATOM 3061 N N . TYR B 1 93 ? -11.5 30.641 21.891 1 98.69 93 TYR B N 1
ATOM 3062 C CA . TYR B 1 93 ? -11.695 29.406 22.672 1 98.69 93 TYR B CA 1
ATOM 3063 C C . TYR B 1 93 ? -12.039 28.25 21.75 1 98.69 93 TYR B C 1
ATOM 3065 O O . TYR B 1 93 ? -12.703 28.422 20.734 1 98.69 93 TYR B O 1
ATOM 3073 N N . VAL B 1 94 ? -11.625 27.062 22.156 1 98.38 94 VAL B N 1
ATOM 3074 C CA . VAL B 1 94 ? -11.906 25.844 21.391 1 98.38 94 VAL B CA 1
ATOM 3075 C C . VAL B 1 94 ? -12.273 24.719 22.344 1 98.38 94 VAL B C 1
ATOM 3077 O O . VAL B 1 94 ? -11.648 24.562 23.406 1 98.38 94 VAL B O 1
ATOM 3080 N N . VAL B 1 95 ? -13.281 24.016 22.031 1 98.31 95 VAL B N 1
ATOM 3081 C CA . VAL B 1 95 ? -13.594 22.781 22.734 1 98.31 95 VAL B CA 1
ATOM 3082 C C . VAL B 1 95 ? -12.852 21.609 22.094 1 98.31 95 VAL B C 1
ATOM 3084 O O . VAL B 1 95 ? -12.766 21.516 20.875 1 98.31 95 VAL B O 1
ATOM 3087 N N . ALA B 1 96 ? -12.289 20.766 22.938 1 98.06 96 ALA B N 1
ATOM 3088 C CA . ALA B 1 96 ? -11.5 19.672 22.406 1 98.06 96 ALA B CA 1
ATOM 3089 C C . ALA B 1 96 ? -11.734 18.391 23.203 1 98.06 96 ALA B C 1
ATOM 3091 O O . ALA B 1 96 ? -12.047 18.453 24.406 1 98.06 96 ALA B O 1
ATOM 3092 N N . ASP B 1 97 ? -11.617 17.266 22.5 1 97.88 97 ASP B N 1
ATOM 3093 C CA . ASP B 1 97 ? -11.445 15.984 23.188 1 97.88 97 ASP B CA 1
ATOM 3094 C C . ASP B 1 97 ? -10.109 15.93 23.922 1 97.88 97 ASP B C 1
ATOM 3096 O O . ASP B 1 97 ? -9.086 16.375 23.391 1 97.88 97 ASP B O 1
ATOM 3100 N N . PRO B 1 98 ? -10.172 15.406 25.141 1 98.06 98 PRO B N 1
ATOM 3101 C CA . PRO B 1 98 ? -8.906 15.32 25.875 1 98.06 98 PRO B CA 1
ATOM 3102 C C . PRO B 1 98 ? -7.816 14.586 25.094 1 98.06 98 PRO B C 1
ATOM 3104 O O . PRO B 1 98 ? -6.633 14.914 25.219 1 98.06 98 PRO B O 1
ATOM 3107 N N . LEU B 1 99 ? -8.18 13.633 24.219 1 98 99 LEU B N 1
ATOM 3108 C CA . LEU B 1 99 ? -7.219 12.836 23.453 1 98 99 LEU B CA 1
ATOM 3109 C C . LEU B 1 99 ? -6.699 13.609 22.25 1 98 99 LEU B C 1
ATOM 3111 O O . LEU B 1 99 ? -5.781 13.156 21.562 1 98 99 LEU B O 1
ATOM 3115 N N . ALA B 1 100 ? -7.25 14.766 22.016 1 98.44 100 ALA B N 1
ATOM 3116 C CA . ALA B 1 100 ? -6.797 15.602 20.906 1 98.44 100 ALA B CA 1
ATOM 3117 C C . ALA B 1 100 ? -5.707 16.562 21.359 1 98.44 100 ALA B C 1
ATOM 3119 O O . ALA B 1 100 ? -5.203 17.359 20.562 1 98.44 100 ALA B O 1
ATOM 3120 N N . LEU B 1 101 ? -5.352 16.484 22.641 1 98.62 101 LEU B N 1
ATOM 3121 C CA . LEU B 1 101 ? -4.426 17.453 23.234 1 98.62 101 LEU B CA 1
ATOM 3122 C C . LEU B 1 101 ? -3.061 16.812 23.469 1 98.62 101 LEU B C 1
ATOM 3124 O O . LEU B 1 101 ? -2.967 15.625 23.781 1 98.62 101 LEU B O 1
ATOM 3128 N N . ILE B 1 102 ? -2.059 17.594 23.281 1 98.75 102 ILE B N 1
ATOM 3129 C CA . ILE B 1 102 ? -0.666 17.281 23.594 1 98.75 102 ILE B CA 1
ATOM 3130 C C . ILE B 1 102 ? -0.107 18.312 24.562 1 98.75 102 ILE B C 1
ATOM 3132 O O . ILE B 1 102 ? -0.309 19.516 24.391 1 98.75 102 ILE B O 1
ATOM 3136 N N . PRO B 1 103 ? 0.556 17.859 25.625 1 98.56 103 PRO B N 1
ATOM 3137 C CA . PRO B 1 103 ? 1.145 18.844 26.547 1 98.56 103 PRO B CA 1
ATOM 3138 C C . PRO B 1 103 ? 2.229 19.688 25.875 1 98.56 103 PRO B C 1
ATOM 3140 O O . PRO B 1 103 ? 3.006 19.172 25.062 1 98.56 103 PRO B O 1
ATOM 3143 N N . VAL B 1 104 ? 2.279 20.922 26.203 1 98.44 104 VAL B N 1
ATOM 3144 C CA . VAL B 1 104 ? 3.336 21.812 25.719 1 98.44 104 VAL B CA 1
ATOM 3145 C C . VAL B 1 104 ? 4.523 21.766 26.672 1 98.44 104 VAL B C 1
ATOM 3147 O O . VAL B 1 104 ? 4.379 22.047 27.875 1 98.44 104 VAL B O 1
ATOM 3150 N N . PRO B 1 105 ? 5.656 21.375 26.203 1 97.69 105 PRO B N 1
ATOM 3151 C CA . PRO B 1 105 ? 6.832 21.359 27.062 1 97.69 105 PRO B CA 1
ATOM 3152 C C . PRO B 1 105 ? 7.113 22.719 27.703 1 97.69 105 PRO B C 1
ATOM 3154 O O . PRO B 1 105 ? 6.828 23.75 27.094 1 97.69 105 PRO B O 1
ATOM 3157 N N . ASP B 1 106 ? 7.797 22.641 28.812 1 95.06 106 ASP B N 1
ATOM 3158 C CA . ASP B 1 106 ? 8.172 23.859 29.516 1 95.06 106 ASP B CA 1
ATOM 3159 C C . ASP B 1 106 ? 9.109 24.719 28.656 1 95.06 106 ASP B C 1
ATOM 3161 O O . ASP B 1 106 ? 10.016 24.188 28 1 95.06 106 ASP B O 1
ATOM 3165 N N . GLY B 1 107 ? 8.828 25.938 28.594 1 94.38 107 GLY B N 1
ATOM 3166 C CA . GLY B 1 107 ? 9.711 26.859 27.891 1 94.38 107 GLY B CA 1
ATOM 3167 C C . GLY B 1 107 ? 9.344 27.047 26.438 1 94.38 107 GLY B C 1
ATOM 3168 O O . GLY B 1 107 ? 9.812 27.984 25.781 1 94.38 107 GLY B O 1
ATOM 3169 N N . MET B 1 108 ? 8.539 26.172 25.938 1 96.88 108 MET B N 1
ATOM 3170 C CA . MET B 1 108 ? 8.109 26.312 24.547 1 96.88 108 MET B CA 1
ATOM 3171 C C . MET B 1 108 ? 7.102 27.453 24.391 1 96.88 108 MET B C 1
ATOM 3173 O O . MET B 1 108 ? 6.152 27.547 25.172 1 96.88 108 MET B O 1
ATOM 3177 N N . SER B 1 109 ? 7.348 28.328 23.422 1 98 109 SER B N 1
ATOM 3178 C CA . SER B 1 109 ? 6.449 29.453 23.203 1 98 109 SER B CA 1
ATOM 3179 C C . SER B 1 109 ? 5.113 28.984 22.625 1 98 109 SER B C 1
ATOM 3181 O O . SER B 1 109 ? 5.016 27.891 22.078 1 98 109 SER B O 1
ATOM 3183 N N . TRP B 1 110 ? 4.102 29.766 22.766 1 98.25 110 TRP B N 1
ATOM 3184 C CA . TRP B 1 110 ? 2.803 29.484 22.156 1 98.25 110 TRP B CA 1
ATOM 3185 C C . TRP B 1 110 ? 2.9 29.438 20.641 1 98.25 110 TRP B C 1
ATOM 3187 O O . TRP B 1 110 ? 2.213 28.641 20 1 98.25 110 TRP B O 1
ATOM 3197 N N . ILE B 1 111 ? 3.758 30.312 20.078 1 98.25 111 ILE B N 1
ATOM 3198 C CA . ILE B 1 111 ? 3.963 30.344 18.641 1 98.25 111 ILE B CA 1
ATOM 3199 C C . ILE B 1 111 ? 4.52 29.016 18.156 1 98.25 111 ILE B C 1
ATOM 3201 O O . ILE B 1 111 ? 3.984 28.406 17.219 1 98.25 111 ILE B O 1
ATOM 3205 N N . ASP B 1 112 ? 5.527 28.5 18.844 1 97.69 112 ASP B N 1
ATOM 3206 C CA . ASP B 1 112 ? 6.117 27.219 18.484 1 97.69 112 ASP B CA 1
ATOM 3207 C C . ASP B 1 112 ? 5.113 26.078 18.688 1 97.69 112 ASP B C 1
ATOM 3209 O O . ASP B 1 112 ? 4.969 25.219 17.828 1 97.69 112 ASP B O 1
ATOM 3213 N N . ALA B 1 113 ? 4.43 26.156 19.766 1 98.44 113 ALA B N 1
ATOM 3214 C CA . ALA B 1 113 ? 3.477 25.109 20.109 1 98.44 113 ALA B CA 1
ATOM 3215 C C . ALA B 1 113 ? 2.367 25.016 19.062 1 98.44 1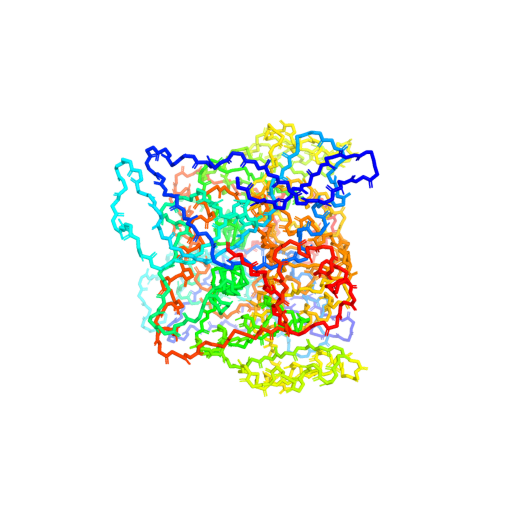13 ALA B C 1
ATOM 3217 O O . ALA B 1 113 ? 1.954 23.906 18.672 1 98.44 113 ALA B O 1
ATOM 3218 N N . ALA B 1 114 ? 1.896 26.125 18.578 1 98.44 114 ALA B N 1
ATOM 3219 C CA . ALA B 1 114 ? 0.799 26.156 17.625 1 98.44 114 ALA B CA 1
ATOM 3220 C C . ALA B 1 114 ? 1.257 25.656 16.25 1 98.44 114 ALA B C 1
ATOM 3222 O O . ALA B 1 114 ? 0.433 25.297 15.406 1 98.44 114 ALA B O 1
ATOM 3223 N N . ALA B 1 115 ? 2.557 25.688 16.031 1 97.62 115 ALA B N 1
ATOM 3224 C CA . ALA B 1 115 ? 3.109 25.312 14.727 1 97.62 115 ALA B CA 1
ATOM 3225 C C . ALA B 1 115 ? 3.352 23.812 14.633 1 97.62 115 ALA B C 1
ATOM 3227 O O . ALA B 1 115 ? 3.656 23.297 13.562 1 97.62 115 ALA B O 1
ATOM 3228 N N . PHE B 1 116 ? 3.105 23.078 15.695 1 98.25 116 PHE B N 1
ATOM 3229 C CA . PHE B 1 116 ? 3.521 21.688 15.773 1 98.25 116 PHE B CA 1
ATOM 3230 C C . PHE B 1 116 ? 2.393 20.766 15.336 1 98.25 116 PHE B C 1
ATOM 3232 O O . PHE B 1 116 ? 2.586 19.906 14.469 1 98.25 116 PHE B O 1
ATOM 3239 N N . PRO B 1 117 ? 1.169 20.812 15.844 1 98.5 117 PRO B N 1
ATOM 3240 C CA . PRO B 1 117 ? 0.216 19.703 15.797 1 98.5 117 PRO B CA 1
ATOM 3241 C C . PRO B 1 117 ? -0.072 19.234 14.375 1 98.5 117 PRO B C 1
ATOM 3243 O O . PRO B 1 117 ? 0.143 18.062 14.055 1 98.5 117 PRO B O 1
ATOM 3246 N N . ASN B 1 118 ? -0.5 20.094 13.562 1 97.62 118 ASN B N 1
ATOM 3247 C CA . ASN B 1 118 ? -1.014 19.656 12.273 1 97.62 118 ASN B CA 1
ATOM 3248 C C . ASN B 1 118 ? 0.083 19.031 11.414 1 97.62 118 ASN B C 1
ATOM 3250 O O . ASN B 1 118 ? -0.066 17.906 10.938 1 97.62 118 ASN B O 1
ATOM 3254 N N . VAL B 1 119 ? 1.216 19.703 11.289 1 97 119 VAL B N 1
ATOM 3255 C CA . VAL B 1 119 ? 2.221 19.266 10.32 1 97 119 VAL B CA 1
ATOM 3256 C C . VAL B 1 119 ? 2.951 18.031 10.852 1 97 119 VAL B C 1
ATOM 3258 O O . VAL B 1 119 ? 3.266 17.125 10.086 1 97 119 VAL B O 1
ATOM 3261 N N . PHE B 1 120 ? 3.203 17.953 12.164 1 98.38 120 PHE B N 1
ATOM 3262 C CA . PHE B 1 120 ? 3.934 16.797 12.688 1 98.38 120 PHE B CA 1
ATOM 3263 C C . PHE B 1 120 ? 3.021 15.586 12.805 1 98.38 120 PHE B C 1
ATOM 3265 O O . PHE B 1 120 ? 3.455 14.453 12.57 1 98.38 120 PHE B O 1
ATOM 3272 N N . ILE B 1 121 ? 1.764 15.82 13.156 1 98.56 121 ILE B N 1
ATOM 3273 C CA . ILE B 1 121 ? 0.823 14.703 13.195 1 98.56 121 ILE B CA 1
ATOM 3274 C C . ILE B 1 121 ? 0.638 14.133 11.797 1 98.56 121 ILE B C 1
ATOM 3276 O O . ILE B 1 121 ? 0.67 12.914 11.609 1 98.56 121 ILE B O 1
ATOM 3280 N N . THR B 1 122 ? 0.48 15.008 10.812 1 97.75 122 THR B N 1
ATOM 3281 C CA . THR B 1 122 ? 0.322 14.578 9.43 1 97.75 122 THR B CA 1
ATOM 3282 C C . THR B 1 122 ? 1.569 13.852 8.945 1 97.75 122 THR B C 1
ATOM 3284 O O . THR B 1 122 ? 1.472 12.773 8.352 1 97.75 122 THR B O 1
ATOM 3287 N N . ALA B 1 123 ? 2.711 14.422 9.219 1 98.25 123 ALA B N 1
ATOM 3288 C CA . ALA B 1 123 ? 3.98 13.836 8.789 1 98.25 123 ALA B CA 1
ATOM 3289 C C . ALA B 1 123 ? 4.219 12.484 9.461 1 98.25 123 ALA B C 1
ATOM 3291 O O . ALA B 1 123 ? 4.664 11.531 8.82 1 98.25 123 ALA B O 1
ATOM 3292 N N . HIS B 1 124 ? 3.963 12.469 10.773 1 98.88 124 HIS B N 1
ATOM 3293 C CA . HIS B 1 124 ? 4.137 11.227 11.523 1 98.88 124 HIS B CA 1
ATOM 3294 C C . HIS B 1 124 ? 3.238 10.125 10.977 1 98.88 124 HIS B C 1
ATOM 3296 O O . HIS B 1 124 ? 3.68 8.984 10.805 1 98.88 124 HIS B O 1
ATOM 3302 N N . ASP B 1 125 ? 2.037 10.477 10.734 1 98.75 125 ASP B N 1
ATOM 3303 C CA . ASP B 1 125 ? 1.099 9.5 10.18 1 98.75 125 ASP B CA 1
ATOM 3304 C C . ASP B 1 125 ? 1.57 8.992 8.82 1 98.75 125 ASP B C 1
ATOM 3306 O O . ASP B 1 125 ? 1.496 7.797 8.539 1 98.75 125 ASP B O 1
ATOM 3310 N N . ALA B 1 126 ? 2.051 9.867 8.008 1 98.75 126 ALA B N 1
ATOM 3311 C CA . ALA B 1 126 ? 2.496 9.516 6.66 1 98.75 126 ALA B CA 1
ATOM 3312 C C . ALA B 1 126 ? 3.748 8.641 6.707 1 98.75 126 ALA B C 1
ATOM 3314 O O . ALA B 1 126 ? 3.775 7.555 6.121 1 98.75 126 ALA B O 1
ATOM 3315 N N . LEU B 1 127 ? 4.727 9.055 7.434 1 98.88 127 LEU B N 1
ATOM 3316 C CA . LEU B 1 127 ? 6.047 8.438 7.379 1 98.88 127 LEU B CA 1
ATOM 3317 C C . LEU B 1 127 ? 6.109 7.207 8.281 1 98.88 127 LEU B C 1
ATOM 3319 O O . LEU B 1 127 ? 6.59 6.152 7.863 1 98.88 127 LEU B O 1
ATOM 3323 N N . VAL B 1 128 ? 5.633 7.371 9.461 1 98.81 128 VAL B N 1
ATOM 3324 C CA . VAL B 1 128 ? 5.828 6.328 10.461 1 98.81 128 VAL B CA 1
ATOM 3325 C C . VAL B 1 128 ? 4.688 5.316 10.383 1 98.81 128 VAL B C 1
ATOM 3327 O O . VAL B 1 128 ? 4.922 4.117 10.219 1 98.81 128 VAL B O 1
ATOM 3330 N N . THR B 1 129 ? 3.461 5.801 10.484 1 98.56 129 THR B N 1
ATOM 3331 C CA . THR B 1 129 ? 2.33 4.883 10.531 1 98.56 129 THR B CA 1
ATOM 3332 C C . THR B 1 129 ? 2.115 4.219 9.18 1 98.56 129 THR B C 1
ATOM 3334 O O . THR B 1 129 ? 2.053 2.99 9.086 1 98.56 129 THR B O 1
ATOM 3337 N N . ASN B 1 130 ? 2.09 4.973 8.109 1 98.69 130 ASN B N 1
ATOM 3338 C CA . ASN B 1 130 ? 1.771 4.422 6.797 1 98.69 130 ASN B CA 1
ATOM 3339 C C . ASN B 1 130 ? 3.031 4.031 6.031 1 98.69 130 ASN B C 1
ATOM 3341 O O . ASN B 1 130 ? 3.061 3.002 5.359 1 98.69 130 ASN B O 1
ATOM 3345 N N . GLY B 1 131 ? 4.07 4.84 6.16 1 98.75 131 GLY B N 1
ATOM 3346 C CA . GLY B 1 131 ? 5.344 4.504 5.547 1 98.75 131 GLY B CA 1
ATOM 3347 C C . GLY B 1 131 ? 6.07 3.379 6.258 1 98.75 131 GLY B C 1
ATOM 3348 O O . GLY B 1 131 ? 6.984 2.77 5.695 1 98.75 131 GLY B O 1
ATOM 3349 N N . ARG B 1 132 ? 5.777 3.193 7.586 1 98.62 132 ARG B N 1
ATOM 3350 C CA . ARG B 1 132 ? 6.352 2.137 8.414 1 98.62 132 ARG B CA 1
ATOM 3351 C C . ARG B 1 132 ? 7.867 2.262 8.484 1 98.62 132 ARG B C 1
ATOM 3353 O O . ARG B 1 132 ? 8.586 1.274 8.305 1 98.62 132 ARG B O 1
ATOM 3360 N N . LEU B 1 133 ? 8.312 3.424 8.727 1 98.81 133 LEU B N 1
ATOM 3361 C CA . LEU B 1 133 ? 9.734 3.734 8.773 1 98.81 133 LEU B CA 1
ATOM 3362 C C . LEU B 1 133 ? 10.445 2.889 9.82 1 98.81 133 LEU B C 1
ATOM 3364 O O . LEU B 1 133 ? 9.961 2.754 10.945 1 98.81 133 LEU B O 1
ATOM 3368 N N . VAL B 1 134 ? 11.547 2.33 9.438 1 98.38 134 VAL B N 1
ATOM 3369 C CA . VAL B 1 134 ? 12.5 1.688 10.336 1 98.38 134 VAL B CA 1
ATOM 3370 C C . VAL B 1 134 ? 13.859 2.371 10.227 1 98.38 134 VAL B C 1
ATOM 3372 O O . VAL B 1 134 ? 14.25 2.816 9.141 1 98.38 134 VAL B O 1
ATOM 3375 N N . ALA B 1 135 ? 14.492 2.473 11.383 1 98.5 135 ALA B N 1
ATOM 3376 C CA . ALA B 1 135 ? 15.82 3.084 11.391 1 98.5 135 ALA B CA 1
ATOM 3377 C C . ALA B 1 135 ? 16.719 2.461 10.32 1 98.5 135 ALA B C 1
ATOM 3379 O O . ALA B 1 135 ? 16.703 1.244 10.125 1 98.5 135 ALA B O 1
ATOM 3380 N N . GLY B 1 136 ? 17.453 3.291 9.633 1 98.56 136 GLY B N 1
ATOM 3381 C CA . GLY B 1 136 ? 18.375 2.828 8.602 1 98.56 136 GLY B CA 1
ATOM 3382 C C . GLY B 1 136 ? 17.797 2.926 7.207 1 98.56 136 GLY B C 1
ATOM 3383 O O . GLY B 1 136 ? 18.531 2.885 6.219 1 98.56 136 GLY B O 1
ATOM 3384 N N . GLU B 1 137 ? 16.469 3.049 7.039 1 98.81 137 GLU B N 1
ATOM 3385 C CA . GLU B 1 137 ? 15.836 3.174 5.734 1 98.81 137 GLU B CA 1
ATOM 3386 C C . GLU B 1 137 ? 16.047 4.566 5.148 1 98.81 137 GLU B C 1
ATOM 3388 O O . GLU B 1 137 ? 16.141 5.551 5.887 1 98.81 137 GLU B O 1
ATOM 3393 N N . SER B 1 138 ? 16.109 4.621 3.857 1 98.88 138 SER B N 1
ATOM 3394 C CA . SER B 1 138 ? 16.234 5.887 3.143 1 98.88 138 SER B CA 1
ATOM 3395 C C . SER B 1 138 ? 14.875 6.5 2.846 1 98.88 138 SER B C 1
ATOM 3397 O O . SER B 1 138 ? 13.914 5.785 2.57 1 98.88 138 SER B O 1
ATOM 3399 N N . VAL B 1 139 ? 14.82 7.848 2.908 1 98.88 139 VAL B N 1
ATOM 3400 C CA . VAL B 1 139 ? 13.57 8.57 2.711 1 98.88 139 VAL B CA 1
ATOM 3401 C C . VAL B 1 139 ? 13.789 9.727 1.735 1 98.88 139 VAL B C 1
ATOM 3403 O O . VAL B 1 139 ? 14.766 10.469 1.855 1 98.88 139 VAL B O 1
ATOM 3406 N N . LEU B 1 140 ? 12.953 9.836 0.758 1 98.88 140 LEU B N 1
ATOM 3407 C CA . LEU B 1 140 ? 12.891 11.016 -0.107 1 98.88 140 LEU B CA 1
ATOM 3408 C C . LEU B 1 140 ? 11.625 11.82 0.163 1 98.88 140 LEU B C 1
ATOM 3410 O O . LEU B 1 140 ? 10.523 11.258 0.19 1 98.88 140 LEU B O 1
ATOM 3414 N N . VAL B 1 141 ? 11.773 13.047 0.374 1 98.38 141 VAL B N 1
ATOM 3415 C CA . VAL B 1 141 ? 10.648 13.969 0.552 1 98.38 141 VAL B CA 1
ATOM 3416 C C . VAL B 1 141 ? 10.578 14.93 -0.633 1 98.38 141 VAL B C 1
ATOM 3418 O O . VAL B 1 141 ? 11.453 15.773 -0.812 1 98.38 141 VAL B O 1
ATOM 3421 N N . ASN B 1 142 ? 9.523 14.789 -1.408 1 95.44 142 ASN B N 1
ATOM 3422 C CA . ASN B 1 142 ? 9.281 15.734 -2.492 1 95.44 142 ASN B CA 1
ATOM 3423 C C . ASN B 1 142 ? 8.602 17 -1.986 1 95.44 142 ASN B C 1
ATOM 3425 O O . ASN B 1 142 ? 7.746 16.938 -1.104 1 95.44 142 ASN B O 1
ATOM 3429 N N . GLY B 1 143 ? 8.875 18.172 -2.666 1 90.19 143 GLY B N 1
ATOM 3430 C CA . GLY B 1 143 ? 8.312 19.422 -2.174 1 90.19 143 GLY B CA 1
ATOM 3431 C C . GLY B 1 143 ? 8.727 19.734 -0.747 1 90.19 143 GLY B C 1
ATOM 3432 O O . GLY B 1 143 ? 7.875 20.016 0.099 1 90.19 143 GLY B O 1
ATOM 3433 N N . ALA B 1 144 ? 9.961 19.859 -0.494 1 88.56 144 ALA B N 1
ATOM 3434 C CA . ALA B 1 144 ? 10.547 19.672 0.834 1 88.56 144 ALA B CA 1
ATOM 3435 C C . ALA B 1 144 ? 10.422 20.953 1.657 1 88.56 144 ALA B C 1
ATOM 3437 O O . ALA B 1 144 ? 10.734 20.969 2.852 1 88.56 144 ALA B O 1
ATOM 3438 N N . SER B 1 145 ? 9.812 22 1.122 1 85.12 145 SER B N 1
ATOM 3439 C CA . SER B 1 145 ? 9.898 23.281 1.836 1 85.12 145 SER B CA 1
ATOM 3440 C C . SER B 1 145 ? 8.586 23.594 2.543 1 85.12 145 SER B C 1
ATOM 3442 O O . SER B 1 145 ? 8.484 24.609 3.254 1 85.12 145 SER B O 1
ATOM 3444 N N . GLY B 1 146 ? 7.625 22.797 2.408 1 86.75 146 GLY B N 1
ATOM 3445 C CA . GLY B 1 146 ? 6.375 23 3.121 1 86.75 146 GLY B CA 1
ATOM 3446 C C . GLY B 1 146 ? 6.414 22.5 4.551 1 86.75 146 GLY B C 1
ATOM 3447 O O . GLY B 1 146 ? 7.355 21.797 4.945 1 86.75 146 GLY B O 1
ATOM 3448 N N . GLY B 1 147 ? 5.469 22.938 5.367 1 90.25 147 GLY B N 1
ATOM 3449 C CA . GLY B 1 147 ? 5.422 22.594 6.773 1 90.25 147 GLY B CA 1
ATOM 3450 C C . GLY B 1 147 ? 5.441 21.094 7.016 1 90.25 147 GLY B C 1
ATOM 3451 O O . GLY B 1 147 ? 6.246 20.594 7.809 1 90.25 147 GLY B O 1
ATOM 3452 N N . VAL B 1 148 ? 4.609 20.375 6.285 1 94 148 VAL B N 1
ATOM 3453 C CA . VAL B 1 148 ? 4.52 18.938 6.48 1 94 148 VAL B CA 1
ATOM 3454 C C . VAL B 1 148 ? 5.812 18.266 6.012 1 94 148 VAL B C 1
ATOM 3456 O O . VAL B 1 148 ? 6.312 17.344 6.66 1 94 148 VAL B O 1
ATOM 3459 N N . ALA B 1 149 ? 6.34 18.734 4.93 1 94.25 149 ALA B N 1
ATOM 3460 C CA . ALA B 1 149 ? 7.582 18.188 4.395 1 94.25 149 ALA B CA 1
ATOM 3461 C C . ALA B 1 149 ? 8.742 18.391 5.363 1 94.25 149 ALA B C 1
ATOM 3463 O O . ALA B 1 149 ? 9.516 17.469 5.617 1 94.25 149 ALA B O 1
ATOM 3464 N N . MET B 1 150 ? 8.828 19.578 5.879 1 95.31 150 MET B N 1
ATOM 3465 C CA . MET B 1 150 ? 9.906 19.875 6.816 1 95.31 150 MET B CA 1
ATOM 3466 C C . MET B 1 150 ? 9.75 19.062 8.094 1 95.31 150 MET B C 1
ATOM 3468 O O . MET B 1 150 ? 10.742 18.594 8.664 1 95.31 150 MET B O 1
ATOM 3472 N N . ALA B 1 151 ? 8.5 18.906 8.547 1 97.19 151 ALA B N 1
ATOM 3473 C CA . ALA B 1 151 ? 8.242 18.016 9.68 1 97.19 151 ALA B CA 1
ATOM 3474 C C . ALA B 1 151 ? 8.672 16.578 9.359 1 97.19 151 ALA B C 1
ATOM 3476 O O . ALA B 1 151 ? 9.281 15.914 10.195 1 97.19 151 ALA B O 1
ATOM 3477 N N . THR B 1 152 ? 8.406 16.125 8.141 1 98.19 152 THR B N 1
ATOM 3478 C CA . THR B 1 152 ? 8.773 14.789 7.699 1 98.19 152 THR B CA 1
ATOM 3479 C C . THR B 1 152 ? 10.289 14.594 7.746 1 98.19 152 THR B C 1
ATOM 3481 O O . THR B 1 152 ? 10.773 13.57 8.234 1 98.19 152 THR B O 1
ATOM 3484 N N . ILE B 1 153 ? 10.984 15.578 7.281 1 98.12 153 ILE B N 1
ATOM 3485 C CA . ILE B 1 153 ? 12.438 15.531 7.258 1 98.12 153 ILE B CA 1
ATOM 3486 C C . ILE B 1 153 ? 12.977 15.383 8.68 1 98.12 153 ILE B C 1
ATOM 3488 O O . ILE B 1 153 ? 13.828 14.539 8.945 1 98.12 153 ILE B O 1
ATOM 3492 N N . GLN B 1 154 ? 12.461 16.156 9.578 1 98.38 154 GLN B N 1
ATOM 3493 C CA . GLN B 1 154 ? 12.93 16.109 10.961 1 98.38 154 GLN B CA 1
ATOM 3494 C C . GLN B 1 154 ? 12.602 14.766 11.609 1 98.38 154 GLN B C 1
ATOM 3496 O O . GLN B 1 154 ? 13.445 14.164 12.273 1 98.38 154 GLN B O 1
ATOM 3501 N N . ILE B 1 155 ? 11.344 14.273 11.406 1 98.69 155 ILE B N 1
ATOM 3502 C CA . ILE B 1 155 ? 10.953 12.992 11.969 1 98.69 155 ILE B CA 1
ATOM 3503 C C . ILE B 1 155 ? 11.852 11.891 11.422 1 98.69 155 ILE B C 1
ATOM 3505 O O . ILE B 1 155 ? 12.352 11.055 12.172 1 98.69 155 ILE B O 1
ATOM 3509 N N . ALA B 1 156 ? 12.078 11.883 10.109 1 98.81 156 ALA B N 1
ATOM 3510 C CA . ALA B 1 156 ? 12.93 10.883 9.477 1 98.81 156 ALA B CA 1
ATOM 3511 C C . ALA B 1 156 ? 14.328 10.883 10.086 1 98.81 156 ALA B C 1
ATOM 3513 O O . ALA B 1 156 ? 14.852 9.828 10.461 1 98.81 156 ALA B O 1
ATOM 3514 N N . SER B 1 157 ? 14.875 12.078 10.203 1 98.56 157 SER B N 1
ATOM 3515 C CA . SER B 1 157 ? 16.219 12.211 10.75 1 98.56 157 SER B CA 1
ATOM 3516 C C . SER B 1 157 ? 16.281 11.734 12.195 1 98.56 157 SER B C 1
ATOM 3518 O O . SER B 1 157 ? 17.141 10.93 12.555 1 98.56 157 SER B O 1
ATOM 3520 N N . LEU B 1 158 ? 15.367 12.164 13 1 98.38 158 LEU B N 1
ATOM 3521 C CA . LEU B 1 158 ? 15.344 11.859 14.43 1 98.38 158 LEU B CA 1
ATOM 3522 C C . LEU B 1 158 ? 15.117 10.367 14.664 1 98.38 158 LEU B C 1
ATOM 3524 O O . LEU B 1 158 ? 15.609 9.805 15.641 1 98.38 158 LEU B O 1
ATOM 3528 N N . MET B 1 159 ? 14.445 9.734 13.695 1 98.31 159 MET B N 1
ATOM 3529 C CA . MET B 1 159 ? 14.117 8.32 13.875 1 98.31 159 MET B CA 1
ATOM 3530 C C . MET B 1 159 ? 15.141 7.434 13.172 1 98.31 159 MET B C 1
ATOM 3532 O O . MET B 1 159 ? 14.961 6.219 13.086 1 98.31 159 MET B O 1
ATOM 3536 N N . GLY B 1 160 ? 16.109 8 12.625 1 98.38 160 GLY B N 1
ATOM 3537 C CA . GLY B 1 160 ? 17.266 7.242 12.195 1 98.38 160 GLY B CA 1
ATOM 3538 C C . GLY B 1 160 ? 17.234 6.875 10.727 1 98.38 160 GLY B C 1
ATOM 3539 O O . GLY B 1 160 ? 17.922 5.953 10.289 1 98.38 160 GLY B O 1
ATOM 3540 N N . ALA B 1 161 ? 16.422 7.531 9.938 1 98.69 161 ALA B N 1
ATOM 3541 C CA . ALA B 1 161 ? 16.453 7.332 8.484 1 98.69 161 ALA B CA 1
ATOM 3542 C C . ALA B 1 161 ? 17.781 7.766 7.895 1 98.69 161 ALA B C 1
ATOM 3544 O O . ALA B 1 161 ? 18.359 8.781 8.305 1 98.69 161 ALA B O 1
ATOM 3545 N N . ARG B 1 162 ? 18.266 7.035 6.922 1 98.19 162 ARG B N 1
ATOM 3546 C CA . ARG B 1 162 ? 19.531 7.379 6.266 1 98.19 162 ARG B CA 1
ATOM 3547 C C . ARG B 1 162 ? 19.594 6.777 4.867 1 98.19 162 ARG B C 1
ATOM 3549 O O . ARG B 1 162 ? 19.516 5.559 4.707 1 98.19 162 ARG B O 1
ATOM 3556 N N . PRO B 1 163 ? 19.781 7.57 3.883 1 98.62 163 PRO B N 1
ATOM 3557 C CA . PRO B 1 163 ? 19.812 9.031 3.898 1 98.62 163 PRO B CA 1
ATOM 3558 C C . PRO B 1 163 ? 18.406 9.656 3.912 1 98.62 163 PRO B C 1
ATOM 3560 O O . PRO B 1 163 ? 17.453 9.016 3.477 1 98.62 163 PRO B O 1
ATOM 3563 N N . VAL B 1 164 ? 18.344 10.773 4.43 1 98.81 164 VAL B N 1
ATOM 3564 C CA . VAL B 1 164 ? 17.188 11.641 4.242 1 98.81 164 VAL B CA 1
ATOM 3565 C C . VAL B 1 164 ? 17.438 12.578 3.061 1 98.81 164 VAL B C 1
ATOM 3567 O O . VAL B 1 164 ? 18.312 13.438 3.115 1 98.81 164 VAL B O 1
ATOM 3570 N N . ILE B 1 165 ? 16.672 12.391 2.027 1 98.69 165 ILE B N 1
ATOM 3571 C CA . ILE B 1 165 ? 16.812 13.133 0.781 1 98.69 165 ILE B CA 1
ATOM 3572 C C . ILE B 1 165 ? 15.664 14.117 0.629 1 98.69 165 ILE B C 1
ATOM 3574 O O . ILE B 1 165 ? 14.5 13.758 0.833 1 98.69 165 ILE B O 1
ATOM 3578 N N . ALA B 1 166 ? 15.969 15.375 0.335 1 97.94 166 ALA B N 1
ATOM 3579 C CA . ALA B 1 166 ? 14.961 16.422 0.134 1 97.94 166 ALA B CA 1
ATOM 3580 C C . ALA B 1 166 ? 15.039 16.984 -1.281 1 97.94 166 ALA B C 1
ATOM 3582 O O . ALA B 1 166 ? 16.125 17.266 -1.788 1 97.94 166 ALA B O 1
ATOM 3583 N N . SER B 1 167 ? 13.914 17.094 -1.879 1 96.38 167 SER B N 1
ATOM 3584 C CA . SER B 1 167 ? 13.859 17.641 -3.227 1 96.38 167 SER B CA 1
ATOM 3585 C C . SER B 1 167 ? 13.031 18.922 -3.262 1 96.38 167 SER B C 1
ATOM 3587 O O . SER B 1 167 ? 11.969 19 -2.635 1 96.38 167 SER B O 1
ATOM 3589 N N . SER B 1 168 ? 13.531 19.922 -3.879 1 92 168 SER B N 1
ATOM 3590 C CA . SER B 1 168 ? 12.859 21.203 -4.102 1 92 168 SER B CA 1
ATOM 3591 C C . SER B 1 168 ? 13.289 21.828 -5.426 1 92 168 SER B C 1
ATOM 3593 O O . SER B 1 168 ? 14.398 21.578 -5.906 1 92 168 SER B O 1
ATOM 3595 N N . ARG B 1 169 ? 12.453 22.656 -6.02 1 91.62 169 ARG B N 1
ATOM 3596 C CA . ARG B 1 169 ? 12.789 23.359 -7.262 1 91.62 169 ARG B CA 1
ATOM 3597 C C . ARG B 1 169 ? 13.594 24.625 -6.98 1 91.62 169 ARG B C 1
ATOM 3599 O O . ARG B 1 169 ? 14.094 25.266 -7.906 1 91.62 169 ARG B O 1
ATOM 3606 N N . SER B 1 170 ? 13.664 24.953 -5.707 1 89.5 170 SER B N 1
ATOM 3607 C CA . SER B 1 170 ? 14.375 26.172 -5.305 1 89.5 170 SER B CA 1
ATOM 3608 C C . SER B 1 170 ? 15.648 25.828 -4.531 1 89.5 170 SER B C 1
ATOM 3610 O O . SER B 1 170 ? 15.586 25.297 -3.424 1 89.5 170 SER B O 1
ATOM 3612 N N . ALA B 1 171 ? 16.703 26.219 -5.094 1 90.81 171 ALA B N 1
ATOM 3613 C CA . ALA B 1 171 ? 17.984 26 -4.418 1 90.81 171 ALA B CA 1
ATOM 3614 C C . ALA B 1 171 ? 18.031 26.766 -3.092 1 90.81 171 ALA B C 1
ATOM 3616 O O . ALA B 1 171 ? 18.562 26.25 -2.104 1 90.81 171 ALA B O 1
ATOM 3617 N N . ALA B 1 172 ? 17.453 27.922 -3.117 1 90.94 172 ALA B N 1
ATOM 3618 C CA . ALA B 1 172 ? 17.438 28.75 -1.924 1 90.94 172 ALA B CA 1
ATOM 3619 C C . ALA B 1 172 ? 16.656 28.094 -0.796 1 90.94 172 ALA B C 1
ATOM 3621 O O . ALA B 1 172 ? 17.078 28.125 0.362 1 90.94 172 ALA B O 1
ATOM 3622 N N . LYS B 1 173 ? 15.547 27.5 -1.11 1 89.31 173 LYS B N 1
ATOM 3623 C CA . LYS B 1 173 ? 14.734 26.828 -0.103 1 89.31 173 LYS B CA 1
ATOM 3624 C C . LYS B 1 173 ? 15.414 25.562 0.396 1 89.31 173 LYS B C 1
ATOM 3626 O O . LYS B 1 173 ? 15.367 25.25 1.588 1 89.31 173 LYS B O 1
ATOM 3631 N N . LEU B 1 174 ? 16.047 24.891 -0.54 1 92.06 174 LEU B N 1
ATOM 3632 C CA . LEU B 1 174 ? 16.766 23.688 -0.162 1 92.06 174 LEU B CA 1
ATOM 3633 C C . LEU B 1 174 ? 17.875 24 0.837 1 92.06 174 LEU B C 1
ATOM 3635 O O . LEU B 1 174 ? 18.047 23.281 1.825 1 92.06 174 LEU B O 1
ATOM 3639 N N . ASP B 1 175 ? 18.578 25.094 0.611 1 92.38 175 ASP B N 1
ATOM 3640 C CA . ASP B 1 175 ? 19.656 25.516 1.498 1 92.38 175 ASP B CA 1
ATOM 3641 C C . ASP B 1 175 ? 19.125 25.797 2.904 1 92.38 175 ASP B C 1
ATOM 3643 O O . ASP B 1 175 ? 19.812 25.531 3.893 1 92.38 175 ASP B O 1
ATOM 3647 N N . LYS B 1 176 ? 17.922 26.25 2.926 1 89.12 176 LYS B N 1
ATOM 3648 C CA . LYS B 1 176 ? 17.328 26.609 4.211 1 89.12 176 LYS B CA 1
ATOM 3649 C C . LYS B 1 176 ? 16.922 25.359 4.996 1 89.12 176 LYS B C 1
ATOM 3651 O O . LYS B 1 176 ? 16.875 25.391 6.227 1 89.12 176 LYS B O 1
ATOM 3656 N N . ILE B 1 177 ? 16.672 24.281 4.266 1 92 177 ILE B N 1
ATOM 3657 C CA . ILE B 1 177 ? 16.062 23.172 4.977 1 92 177 ILE B CA 1
ATOM 3658 C C . ILE B 1 177 ? 17.125 22.109 5.301 1 92 177 ILE B C 1
ATOM 3660 O O . ILE B 1 177 ? 16.859 21.156 6.035 1 92 177 ILE B O 1
ATOM 3664 N N . ILE B 1 178 ? 18.328 22.281 4.844 1 91.12 178 ILE B N 1
ATOM 3665 C CA . ILE B 1 178 ? 19.406 21.344 5.09 1 91.12 178 ILE B CA 1
ATOM 3666 C C . ILE B 1 178 ? 19.609 21.172 6.594 1 91.12 178 ILE B C 1
ATOM 3668 O O . ILE B 1 178 ? 19.875 20.062 7.062 1 91.12 178 ILE B O 1
ATOM 3672 N N . GLN B 1 179 ? 19.406 22.188 7.328 1 91.62 179 GLN B N 1
ATOM 3673 C CA . GLN B 1 179 ? 19.672 22.203 8.766 1 91.62 179 GLN B CA 1
ATOM 3674 C C . GLN B 1 179 ? 18.656 21.328 9.508 1 91.62 179 GLN B C 1
ATOM 3676 O O . GLN B 1 179 ? 18.859 21 10.68 1 91.62 179 GLN B O 1
ATOM 3681 N N . PHE B 1 180 ? 17.656 20.922 8.867 1 93.62 180 PHE B N 1
ATOM 3682 C CA . PHE B 1 180 ? 16.594 20.188 9.547 1 93.62 180 PHE B CA 1
ATOM 3683 C C . PHE B 1 180 ? 16.828 18.688 9.461 1 93.62 180 PHE B C 1
ATOM 3685 O O . PHE B 1 180 ? 16 17.891 9.914 1 93.62 180 PHE B O 1
ATOM 3692 N N . GLY B 1 181 ? 17.969 18.234 8.914 1 95.88 181 GLY B N 1
ATOM 3693 C CA . GLY B 1 181 ? 18.297 16.828 8.93 1 95.88 181 GLY B CA 1
ATOM 3694 C C . GLY B 1 181 ? 18.422 16.219 7.543 1 95.88 181 GLY B C 1
ATOM 3695 O O . GLY B 1 181 ? 18.375 15 7.387 1 95.88 181 GLY B O 1
ATOM 3696 N N . VAL B 1 182 ? 18.609 17.047 6.59 1 97.44 182 VAL B N 1
ATOM 3697 C CA . VAL B 1 182 ? 18.75 16.578 5.215 1 97.44 182 VAL B CA 1
ATOM 3698 C C . VAL B 1 182 ? 20.172 16.062 4.977 1 97.44 182 VAL B C 1
ATOM 3700 O O . VAL B 1 182 ? 21.141 16.75 5.289 1 97.44 182 VAL B O 1
ATOM 3703 N N . ASP B 1 183 ? 20.266 14.875 4.469 1 97.94 183 ASP B N 1
ATOM 3704 C CA . ASP B 1 183 ? 21.578 14.328 4.102 1 97.94 183 ASP B CA 1
ATOM 3705 C C . ASP B 1 183 ? 21.938 14.688 2.662 1 97.94 183 ASP B C 1
ATOM 3707 O O . ASP B 1 183 ? 23.094 14.945 2.355 1 97.94 183 ASP B O 1
ATOM 3711 N N . VAL B 1 184 ? 20.938 14.664 1.796 1 97.69 184 VAL B N 1
ATOM 3712 C CA . VAL B 1 184 ? 21.141 14.922 0.374 1 97.69 184 VAL B CA 1
ATOM 3713 C C . VAL B 1 184 ? 20.047 15.836 -0.153 1 97.69 184 VAL B C 1
ATOM 3715 O O . VAL B 1 184 ? 18.859 15.578 0.061 1 97.69 184 VAL B O 1
ATOM 3718 N N . GLY B 1 185 ? 20.438 16.938 -0.727 1 97 185 GLY B N 1
ATOM 3719 C CA . GLY B 1 185 ? 19.5 17.828 -1.394 1 97 185 GLY B CA 1
ATOM 3720 C C . GLY B 1 185 ? 19.484 17.656 -2.9 1 97 185 GLY B C 1
ATOM 3721 O O . GLY B 1 185 ? 20.531 17.484 -3.521 1 97 185 GLY B O 1
ATOM 3722 N N . ILE B 1 186 ? 18.297 17.562 -3.441 1 97.19 186 ILE B N 1
ATOM 3723 C CA . ILE B 1 186 ? 18.125 17.5 -4.887 1 97.19 186 ILE B CA 1
ATOM 3724 C C . ILE B 1 186 ? 17.484 18.781 -5.395 1 97.19 186 ILE B C 1
ATOM 3726 O O . ILE B 1 186 ? 16.344 19.094 -5.039 1 97.19 186 ILE B O 1
ATOM 3730 N N . ASP B 1 187 ? 18.188 19.531 -6.223 1 95.94 187 ASP B N 1
ATOM 3731 C CA . ASP B 1 187 ? 17.594 20.656 -6.938 1 95.94 187 ASP B CA 1
ATOM 3732 C C . ASP B 1 187 ? 16.828 20.188 -8.172 1 95.94 187 ASP B C 1
ATOM 3734 O O . ASP B 1 187 ? 17.391 20.047 -9.25 1 95.94 187 ASP B O 1
ATOM 3738 N N . ALA B 1 188 ? 15.594 20.031 -8.016 1 91.88 188 ALA B N 1
ATOM 3739 C CA . ALA B 1 188 ? 14.742 19.406 -9.031 1 91.88 188 ALA B CA 1
ATOM 3740 C C . ALA B 1 188 ? 14.664 20.281 -10.281 1 91.88 188 ALA B C 1
ATOM 3742 O O . ALA B 1 188 ? 14.18 19.828 -11.32 1 91.88 188 ALA B O 1
ATOM 3743 N N . SER B 1 189 ? 15.125 21.5 -10.203 1 91.5 189 SER B N 1
ATOM 3744 C CA . SER B 1 189 ? 15.164 22.344 -11.391 1 91.5 189 SER B CA 1
ATOM 3745 C C . SER B 1 189 ? 16.375 22.016 -12.266 1 91.5 189 SER B C 1
ATOM 3747 O O . SER B 1 189 ? 16.422 22.391 -13.438 1 91.5 189 SER B O 1
ATOM 3749 N N . GLN B 1 190 ? 1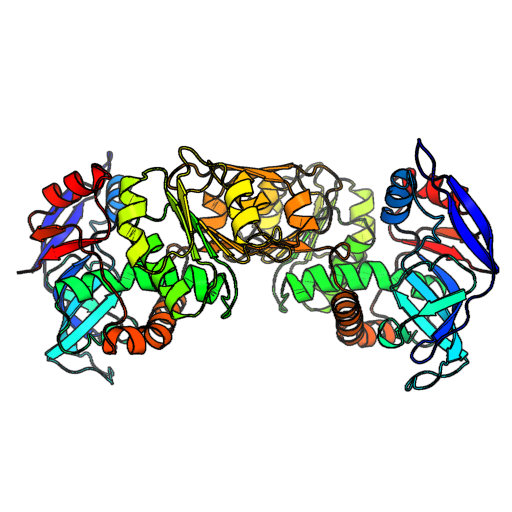7.281 21.359 -11.734 1 94.06 190 GLN B N 1
ATOM 3750 C CA . GLN B 1 190 ? 18.531 21.125 -12.453 1 94.06 190 GLN B CA 1
ATOM 3751 C C . GLN B 1 190 ? 18.844 19.625 -12.523 1 94.06 190 GLN B C 1
ATOM 3753 O O . GLN B 1 190 ? 19.469 19.172 -13.484 1 94.06 190 GLN B O 1
ATOM 3758 N N . ASP B 1 191 ? 18.484 18.984 -11.484 1 93.94 191 ASP B N 1
ATOM 3759 C CA . ASP B 1 191 ? 18.922 17.594 -11.336 1 93.94 191 ASP B CA 1
ATOM 3760 C C . ASP B 1 191 ? 17.812 16.625 -11.719 1 93.94 191 ASP B C 1
ATOM 3762 O O . ASP B 1 191 ? 16.625 16.938 -11.539 1 93.94 191 ASP B O 1
ATOM 3766 N N . ASP B 1 192 ? 18.234 15.531 -12.266 1 96.88 192 ASP B N 1
ATOM 3767 C CA . ASP B 1 192 ? 17.312 14.414 -12.453 1 96.88 192 ASP B CA 1
ATOM 3768 C C . ASP B 1 192 ? 17.109 13.656 -11.148 1 96.88 192 ASP B C 1
ATOM 3770 O O . ASP B 1 192 ? 18.062 13.125 -10.578 1 96.88 192 ASP B O 1
ATOM 3774 N N . GLN B 1 193 ? 15.961 13.555 -10.688 1 97.88 193 GLN B N 1
ATOM 3775 C CA . GLN B 1 193 ? 15.648 12.945 -9.398 1 97.88 193 GLN B CA 1
ATOM 3776 C C . GLN B 1 193 ? 16.125 11.492 -9.352 1 97.88 193 GLN B C 1
ATOM 3778 O O . GLN B 1 193 ? 16.734 11.07 -8.375 1 97.88 193 GLN B O 1
ATOM 3783 N N . VAL B 1 194 ? 15.789 10.711 -10.359 1 98.69 194 VAL B N 1
ATOM 3784 C CA . VAL B 1 194 ? 16.094 9.281 -10.383 1 98.69 194 VAL B CA 1
ATOM 3785 C C . VAL B 1 194 ? 17.594 9.07 -10.258 1 98.69 194 VAL B C 1
ATOM 3787 O O . VAL B 1 194 ? 18.047 8.289 -9.422 1 98.69 194 VAL B O 1
ATOM 3790 N N . GLU B 1 195 ? 18.344 9.773 -11.039 1 98.44 195 GLU B N 1
ATOM 3791 C CA . GLU B 1 195 ? 19.797 9.656 -11 1 98.44 195 GLU B CA 1
ATOM 3792 C C . GLU B 1 195 ? 20.344 10.055 -9.633 1 98.44 195 GLU B C 1
ATOM 3794 O O . GLU B 1 195 ? 21.203 9.359 -9.07 1 98.44 195 GLU B O 1
ATOM 3799 N N . ALA B 1 196 ? 19.891 11.195 -9.117 1 98.19 196 ALA B N 1
ATOM 3800 C CA . ALA B 1 196 ? 20.359 11.688 -7.82 1 98.19 196 ALA B CA 1
ATOM 3801 C C . ALA B 1 196 ? 20.047 10.68 -6.711 1 98.19 196 ALA B C 1
ATOM 3803 O O . ALA B 1 196 ? 20.891 10.438 -5.84 1 98.19 196 ALA B O 1
ATOM 3804 N N . VAL B 1 197 ? 18.875 10.086 -6.723 1 98.62 197 VAL B N 1
ATOM 3805 C CA . VAL B 1 197 ? 18.453 9.125 -5.707 1 98.62 197 VAL B CA 1
ATOM 3806 C C . VAL B 1 197 ? 19.297 7.859 -5.805 1 98.62 197 VAL B C 1
ATOM 3808 O O . VAL B 1 197 ? 19.781 7.348 -4.789 1 98.62 197 VAL B O 1
ATOM 3811 N N . LEU B 1 198 ? 19.469 7.336 -7.027 1 98.56 198 LEU B N 1
ATOM 3812 C CA . LEU B 1 198 ? 20.25 6.125 -7.219 1 98.56 198 LEU B CA 1
ATOM 3813 C C . LEU B 1 198 ? 21.688 6.332 -6.742 1 98.56 198 LEU B C 1
ATOM 3815 O O . LEU B 1 198 ? 22.266 5.453 -6.098 1 98.56 198 LEU B O 1
ATOM 3819 N N . GLN B 1 199 ? 22.203 7.512 -7.047 1 98.19 199 GLN B N 1
ATOM 3820 C CA . GLN B 1 199 ? 23.547 7.832 -6.578 1 98.19 199 GLN B CA 1
ATOM 3821 C C . GLN B 1 199 ? 23.609 7.863 -5.051 1 98.19 199 GLN B C 1
ATOM 3823 O O . GLN B 1 199 ? 24.547 7.336 -4.449 1 98.19 199 GLN B O 1
ATOM 3828 N N . ALA B 1 200 ? 22.609 8.406 -4.441 1 98.31 200 ALA B N 1
ATOM 3829 C CA . ALA B 1 200 ? 22.578 8.602 -2.994 1 98.31 200 ALA B CA 1
ATOM 3830 C C . ALA B 1 200 ? 22.312 7.285 -2.271 1 98.31 200 ALA B C 1
ATOM 3832 O O . ALA B 1 200 ? 22.484 7.188 -1.056 1 98.31 200 ALA B O 1
ATOM 3833 N N . THR B 1 201 ? 21.828 6.23 -2.975 1 98.44 201 THR B N 1
ATOM 3834 C CA . THR B 1 201 ? 21.391 4.996 -2.332 1 98.44 201 THR B CA 1
ATOM 3835 C C . THR B 1 201 ? 22.141 3.795 -2.9 1 98.44 201 THR B C 1
ATOM 3837 O O . THR B 1 201 ? 21.625 2.676 -2.898 1 98.44 201 THR B O 1
ATOM 3840 N N . ASP B 1 202 ? 23.297 4.004 -3.506 1 98 202 ASP B N 1
ATOM 3841 C CA . ASP B 1 202 ? 24.141 2.955 -4.07 1 98 202 ASP B CA 1
ATOM 3842 C C . ASP B 1 202 ? 23.359 2.125 -5.094 1 98 202 ASP B C 1
ATOM 3844 O O . ASP B 1 202 ? 23.391 0.893 -5.051 1 98 202 ASP B O 1
ATOM 3848 N N . ASN B 1 203 ? 22.5 2.812 -5.832 1 98.12 203 ASN B N 1
ATOM 3849 C CA . ASN B 1 203 ? 21.781 2.287 -6.98 1 98.12 203 ASN B CA 1
ATOM 3850 C C . ASN B 1 203 ? 20.625 1.375 -6.547 1 98.12 203 ASN B C 1
ATOM 3852 O O . ASN B 1 203 ? 20.109 0.607 -7.352 1 98.12 203 ASN B O 1
ATOM 3856 N N . LYS B 1 204 ? 20.203 1.4 -5.344 1 97.81 204 LYS B N 1
ATOM 3857 C CA . LYS B 1 204 ? 19.125 0.555 -4.828 1 97.81 204 LYS B CA 1
ATOM 3858 C C . LYS B 1 204 ? 17.766 1.222 -5.012 1 97.81 204 LYS B C 1
ATOM 3860 O O . LYS B 1 204 ? 16.766 0.541 -5.203 1 97.81 204 LYS B O 1
ATOM 3865 N N . GLY B 1 205 ? 17.75 2.588 -4.867 1 98.69 205 GLY B N 1
ATOM 3866 C CA . GLY B 1 205 ? 16.516 3.352 -4.707 1 98.69 205 GLY B CA 1
ATOM 3867 C C . GLY B 1 205 ? 16.172 3.629 -3.258 1 98.69 205 GLY B C 1
ATOM 3868 O O . GLY B 1 205 ? 16.797 3.068 -2.35 1 98.69 205 GLY B O 1
ATOM 3869 N N . VAL B 1 206 ? 15.266 4.488 -3.055 1 98.88 206 VAL B N 1
ATOM 3870 C CA . VAL B 1 206 ? 14.898 4.859 -1.691 1 98.88 206 VAL B CA 1
ATOM 3871 C C . VAL B 1 206 ? 13.812 3.912 -1.173 1 98.88 206 VAL B C 1
ATOM 3873 O O . VAL B 1 206 ? 13.023 3.375 -1.953 1 98.88 206 VAL B O 1
ATOM 3876 N N . ASP B 1 207 ? 13.734 3.746 0.134 1 98.88 207 ASP B N 1
ATOM 3877 C CA . ASP B 1 207 ? 12.773 2.842 0.751 1 98.88 207 ASP B CA 1
ATOM 3878 C C . ASP B 1 207 ? 11.391 3.488 0.844 1 98.88 207 ASP B C 1
ATOM 3880 O O . ASP B 1 207 ? 10.375 2.818 0.664 1 98.88 207 ASP B O 1
ATOM 3884 N N . ILE B 1 208 ? 11.383 4.824 1.159 1 98.94 208 ILE B N 1
ATOM 3885 C CA . ILE B 1 208 ? 10.117 5.527 1.352 1 98.94 208 ILE B CA 1
ATOM 3886 C C . ILE B 1 208 ? 10.164 6.879 0.637 1 98.94 208 ILE B C 1
ATOM 3888 O O . ILE B 1 208 ? 11.172 7.586 0.699 1 98.94 208 ILE B O 1
ATOM 3892 N N . ILE B 1 209 ? 9.141 7.191 -0.062 1 98.94 209 ILE B N 1
ATOM 3893 C CA . ILE B 1 209 ? 8.945 8.539 -0.59 1 98.94 209 ILE B CA 1
ATOM 3894 C C . ILE B 1 209 ? 7.699 9.164 0.035 1 98.94 209 ILE B C 1
ATOM 3896 O O . ILE B 1 209 ? 6.625 8.562 0.03 1 98.94 209 ILE B O 1
ATOM 3900 N N . ILE B 1 210 ? 7.848 10.281 0.633 1 98.81 210 ILE B N 1
ATOM 3901 C CA . ILE B 1 210 ? 6.727 11.125 1.039 1 98.81 210 ILE B CA 1
ATOM 3902 C C . ILE B 1 210 ? 6.496 12.219 -0.006 1 98.81 210 ILE B C 1
ATOM 3904 O O . ILE B 1 210 ? 7.359 13.07 -0.217 1 98.81 210 ILE B O 1
ATOM 3908 N N . ASP B 1 211 ? 5.34 12.172 -0.556 1 97.69 211 ASP B N 1
ATOM 3909 C CA . ASP B 1 211 ? 5.098 12.992 -1.739 1 97.69 211 ASP B CA 1
ATOM 3910 C C . ASP B 1 211 ? 4.012 14.031 -1.47 1 97.69 211 ASP B C 1
ATOM 3912 O O . ASP B 1 211 ? 2.877 13.688 -1.14 1 97.69 211 ASP B O 1
ATOM 3916 N N . THR B 1 212 ? 4.363 15.297 -1.653 1 93.75 212 THR B N 1
ATOM 3917 C CA . THR B 1 212 ? 3.396 16.375 -1.524 1 93.75 212 THR B CA 1
ATOM 3918 C C . THR B 1 212 ? 3.125 17.031 -2.879 1 93.75 212 THR B C 1
ATOM 3920 O O . THR B 1 212 ? 2.299 17.938 -2.984 1 93.75 212 THR B O 1
ATOM 3923 N N . VAL B 1 213 ? 3.727 16.547 -3.951 1 93.62 213 VAL B N 1
ATOM 3924 C CA . VAL B 1 213 ? 3.697 17.203 -5.246 1 93.62 213 VAL B CA 1
ATOM 3925 C C . VAL B 1 213 ? 2.693 16.516 -6.164 1 93.62 213 VAL B C 1
ATOM 3927 O O . VAL B 1 213 ? 1.855 17.172 -6.785 1 93.62 213 VAL B O 1
ATOM 3930 N N . GLY B 1 214 ? 2.818 15.203 -6.266 1 95.94 214 GLY B N 1
ATOM 3931 C CA . GLY B 1 214 ? 1.871 14.438 -7.059 1 95.94 214 GLY B CA 1
ATOM 3932 C C . GLY B 1 214 ? 2.33 14.227 -8.484 1 95.94 214 GLY B C 1
ATOM 3933 O O . GLY B 1 214 ? 3.455 13.781 -8.727 1 95.94 214 GLY B O 1
ATOM 3934 N N . GLY B 1 215 ? 1.502 14.562 -9.461 1 95.69 215 GLY B N 1
ATOM 3935 C CA . GLY B 1 215 ? 1.563 14.211 -10.867 1 95.69 215 GLY B CA 1
ATOM 3936 C C . GLY B 1 215 ? 2.928 14.453 -11.484 1 95.69 215 GLY B C 1
ATOM 3937 O O . GLY B 1 215 ? 3.537 13.531 -12.039 1 95.69 215 GLY B O 1
ATOM 3938 N N . PRO B 1 216 ? 3.514 15.633 -11.359 1 95.19 216 PRO B N 1
ATOM 3939 C CA . PRO B 1 216 ? 4.723 16 -12.094 1 95.19 216 PRO B CA 1
ATOM 3940 C C . PRO B 1 216 ? 5.926 15.141 -11.727 1 95.19 216 PRO B C 1
ATOM 3942 O O . PRO B 1 216 ? 6.863 15.008 -12.516 1 95.19 216 PRO B O 1
ATOM 3945 N N . VAL B 1 217 ? 5.875 14.523 -10.539 1 96.81 217 VAL B N 1
ATOM 3946 C CA . VAL B 1 217 ? 7.055 13.789 -10.102 1 96.81 217 VAL B CA 1
ATOM 3947 C C . VAL B 1 217 ? 6.703 12.305 -9.93 1 96.81 217 VAL B C 1
ATOM 3949 O O . VAL B 1 217 ? 7.555 11.5 -9.555 1 96.81 217 VAL B O 1
ATOM 3952 N N . PHE B 1 218 ? 5.523 11.914 -10.227 1 98.25 218 PHE B N 1
ATOM 3953 C CA . PHE B 1 218 ? 5.008 10.586 -9.922 1 98.25 218 PHE B CA 1
ATOM 3954 C C . PHE B 1 218 ? 5.844 9.516 -10.609 1 98.25 218 PHE B C 1
ATOM 3956 O O . PHE B 1 218 ? 6.305 8.57 -9.961 1 98.25 218 PHE B O 1
ATOM 3963 N N . GLU B 1 219 ? 6.043 9.617 -11.883 1 97.94 219 GLU B N 1
ATOM 3964 C CA . GLU B 1 219 ? 6.801 8.617 -12.625 1 97.94 219 GLU B CA 1
ATOM 3965 C C . GLU B 1 219 ? 8.234 8.516 -12.109 1 97.94 219 GLU B C 1
ATOM 3967 O O . GLU B 1 219 ? 8.773 7.418 -11.984 1 97.94 219 GLU B O 1
ATOM 3972 N N . ALA B 1 220 ? 8.859 9.672 -11.875 1 98.12 220 ALA B N 1
ATOM 3973 C CA . ALA B 1 220 ? 10.203 9.68 -11.297 1 98.12 220 ALA B CA 1
ATOM 3974 C C . ALA B 1 220 ? 10.203 9.023 -9.914 1 98.12 220 ALA B C 1
ATOM 3976 O O . ALA B 1 220 ? 11.164 8.336 -9.555 1 98.12 220 ALA B O 1
ATOM 3977 N N . ASN B 1 221 ? 9.156 9.273 -9.094 1 98.69 221 ASN B N 1
ATOM 3978 C CA . ASN B 1 221 ? 9.023 8.617 -7.797 1 98.69 221 ASN B CA 1
ATOM 3979 C C . ASN B 1 221 ? 9.023 7.102 -7.934 1 98.69 221 ASN B C 1
ATOM 3981 O O . ASN B 1 221 ? 9.766 6.41 -7.23 1 98.69 221 ASN B O 1
ATOM 3985 N N . MET B 1 222 ? 8.266 6.613 -8.875 1 98.62 222 MET B N 1
ATOM 3986 C CA . MET B 1 222 ? 8.18 5.172 -9.094 1 98.62 222 MET B CA 1
ATOM 3987 C C . MET B 1 222 ? 9.547 4.59 -9.43 1 98.62 222 MET B C 1
ATOM 3989 O O . MET B 1 222 ? 9.914 3.531 -8.922 1 98.62 222 MET B O 1
ATOM 3993 N N . LYS B 1 223 ? 10.25 5.254 -10.242 1 98.62 223 LYS B N 1
ATOM 3994 C CA . LYS B 1 223 ? 11.562 4.797 -10.688 1 98.62 223 LYS B CA 1
ATOM 3995 C C . LYS B 1 223 ? 12.594 4.91 -9.562 1 98.62 223 LYS B C 1
ATOM 3997 O O . LYS B 1 223 ? 13.578 4.164 -9.539 1 98.62 223 LYS B O 1
ATOM 4002 N N . SER B 1 224 ? 12.375 5.801 -8.617 1 98.81 224 SER B N 1
ATOM 4003 C CA . SER B 1 224 ? 13.336 6.109 -7.566 1 98.81 224 SER B CA 1
ATOM 4004 C C . SER B 1 224 ? 13.195 5.145 -6.395 1 98.81 224 SER B C 1
ATOM 4006 O O . SER B 1 224 ? 14.055 5.109 -5.508 1 98.81 224 SER B O 1
ATOM 4008 N N . LEU B 1 225 ? 12.133 4.379 -6.379 1 98.88 225 LEU B N 1
ATOM 4009 C CA . LEU B 1 225 ? 11.859 3.504 -5.242 1 98.88 225 LEU B CA 1
ATOM 4010 C C . LEU B 1 225 ? 12.641 2.201 -5.363 1 98.88 225 LEU B C 1
ATOM 4012 O O . LEU B 1 225 ? 12.789 1.657 -6.457 1 98.88 225 LEU B O 1
ATOM 4016 N N . ALA B 1 226 ? 13.109 1.697 -4.23 1 98.81 226 ALA B N 1
ATOM 4017 C CA . ALA B 1 226 ? 13.703 0.368 -4.137 1 98.81 226 ALA B CA 1
ATOM 4018 C C . ALA B 1 226 ? 12.641 -0.719 -4.207 1 98.81 226 ALA B C 1
ATOM 4020 O O . ALA B 1 226 ? 11.445 -0.432 -4.105 1 98.81 226 ALA B O 1
ATOM 4021 N N . VAL B 1 227 ? 13.055 -1.962 -4.438 1 98.62 227 VAL B N 1
ATOM 4022 C CA . VAL B 1 227 ? 12.148 -3.096 -4.309 1 98.62 227 VAL B CA 1
ATOM 4023 C C . VAL B 1 227 ? 11.484 -3.068 -2.936 1 98.62 227 VAL B C 1
ATOM 4025 O O . VAL B 1 227 ? 12.148 -2.852 -1.92 1 98.62 227 VAL B O 1
ATOM 4028 N N . LYS B 1 228 ? 10.188 -3.178 -2.883 1 98.5 228 LYS B N 1
ATOM 4029 C CA . LYS B 1 228 ? 9.359 -3.139 -1.682 1 98.5 228 LYS B CA 1
ATOM 4030 C C . LYS B 1 228 ? 9.219 -1.712 -1.156 1 98.5 228 LYS B C 1
ATOM 4032 O O . LYS B 1 228 ? 8.836 -1.505 -0.004 1 98.5 228 LYS B O 1
ATOM 4037 N N . GLY B 1 229 ? 9.602 -0.707 -2.004 1 98.81 229 GLY B N 1
ATOM 4038 C CA . GLY B 1 229 ? 9.469 0.688 -1.611 1 98.81 229 GLY B CA 1
ATOM 4039 C C . GLY B 1 229 ? 8.031 1.111 -1.382 1 98.81 229 GLY B C 1
ATOM 4040 O O . GLY B 1 229 ? 7.109 0.514 -1.938 1 98.81 229 GLY B O 1
ATOM 4041 N N . ARG B 1 230 ? 7.844 2.152 -0.574 1 98.88 230 ARG B N 1
ATOM 4042 C CA . ARG B 1 230 ? 6.539 2.732 -0.275 1 98.88 230 ARG B CA 1
ATOM 4043 C C . ARG B 1 230 ? 6.477 4.195 -0.705 1 98.88 230 ARG B C 1
ATOM 4045 O O . ARG B 1 230 ? 7.355 4.988 -0.352 1 98.88 230 ARG B O 1
ATOM 4052 N N . LEU B 1 231 ? 5.543 4.492 -1.48 1 98.94 231 LEU B N 1
ATOM 4053 C CA . LEU B 1 231 ? 5.223 5.879 -1.806 1 98.94 231 LEU B CA 1
ATOM 4054 C C . LEU B 1 231 ? 3.979 6.336 -1.05 1 98.94 231 LEU B C 1
ATOM 4056 O O . LEU B 1 231 ? 2.895 5.781 -1.232 1 98.94 231 LEU B O 1
ATOM 4060 N N . VAL B 1 232 ? 4.102 7.297 -0.216 1 98.88 232 VAL B N 1
ATOM 4061 C CA . VAL B 1 232 ? 2.99 7.852 0.547 1 98.88 232 VAL B CA 1
ATOM 4062 C C . VAL B 1 232 ? 2.643 9.242 0.017 1 98.88 232 VAL B C 1
ATOM 4064 O O . VAL B 1 232 ? 3.449 10.172 0.111 1 98.88 232 VAL B O 1
ATOM 4067 N N . ASN B 1 233 ? 1.512 9.367 -0.545 1 98.38 233 ASN B N 1
ATOM 4068 C CA . ASN B 1 233 ? 1.034 10.625 -1.095 1 98.38 233 ASN B CA 1
ATOM 4069 C C . ASN B 1 233 ? 0.146 11.375 -0.1 1 98.38 233 ASN B C 1
ATOM 4071 O O . ASN B 1 233 ? -0.876 10.844 0.341 1 98.38 233 ASN B O 1
ATOM 4075 N N . ILE B 1 234 ? 0.472 12.586 0.213 1 95.56 234 ILE B N 1
ATOM 4076 C CA . ILE B 1 234 ? -0.282 13.312 1.226 1 95.56 234 ILE B CA 1
ATOM 4077 C C . ILE B 1 234 ? -0.899 14.562 0.606 1 95.56 234 ILE B C 1
ATOM 4079 O O . ILE B 1 234 ? -1.729 15.227 1.23 1 95.56 234 ILE B O 1
ATOM 4083 N N . ALA B 1 235 ? -0.398 14.992 -0.607 1 91.19 235 ALA B N 1
ATOM 4084 C CA . ALA B 1 235 ? -0.908 16.172 -1.298 1 91.19 235 ALA B CA 1
ATOM 4085 C C . ALA B 1 235 ? -0.61 16.109 -2.793 1 91.19 235 ALA B C 1
ATOM 4087 O O . ALA B 1 235 ? -0.053 15.117 -3.277 1 91.19 235 ALA B O 1
ATOM 4088 N N . ARG B 1 236 ? -1.129 17.031 -3.523 1 92.06 236 ARG B N 1
ATOM 4089 C CA . ARG B 1 236 ? -0.976 17.125 -4.969 1 92.06 236 ARG B CA 1
ATOM 4090 C C . ARG B 1 236 ? -0.757 18.578 -5.398 1 92.06 236 ARG B C 1
ATOM 4092 O O . ARG B 1 236 ? -1.489 19.094 -6.242 1 92.06 236 ARG B O 1
ATOM 4099 N N . LEU B 1 237 ? 0.277 19.141 -4.906 1 83.69 237 LEU B N 1
ATOM 4100 C CA . LEU B 1 237 ? 0.562 20.547 -5.152 1 83.69 237 LEU B CA 1
ATOM 4101 C C . LEU B 1 237 ? 0.739 20.812 -6.645 1 83.69 237 LEU B C 1
ATOM 4103 O O . LEU B 1 237 ? 0.488 21.922 -7.113 1 83.69 237 LEU B O 1
ATOM 4107 N N . GLY B 1 238 ? 1.149 19.844 -7.398 1 85.75 238 GLY B N 1
ATOM 4108 C CA . GLY B 1 238 ? 1.335 19.984 -8.836 1 85.75 238 GLY B CA 1
ATOM 4109 C C . GLY B 1 238 ? 0.124 19.562 -9.641 1 85.75 238 GLY B C 1
ATOM 4110 O O . GLY B 1 238 ? -0.502 20.375 -10.32 1 85.75 238 GLY B O 1
ATOM 4111 N N . SER B 1 239 ? -0.125 18.344 -9.641 1 92.56 239 SER B N 1
ATOM 4112 C CA . SER B 1 239 ? -1.266 17.75 -10.336 1 92.56 239 SER B CA 1
ATOM 4113 C C . SER B 1 239 ? -1.723 16.469 -9.656 1 92.56 239 SER B C 1
ATOM 4115 O O . SER B 1 239 ? -0.951 15.828 -8.938 1 92.56 239 SER B O 1
ATOM 4117 N N . ALA B 1 240 ? -2.945 16.156 -10.008 1 94.94 240 ALA B N 1
ATOM 4118 C CA . ALA B 1 240 ? -3.537 14.992 -9.367 1 94.94 240 ALA B CA 1
ATOM 4119 C C . ALA B 1 240 ? -3.531 13.789 -10.312 1 94.94 240 ALA B C 1
ATOM 4121 O O . ALA B 1 240 ? -4.047 12.727 -9.969 1 94.94 240 ALA B O 1
ATOM 4122 N N . THR B 1 241 ? -2.99 13.938 -11.414 1 96.5 241 THR B N 1
ATOM 4123 C CA . THR B 1 241 ? -3.035 12.852 -12.383 1 96.5 241 THR B CA 1
ATOM 4124 C C . THR B 1 241 ? -1.638 12.531 -12.906 1 96.5 241 THR B C 1
ATOM 4126 O O . THR B 1 241 ? -0.787 13.422 -13 1 96.5 241 THR B O 1
ATOM 4129 N N . ALA B 1 242 ? -1.408 11.328 -13.172 1 97.19 242 ALA B N 1
ATOM 4130 C CA . ALA B 1 242 ? -0.151 10.852 -13.742 1 97.19 242 ALA B CA 1
ATOM 4131 C C . ALA B 1 242 ? -0.347 9.531 -14.477 1 97.19 242 ALA B C 1
ATOM 4133 O O . ALA B 1 242 ? -1.454 8.992 -14.516 1 97.19 242 ALA B O 1
ATOM 4134 N N . GLN B 1 243 ? 0.651 9.156 -15.164 1 97.5 243 GLN B N 1
ATOM 4135 C CA . GLN B 1 243 ? 0.672 7.809 -15.734 1 97.5 243 GLN B CA 1
ATOM 4136 C C . GLN B 1 243 ? 1.325 6.816 -14.773 1 97.5 243 GLN B C 1
ATOM 4138 O O . GLN B 1 243 ? 2.355 7.117 -14.172 1 97.5 243 GLN B O 1
ATOM 4143 N N . ILE B 1 244 ? 0.705 5.727 -14.594 1 98.19 244 ILE B N 1
ATOM 4144 C CA . ILE B 1 244 ? 1.288 4.695 -13.742 1 98.19 244 ILE B CA 1
ATOM 4145 C C . ILE B 1 244 ? 1.782 3.535 -14.602 1 98.19 244 ILE B C 1
ATOM 4147 O O . ILE B 1 244 ? 1.088 3.096 -15.523 1 98.19 244 ILE B O 1
ATOM 4151 N N . ASP B 1 245 ? 2.963 3.09 -14.383 1 98.25 245 ASP B N 1
ATOM 4152 C CA . ASP B 1 245 ? 3.523 1.862 -14.938 1 98.25 245 ASP B CA 1
ATOM 4153 C C . ASP B 1 245 ? 3.311 0.681 -14 1 98.25 245 ASP B C 1
ATOM 4155 O O . ASP B 1 245 ? 4.055 0.511 -13.031 1 98.25 245 ASP B O 1
ATOM 4159 N N . LEU B 1 246 ? 2.404 -0.167 -14.281 1 98.19 246 LEU B N 1
ATOM 4160 C CA . LEU B 1 246 ? 2.039 -1.292 -13.422 1 98.19 246 LEU B CA 1
ATOM 4161 C C . LEU B 1 246 ? 3.129 -2.359 -13.438 1 98.19 246 LEU B C 1
ATOM 4163 O O . LEU B 1 246 ? 3.195 -3.193 -12.531 1 98.19 246 LEU B O 1
ATOM 4167 N N . ALA B 1 247 ? 3.924 -2.367 -14.477 1 97.06 247 ALA B N 1
ATOM 4168 C CA . ALA B 1 247 ? 5.059 -3.289 -14.484 1 97.06 247 ALA B CA 1
ATOM 4169 C C . ALA B 1 247 ? 6.055 -2.939 -13.383 1 97.06 247 ALA B C 1
ATOM 4171 O O . ALA B 1 247 ? 6.605 -3.83 -12.727 1 97.06 247 ALA B O 1
ATOM 4172 N N . GLN B 1 248 ? 6.25 -1.654 -13.172 1 97.62 248 GLN B N 1
ATOM 4173 C CA . GLN B 1 248 ? 7.141 -1.21 -12.102 1 97.62 248 GLN B CA 1
ATOM 4174 C C . GLN B 1 248 ? 6.543 -1.495 -10.734 1 97.62 248 GLN B C 1
ATOM 4176 O O . GLN B 1 248 ? 7.242 -1.95 -9.828 1 97.62 248 GLN B O 1
ATOM 4181 N N . LEU B 1 249 ? 5.242 -1.171 -10.602 1 98.62 249 LEU B N 1
ATOM 4182 C CA . LEU B 1 249 ? 4.543 -1.485 -9.359 1 98.62 249 LEU B CA 1
ATOM 4183 C C . LEU B 1 249 ? 4.703 -2.959 -9.008 1 98.62 249 LEU B C 1
ATOM 4185 O O . LEU B 1 249 ? 5.051 -3.295 -7.871 1 98.62 249 LEU B O 1
ATOM 4189 N N . TRP B 1 250 ? 4.52 -3.76 -9.992 1 97.62 250 TRP B N 1
ATOM 4190 C CA . TRP B 1 250 ? 4.555 -5.215 -9.875 1 97.62 250 TRP B CA 1
ATOM 4191 C C . TRP B 1 250 ? 5.973 -5.703 -9.609 1 97.62 250 TRP B C 1
ATOM 4193 O O . TRP B 1 250 ? 6.238 -6.328 -8.578 1 97.62 250 TRP B O 1
ATOM 4203 N N . LEU B 1 251 ? 6.922 -5.379 -10.414 1 97 251 LEU B N 1
ATOM 4204 C CA . LEU B 1 251 ? 8.273 -5.922 -10.367 1 97 251 LEU B CA 1
ATOM 4205 C C . LEU B 1 251 ? 9 -5.488 -9.094 1 97 251 LEU B C 1
ATOM 4207 O O . LEU B 1 251 ? 9.742 -6.27 -8.5 1 97 251 LEU B O 1
ATOM 4211 N N . LYS B 1 252 ? 8.727 -4.273 -8.656 1 98.5 252 LYS B N 1
ATOM 4212 C CA . LYS B 1 252 ? 9.398 -3.756 -7.465 1 98.5 252 LYS B CA 1
ATOM 4213 C C . LYS B 1 252 ? 8.586 -4.039 -6.207 1 98.5 252 LYS B C 1
ATOM 4215 O O . LYS B 1 252 ? 9.023 -3.727 -5.094 1 98.5 252 LYS B O 1
ATOM 4220 N N . ARG B 1 253 ? 7.441 -4.59 -6.438 1 98.62 253 ARG B N 1
ATOM 4221 C CA . ARG B 1 253 ? 6.566 -4.875 -5.305 1 98.62 253 ARG B CA 1
ATOM 4222 C C . ARG B 1 253 ? 6.344 -3.631 -4.457 1 98.62 253 ARG B C 1
ATOM 4224 O O . ARG B 1 253 ? 6.492 -3.672 -3.232 1 98.62 253 ARG B O 1
ATOM 4231 N N . LEU B 1 254 ? 5.973 -2.549 -5.109 1 98.88 254 LEU B N 1
ATOM 4232 C CA . LEU B 1 254 ? 5.781 -1.261 -4.453 1 98.88 254 LEU B CA 1
ATOM 4233 C C . LEU B 1 254 ? 4.449 -1.22 -3.713 1 98.88 254 LEU B C 1
ATOM 4235 O O . LEU B 1 254 ? 3.561 -2.031 -3.979 1 98.88 254 LEU B O 1
ATOM 4239 N N . GLN B 1 255 ? 4.34 -0.325 -2.779 1 98.88 255 GLN B N 1
ATOM 4240 C CA . GLN B 1 255 ? 3.08 0.085 -2.168 1 98.88 255 GLN B CA 1
ATOM 4241 C C . GLN B 1 255 ? 2.852 1.585 -2.332 1 98.88 255 GLN B C 1
ATOM 4243 O O . GLN B 1 255 ? 3.668 2.395 -1.889 1 98.88 255 GLN B O 1
ATOM 4248 N N . LEU B 1 256 ? 1.857 1.97 -3.037 1 98.94 256 LEU B N 1
ATOM 4249 C CA . LEU B 1 256 ? 1.397 3.352 -3.125 1 98.94 256 LEU B CA 1
ATOM 4250 C C . LEU B 1 256 ? 0.241 3.602 -2.164 1 98.94 256 LEU B C 1
ATOM 4252 O O . LEU B 1 256 ? -0.77 2.896 -2.203 1 98.94 256 LEU B O 1
ATOM 4256 N N . ILE B 1 257 ? 0.379 4.609 -1.337 1 98.88 257 ILE B N 1
ATOM 4257 C CA . ILE B 1 257 ? -0.524 4.793 -0.207 1 98.88 257 ILE B CA 1
ATOM 4258 C C . ILE B 1 257 ? -1.028 6.234 -0.177 1 98.88 257 ILE B C 1
ATOM 4260 O O . ILE B 1 257 ? -0.238 7.176 -0.267 1 98.88 257 ILE B O 1
ATOM 4264 N N . GLY B 1 258 ? -2.312 6.375 -0.07 1 98.69 258 GLY B N 1
ATOM 4265 C CA . GLY B 1 258 ? -2.889 7.688 0.182 1 98.69 258 GLY B CA 1
ATOM 4266 C C . GLY B 1 258 ? -3.096 7.977 1.656 1 98.69 258 GLY B C 1
ATOM 4267 O O . GLY B 1 258 ? -3.482 7.086 2.42 1 98.69 258 GLY B O 1
ATOM 4268 N N . VAL B 1 259 ? -2.842 9.195 2.037 1 98 259 VAL B N 1
ATOM 4269 C CA . VAL B 1 259 ? -2.996 9.586 3.436 1 98 259 VAL B CA 1
ATOM 4270 C C . VAL B 1 259 ? -3.715 10.93 3.521 1 98 259 VAL B C 1
ATOM 4272 O O . VAL B 1 259 ? -3.33 11.891 2.852 1 98 259 VAL B O 1
ATOM 4275 N N . THR B 1 260 ? -4.73 10.984 4.277 1 96.38 260 THR B N 1
ATOM 4276 C CA . THR B 1 260 ? -5.457 12.227 4.523 1 96.38 260 THR B CA 1
ATOM 4277 C C . THR B 1 260 ? -6.254 12.141 5.824 1 96.38 260 THR B C 1
ATOM 4279 O O . THR B 1 260 ? -6.555 11.047 6.301 1 96.38 260 THR B O 1
ATOM 4282 N N . PHE B 1 261 ? -6.52 13.195 6.359 1 94.94 261 PHE B N 1
ATOM 4283 C CA . PHE B 1 261 ? -7.391 13.234 7.527 1 94.94 261 PHE B CA 1
ATOM 4284 C C . PHE B 1 261 ? -8.844 13.43 7.113 1 94.94 261 PHE B C 1
ATOM 4286 O O . PHE B 1 261 ? -9.758 13.258 7.922 1 94.94 261 PHE B O 1
ATOM 4293 N N . ARG B 1 262 ? -9.078 13.758 5.883 1 92.12 262 ARG B N 1
ATOM 4294 C CA . ARG B 1 262 ? -10.398 14.141 5.395 1 92.12 262 ARG B CA 1
ATOM 4295 C C . ARG B 1 262 ? -11.398 12.992 5.547 1 92.12 262 ARG B C 1
ATOM 4297 O O . ARG B 1 262 ? -12.586 13.227 5.758 1 92.12 262 ARG B O 1
ATOM 4304 N N . THR B 1 263 ? -10.914 11.812 5.457 1 96.19 263 THR B N 1
ATOM 4305 C CA . THR B 1 263 ? -11.82 10.672 5.492 1 96.19 263 THR B CA 1
ATOM 4306 C C . THR B 1 263 ? -11.562 9.805 6.723 1 96.19 263 THR B C 1
ATOM 4308 O O . THR B 1 263 ? -11.883 8.617 6.73 1 96.19 263 THR B O 1
ATOM 4311 N N . ARG B 1 264 ? -10.945 10.367 7.695 1 96.94 264 ARG B N 1
ATOM 4312 C CA . ARG B 1 264 ? -10.75 9.648 8.953 1 96.94 264 ARG B CA 1
ATOM 4313 C C . ARG B 1 264 ? -11.953 9.836 9.875 1 96.94 264 ARG B C 1
ATOM 4315 O O . ARG B 1 264 ? -12.523 10.93 9.945 1 96.94 264 ARG B O 1
ATOM 4322 N N . THR B 1 265 ? -12.25 8.82 10.594 1 97.12 265 THR B N 1
ATOM 4323 C CA . THR B 1 265 ? -13.164 8.961 11.719 1 97.12 265 THR B CA 1
ATOM 4324 C C . THR B 1 265 ? -12.508 9.75 12.852 1 97.12 265 THR B C 1
ATOM 4326 O O . THR B 1 265 ? -11.289 9.914 12.875 1 97.12 265 THR B O 1
ATOM 4329 N N . GLU B 1 266 ? -13.289 10.242 13.695 1 97.25 266 GLU B N 1
ATOM 4330 C CA . GLU B 1 266 ? -12.75 10.953 14.852 1 97.25 266 GLU B CA 1
ATOM 4331 C C . GLU B 1 266 ? -11.812 10.062 15.656 1 97.25 266 GLU B C 1
ATOM 4333 O O . GLU B 1 266 ? -10.758 10.508 16.109 1 97.25 266 GLU B O 1
ATOM 4338 N N . GLN B 1 267 ? -12.195 8.812 15.82 1 97.94 267 GLN B N 1
ATOM 4339 C CA . GLN B 1 267 ? -11.344 7.879 16.547 1 97.94 267 GLN B CA 1
ATOM 4340 C C . GLN B 1 267 ? -9.992 7.707 15.867 1 97.94 267 GLN B C 1
ATOM 4342 O O . GLN B 1 267 ? -8.953 7.691 16.531 1 97.94 267 GLN B O 1
ATOM 4347 N N . GLU B 1 268 ? -9.992 7.586 14.562 1 98 268 GLU B N 1
ATOM 4348 C CA . GLU B 1 268 ? -8.75 7.469 13.797 1 98 268 GLU B CA 1
ATOM 4349 C C . GLU B 1 268 ? -7.887 8.719 13.953 1 98 268 GLU B C 1
ATOM 4351 O O . GLU B 1 268 ? -6.664 8.625 14.086 1 98 268 GLU B O 1
ATOM 4356 N N . ARG B 1 269 ? -8.555 9.828 13.859 1 98 269 ARG B N 1
ATOM 4357 C CA . ARG B 1 269 ? -7.852 11.094 14.039 1 98 269 ARG B CA 1
ATOM 4358 C C . ARG B 1 269 ? -7.164 11.148 15.398 1 98 269 ARG B C 1
ATOM 4360 O O . ARG B 1 269 ? -5.98 11.484 15.484 1 98 269 ARG B O 1
ATOM 4367 N N . LEU B 1 270 ? -7.898 10.781 16.438 1 98.5 270 LEU B N 1
ATOM 4368 C CA . LEU B 1 270 ? -7.363 10.805 17.797 1 98.5 270 LEU B CA 1
ATOM 4369 C C . LEU B 1 270 ? -6.191 9.844 17.938 1 98.5 270 LEU B C 1
ATOM 4371 O O . LEU B 1 270 ? -5.211 10.141 18.625 1 98.5 270 LEU B O 1
ATOM 4375 N N . GLU B 1 271 ? -6.254 8.719 17.281 1 98.62 271 GLU B N 1
ATOM 4376 C CA . GLU B 1 271 ? -5.168 7.746 17.312 1 98.62 271 GLU B CA 1
ATOM 4377 C C . GLU B 1 271 ? -3.9 8.312 16.672 1 98.62 271 GLU B C 1
ATOM 4379 O O . GLU B 1 271 ? -2.793 8.062 17.172 1 98.62 271 GLU B O 1
ATOM 4384 N N . CYS B 1 272 ? -4.074 9.039 15.594 1 98.56 272 CYS B N 1
ATOM 4385 C CA . CYS B 1 272 ? -2.93 9.672 14.953 1 98.56 272 CYS B CA 1
ATOM 4386 C C . CYS B 1 272 ? -2.266 10.68 15.883 1 98.56 272 CYS B C 1
ATOM 4388 O O . CYS B 1 272 ? -1.037 10.734 15.969 1 98.56 272 CYS B O 1
ATOM 4390 N N . ILE B 1 273 ? -3.094 11.43 16.578 1 98.69 273 ILE B N 1
ATOM 4391 C CA . ILE B 1 273 ? -2.59 12.453 17.484 1 98.69 273 ILE B CA 1
ATOM 4392 C C . ILE B 1 273 ? -1.818 11.797 18.625 1 98.69 273 ILE B C 1
ATOM 4394 O O . ILE B 1 273 ? -0.692 12.195 18.938 1 98.69 273 ILE B O 1
ATOM 4398 N N . GLN B 1 274 ? -2.379 10.766 19.172 1 98.69 274 GLN B N 1
ATOM 4399 C CA . GLN B 1 274 ? -1.759 10.07 20.297 1 98.69 274 GLN B CA 1
ATOM 4400 C C . GLN B 1 274 ? -0.472 9.375 19.875 1 98.69 274 GLN B C 1
ATOM 4402 O O . GLN B 1 274 ? 0.505 9.352 20.625 1 98.69 274 GLN B O 1
ATOM 4407 N N . ALA B 1 275 ? -0.447 8.812 18.719 1 98.75 275 ALA B N 1
ATOM 4408 C CA . ALA B 1 275 ? 0.756 8.156 18.203 1 98.75 275 ALA B CA 1
ATOM 4409 C C . ALA B 1 275 ? 1.884 9.164 18 1 98.75 275 ALA B C 1
ATOM 4411 O O . ALA B 1 275 ? 3.027 8.914 18.391 1 98.75 275 ALA B O 1
ATOM 4412 N N . CYS B 1 276 ? 1.554 10.242 17.391 1 98.75 276 CYS B N 1
ATOM 4413 C CA . CYS B 1 276 ? 2.547 11.289 17.188 1 98.75 276 CYS B CA 1
ATOM 4414 C C . CYS B 1 276 ? 3.072 11.812 18.516 1 98.75 276 CYS B C 1
ATOM 4416 O O . CYS B 1 276 ? 4.281 11.977 18.688 1 98.75 276 CYS B O 1
ATOM 4418 N N . ALA B 1 277 ? 2.133 12.07 19.422 1 98.62 277 ALA B N 1
ATOM 4419 C CA . ALA B 1 277 ? 2.525 12.562 20.75 1 98.62 277 ALA B CA 1
ATOM 4420 C C . ALA B 1 277 ? 3.479 11.594 21.438 1 98.62 277 ALA B C 1
ATOM 4422 O O . ALA B 1 277 ? 4.523 12 21.953 1 98.62 277 ALA B O 1
ATOM 4423 N N . ARG B 1 278 ? 3.135 10.336 21.406 1 98.44 278 ARG B N 1
ATOM 4424 C CA . ARG B 1 278 ? 3.955 9.297 22.031 1 98.44 278 ARG B CA 1
ATOM 4425 C C . ARG B 1 278 ? 5.371 9.312 21.469 1 98.44 278 ARG B C 1
ATOM 4427 O O . ARG B 1 278 ? 6.344 9.281 22.219 1 98.44 278 ARG B O 1
ATOM 4434 N N . ASP B 1 279 ? 5.508 9.484 20.234 1 98.5 279 ASP B N 1
ATOM 4435 C CA . ASP B 1 279 ? 6.805 9.312 19.594 1 98.5 279 ASP B CA 1
ATOM 4436 C C . ASP B 1 279 ? 7.598 10.617 19.578 1 98.5 279 ASP B C 1
ATOM 4438 O O . ASP B 1 279 ? 8.828 10.602 19.641 1 98.5 279 ASP B O 1
ATOM 4442 N N . MET B 1 280 ? 6.914 11.773 19.562 1 98.44 280 MET B N 1
ATOM 4443 C CA . MET B 1 280 ? 7.621 13.016 19.266 1 98.44 280 MET B CA 1
ATOM 4444 C C . MET B 1 280 ? 7.824 13.836 20.531 1 98.44 280 MET B C 1
ATOM 4446 O O . MET B 1 280 ? 8.695 14.703 20.594 1 98.44 280 MET B O 1
ATOM 4450 N N . LEU B 1 281 ? 7.047 13.609 21.594 1 98.19 281 LEU B N 1
ATOM 4451 C CA . LEU B 1 281 ? 7.113 14.43 22.797 1 98.19 281 LEU B CA 1
ATOM 4452 C C . LEU B 1 281 ? 8.5 14.367 23.438 1 98.19 281 LEU B C 1
ATOM 4454 O O . LEU B 1 281 ? 9.023 15.383 23.891 1 98.19 281 LEU B O 1
ATOM 4458 N N . PRO B 1 282 ? 9.141 13.148 23.516 1 98 282 PRO B N 1
ATOM 4459 C CA . PRO B 1 282 ? 10.492 13.109 24.078 1 98 282 PRO B CA 1
ATOM 4460 C C . PRO B 1 282 ? 11.469 14.023 23.328 1 98 282 PRO B C 1
ATOM 4462 O O . PRO B 1 282 ? 12.281 14.703 23.953 1 98 282 PRO B O 1
ATOM 4465 N N . PHE B 1 283 ? 11.359 14.078 22.016 1 97.88 283 PHE B N 1
ATOM 4466 C CA . PHE B 1 283 ? 12.234 14.938 21.219 1 97.88 283 PHE B CA 1
ATOM 4467 C C . PHE B 1 283 ? 11.906 16.406 21.453 1 97.88 283 PHE B C 1
ATOM 4469 O O . PHE B 1 283 ? 12.805 17.25 21.484 1 97.88 283 PHE B O 1
ATOM 4476 N N . LEU B 1 284 ? 10.609 16.703 21.547 1 97.12 284 LEU B N 1
ATOM 4477 C CA . LEU B 1 284 ? 10.18 18.062 21.812 1 97.12 284 LEU B CA 1
ATOM 4478 C C . LEU B 1 284 ? 10.711 18.547 23.156 1 97.12 284 LEU B C 1
ATOM 4480 O O . LEU B 1 284 ? 11.242 19.656 23.25 1 97.12 284 LEU B O 1
ATOM 4484 N N . ARG B 1 285 ? 10.633 17.734 24.141 1 97 285 ARG B N 1
ATOM 4485 C CA . ARG B 1 285 ? 11.094 18.062 25.484 1 97 285 ARG B CA 1
ATOM 4486 C C . ARG B 1 285 ? 12.602 18.266 25.516 1 97 285 ARG B C 1
ATOM 4488 O O . ARG B 1 285 ? 13.102 19.094 26.266 1 97 285 ARG B O 1
ATOM 4495 N N . ALA B 1 286 ? 13.281 17.547 24.719 1 97 286 ALA B N 1
ATOM 4496 C CA . ALA B 1 286 ? 14.734 17.609 24.672 1 97 286 ALA B CA 1
ATOM 4497 C C . ALA B 1 286 ? 15.211 18.766 23.781 1 97 286 ALA B C 1
ATOM 4499 O O . ALA B 1 286 ? 16.422 18.969 23.625 1 97 286 ALA B O 1
ATOM 4500 N N . GLY B 1 287 ? 14.297 19.453 23.141 1 95.44 287 GLY B N 1
ATOM 4501 C CA . GLY B 1 287 ? 14.648 20.578 22.297 1 95.44 287 GLY B CA 1
ATOM 4502 C C . GLY B 1 287 ? 15.258 20.172 20.984 1 95.44 287 GLY B C 1
ATOM 4503 O O . GLY B 1 287 ? 16.047 20.922 20.391 1 95.44 287 GLY B O 1
ATOM 4504 N N . ARG B 1 288 ? 14.883 18.969 20.453 1 96.31 288 ARG B N 1
ATOM 4505 C CA . ARG B 1 288 ? 15.516 18.438 19.25 1 96.31 288 ARG B CA 1
ATOM 4506 C C . ARG B 1 288 ? 14.617 18.625 18.031 1 96.31 288 ARG B C 1
ATOM 4508 O O . ARG B 1 288 ? 14.953 18.188 16.938 1 96.31 288 ARG B O 1
ATOM 4515 N N . VAL B 1 289 ? 13.484 19.234 18.234 1 96.94 289 VAL B N 1
ATOM 4516 C CA . VAL B 1 289 ? 12.57 19.547 17.141 1 96.94 289 VAL B CA 1
ATOM 4517 C C . VAL B 1 289 ? 12.57 21.047 16.875 1 96.94 289 VAL B C 1
ATOM 4519 O O . VAL B 1 289 ? 12.445 21.859 17.812 1 96.94 289 VAL B O 1
ATOM 4522 N N . ARG B 1 290 ? 12.727 21.328 15.648 1 93.94 290 ARG B N 1
ATOM 4523 C CA . ARG B 1 290 ? 12.656 22.734 15.234 1 93.94 290 ARG B CA 1
ATOM 4524 C C . ARG B 1 290 ? 11.312 23.031 14.586 1 93.94 290 ARG B C 1
ATOM 4526 O O . ARG B 1 290 ? 10.773 22.219 13.828 1 93.94 290 ARG B O 1
ATOM 4533 N N . LEU B 1 291 ? 10.781 24.141 14.914 1 94.12 291 LEU B N 1
ATOM 4534 C CA . LEU B 1 291 ? 9.508 24.578 14.375 1 94.12 291 LEU B CA 1
ATOM 4535 C C . LEU B 1 291 ? 9.68 25.859 13.547 1 94.12 291 LEU B C 1
ATOM 4537 O O . LEU B 1 291 ? 9.484 26.969 14.055 1 94.12 291 LEU B O 1
ATOM 4541 N N . PRO B 1 292 ? 10.016 25.688 12.32 1 90.62 292 PRO B N 1
ATOM 4542 C CA . PRO B 1 292 ? 10.266 26.891 11.523 1 90.62 292 PRO B CA 1
ATOM 4543 C C . PRO B 1 292 ? 9.023 27.766 11.359 1 90.62 292 PRO B C 1
ATOM 4545 O O . PRO B 1 292 ? 8.016 27.312 10.812 1 90.62 292 PRO B O 1
ATOM 4548 N N . ILE B 1 293 ? 9.141 28.922 11.883 1 95.06 293 ILE B N 1
ATOM 4549 C CA . ILE B 1 293 ? 8.07 29.906 11.781 1 95.06 293 ILE B CA 1
ATOM 4550 C C . ILE B 1 293 ? 8.438 30.953 10.734 1 95.06 293 ILE B C 1
ATOM 4552 O O . ILE B 1 293 ? 9.477 31.609 10.844 1 95.06 293 ILE B O 1
ATOM 4556 N N . ASP B 1 294 ? 7.621 31.031 9.711 1 93.75 294 ASP B N 1
ATOM 4557 C CA . ASP B 1 294 ? 7.859 32.062 8.711 1 93.75 294 ASP B CA 1
ATOM 4558 C C . ASP B 1 294 ? 7.441 33.438 9.227 1 93.75 294 ASP B C 1
ATOM 4560 O O . ASP B 1 294 ? 8.242 34.375 9.234 1 93.75 294 ASP B O 1
ATOM 4564 N N . ARG B 1 295 ? 6.137 33.531 9.711 1 95.38 295 ARG B N 1
ATOM 4565 C CA . ARG B 1 295 ? 5.617 34.812 10.203 1 95.38 295 ARG B CA 1
ATOM 4566 C C . ARG B 1 295 ? 4.395 34.594 11.094 1 95.38 295 ARG B C 1
ATOM 4568 O O . ARG B 1 295 ? 3.773 33.531 11.055 1 95.38 295 ARG B O 1
ATOM 4575 N N . THR B 1 296 ? 4.207 35.656 11.898 1 98.19 296 THR B N 1
ATOM 4576 C CA . THR B 1 296 ? 2.988 35.688 12.703 1 98.19 296 THR B CA 1
ATOM 4577 C C . THR B 1 296 ? 2.059 36.781 12.25 1 98.19 296 THR B C 1
ATOM 4579 O O . THR B 1 296 ? 2.51 37.781 11.688 1 98.19 296 THR B O 1
ATOM 4582 N N . PHE B 1 297 ? 0.833 36.594 12.359 1 98.56 297 PHE B N 1
ATOM 4583 C CA . PHE B 1 297 ? -0.215 37.594 12.195 1 98.56 297 PHE B CA 1
ATOM 4584 C C . PHE B 1 297 ? -1.166 37.562 13.391 1 98.56 297 PHE B C 1
ATOM 4586 O O . PHE B 1 297 ? -1.313 36.562 14.055 1 98.56 297 PHE B O 1
ATOM 4593 N N . ALA B 1 298 ? -1.775 38.75 13.664 1 98.56 298 ALA B N 1
ATOM 4594 C CA . ALA B 1 298 ? -2.943 38.688 14.539 1 98.56 298 ALA B CA 1
ATOM 4595 C C . ALA B 1 298 ? -4.07 37.875 13.898 1 98.56 298 ALA B C 1
ATOM 4597 O O . ALA B 1 298 ? -4.305 38 12.695 1 98.56 298 ALA B O 1
ATOM 4598 N N . MET B 1 299 ? -4.703 37.062 14.703 1 98.38 299 MET B N 1
ATOM 4599 C CA . MET B 1 299 ? -5.824 36.281 14.172 1 98.38 299 MET B CA 1
ATOM 4600 C C . MET B 1 299 ? -6.824 37.188 13.469 1 98.38 299 MET B C 1
ATOM 4602 O O . MET B 1 299 ? -7.426 36.812 12.469 1 98.38 299 MET B O 1
ATOM 4606 N N . THR B 1 300 ? -6.957 38.438 13.945 1 98.06 300 THR B N 1
ATOM 4607 C CA . THR B 1 300 ? -7.902 39.406 13.406 1 98.06 300 THR B CA 1
ATOM 4608 C C . THR B 1 300 ? -7.426 39.938 12.047 1 98.06 300 THR B C 1
ATOM 4610 O O . THR B 1 300 ? -8.188 40.562 11.32 1 98.06 300 THR B O 1
ATOM 4613 N N . ASP B 1 301 ? -6.207 39.688 11.727 1 98.12 301 ASP B N 1
ATOM 4614 C CA . ASP B 1 301 ? -5.656 40.062 10.422 1 98.12 301 ASP B CA 1
ATOM 4615 C C . ASP B 1 301 ? -5.617 38.844 9.484 1 98.12 301 ASP B C 1
ATOM 4617 O O . ASP B 1 301 ? -4.648 38.656 8.742 1 98.12 301 ASP B O 1
ATOM 4621 N N . ILE B 1 302 ? -6.617 38.062 9.555 1 97.94 302 ILE B N 1
ATOM 4622 C CA . ILE B 1 302 ? -6.68 36.781 8.82 1 97.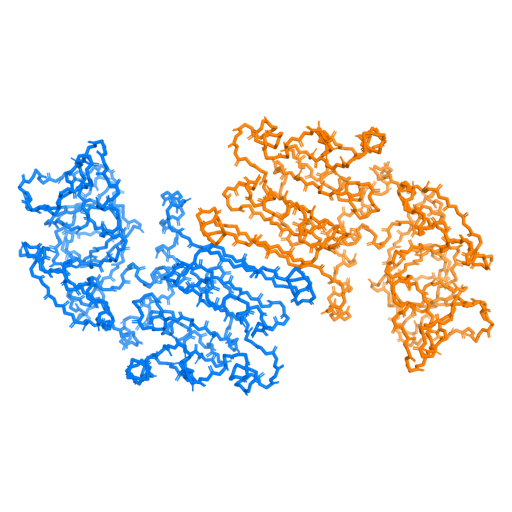94 302 ILE B CA 1
ATOM 4623 C C . ILE B 1 302 ? -6.582 37.062 7.32 1 97.94 302 ILE B C 1
ATOM 4625 O O . ILE B 1 302 ? -5.992 36.25 6.582 1 97.94 302 ILE B O 1
ATOM 4629 N N . ASP B 1 303 ? -7.102 38.156 6.824 1 97.12 303 ASP B N 1
ATOM 4630 C CA . ASP B 1 303 ? -7.039 38.469 5.406 1 97.12 303 ASP B CA 1
ATOM 4631 C C . ASP B 1 303 ? -5.598 38.656 4.945 1 97.12 303 ASP B C 1
ATOM 4633 O O . ASP B 1 303 ? -5.211 38.188 3.881 1 97.12 303 ASP B O 1
ATOM 4637 N N . ALA B 1 304 ? -4.902 39.375 5.75 1 97.62 304 ALA B N 1
ATOM 4638 C CA . ALA B 1 304 ? -3.494 39.594 5.434 1 97.62 304 ALA B CA 1
ATOM 4639 C C . ALA B 1 304 ? -2.719 38.281 5.465 1 97.62 304 ALA B C 1
ATOM 4641 O O . ALA B 1 304 ? -1.847 38.062 4.621 1 97.62 304 ALA B O 1
ATOM 4642 N N . ALA B 1 305 ? -3.002 37.438 6.434 1 97.75 305 ALA B N 1
ATOM 4643 C CA . ALA B 1 305 ? -2.34 36.156 6.551 1 97.75 305 ALA B CA 1
ATOM 4644 C C . ALA B 1 305 ? -2.633 35.281 5.34 1 97.75 305 ALA B C 1
ATOM 4646 O O . ALA B 1 305 ? -1.724 34.656 4.777 1 97.75 305 ALA B O 1
ATOM 4647 N N . HIS B 1 306 ? -3.918 35.219 4.945 1 97.12 306 HIS B N 1
ATOM 4648 C CA . HIS B 1 306 ? -4.312 34.438 3.766 1 97.12 306 HIS B CA 1
ATOM 4649 C C . HIS B 1 306 ? -3.611 34.969 2.514 1 97.12 306 HIS B C 1
ATOM 4651 O O . HIS B 1 306 ? -3.105 34.188 1.71 1 97.12 306 HIS B O 1
ATOM 4657 N N . ALA B 1 307 ? -3.561 36.25 2.338 1 96.81 307 ALA B N 1
ATOM 4658 C CA . ALA B 1 307 ? -2.912 36.875 1.183 1 96.81 307 ALA B CA 1
ATOM 4659 C C . ALA B 1 307 ? -1.431 36.5 1.129 1 96.81 307 ALA B C 1
ATOM 4661 O O . ALA B 1 307 ? -0.896 36.219 0.059 1 96.81 307 ALA B O 1
ATOM 4662 N N . TYR B 1 308 ? -0.882 36.562 2.273 1 96.31 308 TYR B N 1
ATOM 4663 C CA . TYR B 1 308 ? 0.538 36.219 2.348 1 96.31 308 TYR B CA 1
ATOM 4664 C C . TYR B 1 308 ? 0.783 34.781 1.956 1 96.31 308 TYR B C 1
ATOM 4666 O O . TYR B 1 308 ? 1.677 34.469 1.158 1 96.31 308 TYR B O 1
ATOM 4674 N N . MET B 1 309 ? 0.047 33.844 2.502 1 94 309 MET B N 1
ATOM 4675 C CA . MET B 1 309 ? 0.21 32.406 2.189 1 94 309 MET B CA 1
ATOM 4676 C C . MET B 1 309 ? 0.038 32.156 0.695 1 94 309 MET B C 1
ATOM 4678 O O . MET B 1 309 ? 0.745 31.344 0.115 1 94 309 MET B O 1
ATOM 4682 N N . LYS B 1 310 ? -0.845 32.875 0.086 1 93 310 LYS B N 1
ATOM 4683 C CA . LYS B 1 310 ? -1.157 32.688 -1.328 1 93 310 LYS B CA 1
ATOM 4684 C C . LYS B 1 310 ? 0.026 33.094 -2.209 1 93 310 LYS B C 1
ATOM 4686 O O . LYS B 1 310 ? 0.093 32.688 -3.377 1 93 310 LYS B O 1
ATOM 4691 N N . GLN B 1 311 ? 0.911 33.875 -1.623 1 90.19 311 GLN B N 1
ATOM 4692 C CA . GLN B 1 311 ? 2.096 34.25 -2.383 1 90.19 311 GLN B CA 1
ATOM 4693 C C . GLN B 1 311 ? 3.031 33.062 -2.584 1 90.19 311 GLN B C 1
ATOM 4695 O O . GLN B 1 311 ? 3.936 33.125 -3.42 1 90.19 311 GLN B O 1
ATOM 4700 N N . ASP B 1 312 ? 2.875 32 -1.747 1 83.31 312 ASP B N 1
ATOM 4701 C CA . ASP B 1 312 ? 3.631 30.766 -1.85 1 83.31 312 ASP B CA 1
ATOM 4702 C C . ASP B 1 312 ? 5.129 31.031 -1.712 1 83.31 312 ASP B C 1
ATOM 4704 O O . ASP B 1 312 ? 5.934 30.422 -2.428 1 83.31 312 ASP B O 1
ATOM 4708 N N . GLN B 1 313 ? 5.465 31.953 -0.839 1 83.44 313 GLN B N 1
ATOM 4709 C CA . GLN B 1 313 ? 6.867 32.312 -0.681 1 83.44 313 GLN B CA 1
ATOM 4710 C C . GLN B 1 313 ? 7.375 31.938 0.711 1 83.44 313 GLN B C 1
ATOM 4712 O O . GLN B 1 313 ? 8.586 31.938 0.958 1 83.44 313 GLN B O 1
ATOM 4717 N N . HIS B 1 314 ? 6.461 31.578 1.497 1 86.44 314 HIS B N 1
ATOM 4718 C CA . HIS B 1 314 ? 6.859 31.344 2.879 1 86.44 314 HIS B CA 1
ATOM 4719 C C . HIS B 1 314 ? 7.598 30.016 3.02 1 86.44 314 HIS B C 1
ATOM 4721 O O . HIS B 1 314 ? 7.426 29.109 2.195 1 86.44 314 HIS B O 1
ATOM 4727 N N . VAL B 1 315 ? 8.477 29.891 3.986 1 87.19 315 VAL B N 1
ATOM 4728 C CA . VAL B 1 315 ? 9.172 28.672 4.402 1 87.19 315 VAL B CA 1
ATOM 4729 C C . VAL B 1 315 ? 8.789 28.328 5.836 1 87.19 315 VAL B C 1
ATOM 4731 O O . VAL B 1 315 ? 9.078 29.078 6.766 1 87.19 315 VAL B O 1
ATOM 4734 N N . GLY B 1 316 ? 8.086 27.219 5.957 1 90.56 316 GLY B N 1
ATOM 4735 C CA . GLY B 1 316 ? 7.617 26.844 7.277 1 90.56 316 GLY B CA 1
ATOM 4736 C C . GLY B 1 316 ? 6.223 27.344 7.586 1 90.56 316 GLY B C 1
ATOM 4737 O O . GLY B 1 316 ? 5.406 27.531 6.68 1 90.56 316 GLY B O 1
ATOM 4738 N N . LYS B 1 317 ? 5.902 27.578 8.859 1 95.19 317 LYS B N 1
ATOM 4739 C CA . LYS B 1 317 ? 4.531 27.797 9.312 1 95.19 317 LYS B CA 1
ATOM 4740 C C . LYS B 1 317 ? 4.23 29.281 9.453 1 95.19 317 LYS B C 1
ATOM 4742 O O . LYS B 1 317 ? 5.109 30.062 9.812 1 95.19 317 LYS B O 1
ATOM 4747 N N . ILE B 1 318 ? 3.051 29.641 9.141 1 96.94 318 ILE B N 1
ATOM 4748 C CA . ILE B 1 318 ? 2.445 30.922 9.531 1 96.94 318 ILE B CA 1
ATOM 4749 C C . ILE B 1 318 ? 1.554 30.703 10.758 1 96.94 318 ILE B C 1
ATOM 4751 O O . ILE B 1 318 ? 0.748 29.781 10.789 1 96.94 318 ILE B O 1
ATOM 4755 N N . VAL B 1 319 ? 1.758 31.547 11.789 1 98.56 319 VAL B N 1
ATOM 4756 C CA . VAL B 1 319 ? 1.037 31.359 13.047 1 98.56 319 VAL B CA 1
ATOM 4757 C C . VAL B 1 319 ? 0.181 32.594 13.336 1 98.56 319 VAL B C 1
ATOM 4759 O O . VAL B 1 319 ? 0.62 33.719 13.125 1 98.56 319 VAL B O 1
ATOM 4762 N N . LEU B 1 320 ? -1.013 32.375 13.766 1 98.75 320 LEU B N 1
ATOM 4763 C CA . LEU B 1 320 ? -1.941 33.406 14.172 1 98.75 320 LEU B CA 1
ATOM 4764 C C . LEU B 1 320 ? -1.899 33.625 15.688 1 98.75 320 LEU B C 1
ATOM 4766 O O . LEU B 1 320 ? -2.062 32.656 16.453 1 98.75 320 LEU B O 1
ATOM 4770 N N . LEU B 1 321 ? -1.698 34.844 16.078 1 98.69 321 LEU B N 1
ATOM 4771 C CA . LEU B 1 321 ? -1.729 35.188 17.484 1 98.69 321 LEU B CA 1
ATOM 4772 C C . LEU B 1 321 ? -3.145 35.531 17.938 1 98.69 321 LEU B C 1
ATOM 4774 O O . LEU B 1 321 ? -3.832 36.312 17.266 1 98.69 321 LEU B O 1
ATOM 4778 N N . VAL B 1 322 ? -3.492 34.844 19.062 1 97.44 322 VAL B N 1
ATOM 4779 C CA . VAL B 1 322 ? -4.836 35.062 19.578 1 97.44 322 VAL B CA 1
ATOM 4780 C C . VAL B 1 322 ? -4.766 35.938 20.844 1 97.44 322 VAL B C 1
ATOM 4782 O O . VAL B 1 322 ? -3.994 35.625 21.766 1 97.44 322 VAL B O 1
ATOM 4785 N N . ASP B 1 323 ? -5.168 37.156 20.891 1 82.69 323 ASP B N 1
ATOM 4786 C CA . ASP B 1 323 ? -5.086 38.125 21.969 1 82.69 323 ASP B CA 1
ATOM 4787 C C . ASP B 1 323 ? -5.836 37.625 23.203 1 82.69 323 ASP B C 1
ATOM 4789 O O . ASP B 1 323 ? -6.875 36.969 23.094 1 82.69 323 ASP B O 1
#

Foldseek 3Di:
DWFWKWCAAQQFTDTAIDDDDQDDAEAQKWKFQFFKAFDDPVQVVNRRPRHDDDMFTAGFKTWGFTCGDYHPDPDHDGGFTWIFTGGNHLGRMDMDRPLRIFGAAPPDDRQLRNQDQPLLLQLCCQCCVVQVDAAAFAEEEEPCQEANNLSNQLLCQVRHHPAYEYEDCDPVSQVVSVVSRHPYYDNVVPDQLQVRLCVRVVNQAGQEYEYAAEAVCVVVNLSRHGQQHEYEYEHHVHDHDHDDDVVSCVVSVYHYHYDDPPPDDPVRSSVSSNVSSVVCVVCSNVVSDDQDEQEEEASNVVVVVSVVVVVVPTGGIYMHGYD/DWFWKWPAAQQFTDTAIDDDDQDDAEAQKWKFQFFKAFDDPVQVVNRRPRHDDGMFTAGFKTWGFTCGDYHPDPDHDGGFTWIFTGGNHLGRMDMDRPLRIFGAAPPDDRQLRNQDQPLLLQLCCQCCVVQVDAAAFAEEEEPCQEANNLSNQLLCQVRHHPAYEYEDCDPVSQVVSVVSRHPYYHNVVPDQLQVRLCVRVVNQAGQEYEYAAEAVCVVVNLSRHGQQHEYEYEHHVHDHDYDDDVVSCVVSVYHYHYDDPPPDDPVRSSVSSNVSSVVCVVCSNVVSDDQDEQEEEASNVVVVVSVVVVVVPTGGIYMHGYD

pLDDT: mean 96.52, std 3.14, range [82.31, 98.94]